Protein AF-A0AAD5Y609-F1 (afdb_monomer_lite)

Sequence (413 aa):
MNPKVRDIYKQLLYIGREYPRGYEYFRNGLKRAFLKKKDLPESEIDKAVEHGKFVYRELEALWFLKKYRTMKRNYDPEWQELKEKELDRFEQIRLSLLKKTSFLGSDDRVVIDFGSAFTKFGFSSEPTPRYIIPTKSTLAATFKEIFQLMIITDQGQRKVIVVEQVNMLISKKKEICDLLLENYNVYENIPLLNYHTAVNNAGSSIEQRLKSLLIEHGKVVTDIRQTGIPIDENLKLDWQDLTVRICRASETKVTPHQGSCKDLFLRINHNTLLKIPGWVRQEALEGLFHRRIENTDIPSKILECILKCPTDIRSEVCSNIVFVGGTSMYPLVGTRLHLELIDLTESTEKYSGLRRLISKFRYSACPFQPIIIPWIGGSLAGVAKMNNSNEMKRENYSGQVSDWAFDLHGLED

InterPro domains:
  IPR004000 Actin family [PF00022] (298-401)
  IPR004000 Actin family [SM00268] (107-406)
  IPR043129 ATPase, nucleotide binding domain [SSF53067] (107-187)
  IPR043129 ATPase, nucleotide binding domain [SSF53067] (186-397)
  IPR045296 ETFRF1, LYR domain [cd20265] (2-73)
  IPR052000 Electron transfer flavoprotein regulatory factor 1 [PTHR21024] (3-86)

Radius of gyration: 29.37 Å; chains: 1; bounding box: 84×62×69 Å

pLDDT: mean 77.09, std 15.62, range [32.84, 94.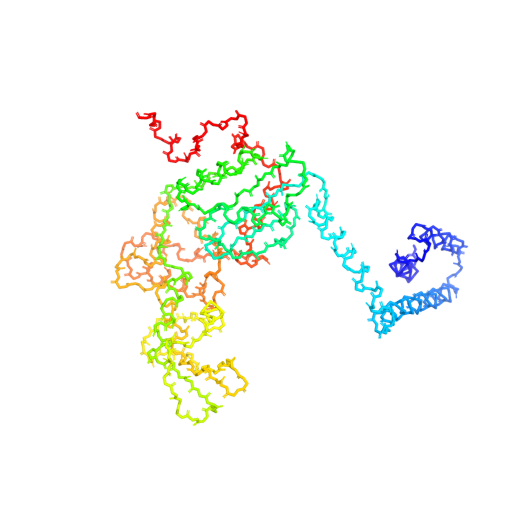56]

Secondary structure (DSSP, 8-state):
--HHHHHHHHHHHHHGGG-TT-HHHHHHHHHHHHHTTTT--HHHHHHHHHHHHHHHHHHHHHHHHHHHHHHHHHH-HHHHHHHHHHHHHHHHHHHHHHTT--SS-SSPPEEEEE-SSEEEEEETT-SS-SEEEEPPSSHHHHHHHHHHHH--S-TTT-EEEEE--TT--HHHHHHHHHHHHTT-EEE-----GGG----S-SHHHHHHHHHHHHHHH-EEESSTTS-PEEPPTTS---HHHHHHHH----SS--BTTB-SSPPEEEEEETTEEEEE-TTHHHHHHHTTT--SSTT-SHHHHHHHHHHHS-HHHHHHHHH-B---SGGGGSTTHHHHHHHHHHHHHHH-GGGGGGGGGGGG--B---SS-TTTHHHHHHHHHHHHT---TTEE-GGG--S----HHHHTTT---

Foldseek 3Di:
DDPLLVVLLVLQLVLLCVPPVHSVVSNVVSVVVCVVCVPPDPVCVVVVSVVSVVVSVVSVVVVVVVVVVVVCCVVPPVSVVVCVVVVVVVVVVVLVVQLQDDPPDDQWAWEWEDDPQWIFIHTFPDPGGPDIGGDDPDVVVVVVVVCVRRNPDDLARHAYEYLDDPPDDQVVVLVCCVSNLVRHWYFDDDDPPLLDDDFPDFLVQLLVLLVVLQQVPKFKDLDPPDDGDHDDPPPDDPSSVCLQVQAAADLDQADPPRAPFQWDWDDPDPRITMTGHGSSNHVSCNCQLDDPDPQRHPLSSVLSSLVSDDPVCSLVCQQEAEAAADRCPHHCPVSNSLSSNQCCCVPPPVNVVCNVSNVRRHYDDDPDDRHCVSVNVSSPCRVVVPPDPRIGHSVNCPSRDDDPVCVVPVDDD

Structure (mmCIF, N/CA/C/O backbone):
data_AF-A0AAD5Y609-F1
#
_entry.id   AF-A0AAD5Y609-F1
#
loop_
_atom_site.group_PDB
_atom_site.id
_atom_site.type_symbol
_atom_site.label_atom_id
_atom_site.label_alt_id
_atom_site.label_comp_id
_atom_site.label_asym_id
_atom_site.label_entity_id
_atom_site.label_seq_id
_atom_site.pdbx_PDB_ins_code
_atom_site.Cartn_x
_atom_site.Cartn_y
_atom_site.Cartn_z
_atom_site.occupancy
_atom_site.B_iso_or_equiv
_atom_site.auth_seq_id
_atom_site.auth_comp_id
_atom_site.auth_asym_id
_atom_site.auth_atom_id
_atom_site.pdbx_PDB_model_num
ATOM 1 N N . MET A 1 1 ? -52.572 -2.906 -6.018 1.00 64.75 1 MET A N 1
ATOM 2 C CA . MET A 1 1 ? -52.181 -1.998 -7.123 1.00 64.75 1 MET A CA 1
ATOM 3 C C . MET A 1 1 ? -51.505 -2.825 -8.205 1.00 64.75 1 MET A C 1
ATOM 5 O O . MET A 1 1 ? -50.553 -3.525 -7.879 1.00 64.75 1 MET A O 1
ATOM 9 N N . ASN A 1 2 ? -52.025 -2.794 -9.437 1.00 82.25 2 ASN A N 1
ATOM 10 C CA . ASN A 1 2 ? -51.514 -3.579 -10.569 1.00 82.25 2 ASN A CA 1
ATOM 11 C C . ASN A 1 2 ? -49.993 -3.333 -10.773 1.00 82.25 2 ASN A C 1
ATOM 13 O O . ASN A 1 2 ? -49.572 -2.171 -10.716 1.00 82.25 2 ASN A O 1
ATOM 17 N N . PRO A 1 3 ? -49.163 -4.377 -10.993 1.00 83.81 3 PRO A N 1
ATOM 18 C CA . PRO A 1 3 ? -47.710 -4.236 -11.136 1.00 83.81 3 PRO A CA 1
ATOM 19 C C . PRO A 1 3 ? -47.284 -3.226 -12.209 1.00 83.81 3 PRO A C 1
ATOM 21 O O . PRO A 1 3 ? -46.450 -2.369 -11.928 1.00 83.81 3 PRO A O 1
ATOM 24 N N . LYS A 1 4 ? -47.933 -3.231 -13.383 1.00 82.69 4 LYS A N 1
ATOM 25 C CA . LYS A 1 4 ? -47.630 -2.299 -14.486 1.00 82.69 4 LYS A CA 1
ATOM 26 C C . LYS A 1 4 ? -47.856 -0.839 -14.077 1.00 82.69 4 LYS A C 1
ATOM 28 O O . LYS A 1 4 ? -47.056 0.038 -14.393 1.00 82.69 4 LYS A O 1
ATOM 33 N N . VAL A 1 5 ? -48.927 -0.585 -13.321 1.00 88.12 5 VAL A N 1
ATOM 34 C CA . VAL A 1 5 ? -49.276 0.749 -12.797 1.00 88.12 5 VAL A CA 1
ATOM 35 C C . VAL A 1 5 ? -48.270 1.200 -11.735 1.00 88.12 5 VAL A C 1
ATOM 37 O O . VAL A 1 5 ? -47.902 2.373 -11.670 1.00 88.12 5 VAL A O 1
ATOM 40 N N . ARG A 1 6 ? -47.787 0.269 -10.907 1.00 86.19 6 ARG A N 1
ATOM 41 C CA . ARG A 1 6 ? -46.746 0.545 -9.910 1.00 86.19 6 ARG A CA 1
ATOM 42 C C . ARG A 1 6 ? -45.421 0.914 -10.547 1.00 86.19 6 ARG A C 1
ATOM 44 O O . ARG A 1 6 ? -44.765 1.839 -10.066 1.00 86.19 6 ARG A O 1
ATOM 51 N N . ASP A 1 7 ? -45.046 0.223 -11.607 1.00 86.00 7 ASP A N 1
ATOM 52 C CA . ASP A 1 7 ? -43.754 0.432 -12.240 1.00 86.00 7 ASP A CA 1
ATOM 53 C C . ASP A 1 7 ? -43.731 1.765 -12.998 1.00 86.00 7 ASP A C 1
ATOM 55 O O . ASP A 1 7 ? -42.811 2.558 -12.785 1.00 86.00 7 ASP A O 1
ATOM 59 N N . ILE A 1 8 ? -44.797 2.107 -13.737 1.00 91.19 8 ILE A N 1
ATOM 60 C CA . ILE A 1 8 ? -44.887 3.420 -14.397 1.00 91.19 8 ILE A CA 1
ATOM 61 C C . ILE A 1 8 ? -44.954 4.578 -13.387 1.00 91.19 8 ILE A C 1
ATOM 63 O O . ILE A 1 8 ? -44.339 5.621 -13.598 1.00 91.19 8 ILE A O 1
ATOM 67 N N . TYR A 1 9 ? -45.622 4.395 -12.241 1.00 90.94 9 TYR A N 1
ATOM 68 C CA . TYR A 1 9 ? -45.644 5.399 -11.172 1.00 90.94 9 TYR A CA 1
ATOM 69 C C . TYR A 1 9 ? -44.244 5.651 -10.591 1.00 90.94 9 TYR A C 1
ATOM 71 O O . TYR A 1 9 ? -43.853 6.801 -10.387 1.00 90.94 9 TYR A O 1
ATOM 79 N N . LYS A 1 10 ? -43.461 4.588 -10.359 1.00 88.44 10 LYS A N 1
ATOM 80 C CA . LYS A 1 10 ? -42.069 4.697 -9.894 1.00 88.44 10 LYS A CA 1
ATOM 81 C C . LYS A 1 10 ? -41.170 5.373 -10.930 1.00 88.44 10 LYS A C 1
ATOM 83 O O . LYS A 1 10 ? -40.363 6.219 -10.553 1.00 88.44 10 LYS A O 1
ATOM 88 N N . GLN A 1 11 ? -41.328 5.033 -12.209 1.00 87.75 11 GLN A N 1
ATOM 89 C CA . GLN A 1 11 ? -40.570 5.641 -13.306 1.00 87.75 11 GLN A CA 1
ATOM 90 C C . GLN A 1 11 ? -40.860 7.141 -13.430 1.00 87.75 11 GLN A C 1
ATOM 92 O O . GLN A 1 11 ? -39.931 7.946 -13.483 1.00 87.75 11 GLN A O 1
ATOM 97 N N . LEU A 1 12 ? -42.136 7.534 -13.378 1.00 90.31 12 LEU A N 1
ATOM 98 C CA . LEU A 1 12 ? -42.537 8.942 -13.406 1.00 90.31 12 LEU A CA 1
ATOM 99 C C . LEU A 1 12 ? -42.039 9.706 -12.171 1.00 90.31 12 LEU A C 1
ATOM 101 O O . LEU A 1 12 ? -41.550 10.825 -12.302 1.00 90.31 12 LEU A O 1
ATOM 105 N N . LEU A 1 13 ? -42.089 9.105 -10.977 1.00 88.75 13 LEU A N 1
ATOM 106 C CA . LEU A 1 13 ? -41.497 9.706 -9.775 1.00 88.75 13 LEU A CA 1
ATOM 107 C C . LEU A 1 13 ? -39.985 9.899 -9.900 1.00 88.75 13 LEU A C 1
ATOM 109 O O . LEU A 1 13 ? -39.465 10.910 -9.440 1.00 88.75 13 LEU A O 1
ATOM 113 N N . TYR A 1 14 ? -39.277 8.937 -10.490 1.00 86.25 14 TYR A N 1
ATOM 114 C CA . TYR A 1 14 ? -37.833 9.026 -10.668 1.00 86.25 14 TYR A CA 1
ATOM 115 C C . TYR A 1 14 ? -37.455 10.169 -11.615 1.00 86.25 14 TYR A C 1
ATOM 117 O O . TYR A 1 14 ? -36.658 11.028 -11.236 1.00 86.25 14 TYR A O 1
ATOM 125 N N . ILE A 1 15 ? -38.075 10.233 -12.798 1.00 83.44 15 ILE A N 1
ATOM 126 C CA . ILE A 1 15 ? -37.763 11.270 -13.791 1.00 83.44 15 ILE A CA 1
ATOM 127 C C . ILE A 1 15 ? -38.239 12.665 -13.352 1.00 83.44 15 ILE A C 1
ATOM 129 O O . ILE A 1 15 ? -37.614 13.676 -13.660 1.00 83.44 15 ILE A O 1
ATOM 133 N N . GLY A 1 16 ? -39.302 12.733 -12.546 1.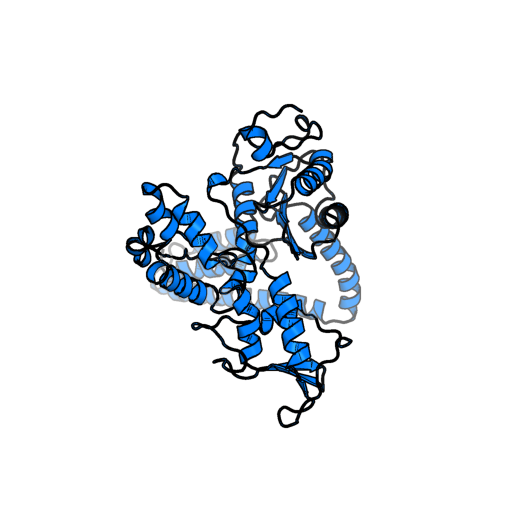00 83.69 16 GLY A N 1
ATOM 134 C CA . GLY A 1 16 ? -39.848 13.977 -12.007 1.00 83.69 16 GLY A CA 1
ATOM 135 C C . GLY A 1 16 ? -39.044 14.631 -10.877 1.00 83.69 16 GLY A C 1
ATOM 136 O O . GLY A 1 16 ? -39.430 15.705 -10.415 1.00 83.69 16 GLY A O 1
ATOM 137 N N . ARG A 1 17 ? -37.938 14.027 -10.412 1.00 83.00 17 ARG A N 1
ATOM 138 C CA . ARG A 1 17 ? -37.072 14.600 -9.357 1.00 83.00 17 ARG A CA 1
ATOM 139 C C . ARG A 1 17 ? -36.515 15.971 -9.720 1.00 83.00 17 ARG A C 1
ATOM 141 O O . ARG A 1 17 ? -36.389 16.828 -8.853 1.00 83.00 17 ARG A O 1
ATOM 148 N N . GLU A 1 18 ? -36.241 16.186 -11.001 1.00 72.69 18 GLU A N 1
ATOM 149 C CA . GLU A 1 18 ? -35.707 17.447 -11.516 1.00 72.69 18 GLU A CA 1
ATOM 150 C C . GLU A 1 18 ? -36.757 18.331 -12.200 1.00 72.69 18 GLU A C 1
ATOM 152 O O . GLU A 1 18 ? -36.413 19.212 -12.997 1.00 72.69 18 GLU A O 1
ATOM 157 N N . TYR A 1 19 ? -38.043 18.100 -11.923 1.00 83.06 19 TYR A N 1
ATOM 158 C CA . TYR A 1 19 ? -39.106 18.898 -12.518 1.00 83.06 19 TYR A CA 1
ATOM 159 C C . TYR A 1 19 ? -38.907 20.396 -12.199 1.00 83.06 19 TYR A C 1
ATOM 161 O O . TYR A 1 19 ? -38.585 20.721 -11.055 1.00 83.06 19 TYR A O 1
ATOM 169 N N . PRO A 1 20 ? -39.130 21.332 -13.146 1.00 78.19 20 PRO A N 1
ATOM 170 C CA . PRO A 1 20 ? -38.756 22.743 -12.971 1.00 78.19 20 PRO A CA 1
ATOM 171 C C . PRO A 1 20 ? -39.342 23.444 -11.737 1.00 78.19 20 PRO A C 1
ATOM 173 O O . PRO A 1 20 ? -38.747 24.383 -11.224 1.00 78.19 20 PRO A O 1
ATOM 176 N N . ARG A 1 21 ? -40.504 22.992 -11.249 1.00 80.38 21 ARG A N 1
ATOM 177 C CA . ARG A 1 21 ? -41.173 23.527 -10.046 1.00 80.38 21 ARG A CA 1
ATOM 178 C C . ARG A 1 21 ? -40.824 22.775 -8.752 1.00 80.38 21 ARG A C 1
ATOM 180 O O . ARG A 1 21 ? -41.465 22.992 -7.730 1.00 80.38 21 ARG A O 1
ATOM 187 N N . GLY A 1 22 ? -39.836 21.883 -8.800 1.00 83.44 22 GLY A N 1
ATOM 188 C CA . GLY A 1 22 ? -39.394 21.057 -7.681 1.00 83.44 22 GLY A CA 1
ATOM 189 C C . GLY A 1 22 ? -40.108 19.707 -7.583 1.00 83.44 22 GLY A C 1
ATOM 190 O O . GLY A 1 22 ? -41.233 19.518 -8.061 1.00 83.44 22 GLY A O 1
ATOM 191 N N . TYR A 1 23 ? -39.435 18.755 -6.932 1.00 85.31 23 TYR A N 1
ATOM 192 C CA . TYR A 1 23 ? -39.904 17.376 -6.807 1.00 85.31 23 TYR A CA 1
ATOM 193 C C . TYR A 1 23 ? -41.214 17.261 -6.027 1.00 85.31 23 TYR A C 1
ATOM 195 O O . TYR A 1 23 ? -42.107 16.536 -6.453 1.00 85.31 23 TYR A O 1
ATOM 203 N N . GLU A 1 24 ? -41.373 18.002 -4.928 1.00 86.81 24 GLU A N 1
ATOM 204 C CA . GLU A 1 24 ? -42.598 17.954 -4.119 1.00 86.81 24 GLU A CA 1
ATOM 205 C C . GLU A 1 24 ? -43.828 18.419 -4.906 1.00 86.81 24 GLU A C 1
ATOM 207 O O . GLU A 1 24 ? -44.882 17.782 -4.860 1.00 86.81 24 GLU A O 1
ATOM 212 N N . TYR A 1 25 ? -43.692 19.469 -5.721 1.00 90.75 25 TYR A N 1
ATOM 213 C CA . TYR A 1 25 ? -44.766 19.915 -6.609 1.00 90.75 25 TYR A CA 1
ATOM 214 C C . TYR A 1 25 ? -45.179 18.807 -7.588 1.00 90.75 25 TYR A C 1
ATOM 216 O O . TYR A 1 25 ? -46.366 18.491 -7.725 1.00 90.75 25 TYR A O 1
ATOM 224 N N . PHE A 1 26 ? -44.194 18.180 -8.238 1.00 90.69 26 PHE A N 1
ATOM 225 C CA . PHE A 1 26 ? -44.430 17.115 -9.207 1.00 90.69 26 PHE A CA 1
ATOM 226 C C . PHE A 1 26 ? -45.009 15.856 -8.553 1.00 90.69 26 PHE A C 1
ATOM 228 O O . PHE A 1 26 ? -46.021 15.333 -9.015 1.00 90.69 26 PHE A O 1
ATOM 235 N N . ARG A 1 27 ? -44.429 15.404 -7.436 1.00 91.06 27 ARG A N 1
ATOM 236 C CA . ARG A 1 27 ? -44.877 14.241 -6.660 1.00 91.06 27 ARG A CA 1
ATOM 237 C C . ARG A 1 27 ? -46.326 14.399 -6.213 1.00 91.06 27 ARG A C 1
ATOM 239 O O . ARG A 1 27 ? -47.118 13.471 -6.375 1.00 91.06 27 ARG A O 1
ATOM 246 N N . ASN A 1 28 ? -46.694 15.572 -5.700 1.00 90.75 28 ASN A N 1
ATOM 247 C CA . ASN A 1 28 ? -48.059 15.848 -5.254 1.00 90.75 28 ASN A CA 1
ATOM 248 C C . ASN A 1 28 ? -49.045 15.955 -6.430 1.00 90.75 28 ASN A C 1
ATOM 250 O O . ASN A 1 28 ? -50.199 15.535 -6.318 1.00 90.75 28 ASN A O 1
ATOM 254 N N . GLY A 1 29 ? -48.610 16.458 -7.589 1.00 91.50 29 GLY A N 1
ATOM 255 C CA . GLY A 1 29 ? -49.385 16.414 -8.834 1.00 91.50 29 GLY A CA 1
ATOM 256 C C . GLY A 1 29 ? -49.610 14.987 -9.344 1.00 91.50 29 GLY A C 1
ATOM 257 O O . GLY A 1 29 ? -50.750 14.588 -9.585 1.00 91.50 29 GLY A O 1
ATOM 258 N N . LEU A 1 30 ? -48.539 14.197 -9.429 1.00 92.12 30 LEU A N 1
ATOM 259 C CA . LEU A 1 30 ? -48.555 12.815 -9.903 1.00 92.12 30 LEU A CA 1
ATOM 260 C C . LEU A 1 30 ? -49.413 11.925 -8.999 1.00 92.12 30 LEU A C 1
ATOM 262 O O . LEU A 1 30 ? -50.268 11.188 -9.486 1.00 92.12 30 LEU A O 1
ATOM 266 N N . LYS A 1 31 ? -49.254 12.044 -7.675 1.00 91.19 31 LYS A N 1
ATOM 267 C CA . LYS A 1 31 ? -50.070 11.311 -6.700 1.00 91.19 31 LYS A CA 1
ATOM 268 C C . LYS A 1 31 ? -51.557 11.621 -6.883 1.00 91.19 31 LYS A C 1
ATOM 270 O O . LYS A 1 31 ? -52.366 10.700 -6.910 1.00 91.19 31 LYS A O 1
ATOM 275 N N . ARG A 1 32 ? -51.926 12.894 -7.080 1.00 93.62 32 ARG A N 1
ATOM 276 C CA . ARG A 1 32 ? -53.318 13.284 -7.372 1.00 93.62 32 ARG A CA 1
ATOM 277 C C . ARG A 1 32 ? -53.820 12.696 -8.691 1.00 93.62 32 ARG A C 1
ATOM 279 O O . ARG A 1 32 ? -54.951 12.224 -8.737 1.00 93.62 32 ARG A O 1
ATOM 286 N N . ALA A 1 33 ? -53.001 12.691 -9.741 1.00 91.00 33 ALA A N 1
ATOM 287 C CA . ALA A 1 33 ? -53.374 12.134 -11.041 1.00 91.00 33 ALA A CA 1
ATOM 288 C C . ALA A 1 33 ? -53.638 10.618 -10.980 1.00 91.00 33 ALA A C 1
ATOM 290 O O . ALA A 1 33 ? -54.618 10.148 -11.554 1.00 91.00 33 ALA A O 1
ATOM 291 N N . PHE A 1 34 ? -52.816 9.867 -10.239 1.00 91.94 34 PHE A N 1
ATOM 292 C CA . PHE A 1 34 ? -53.006 8.426 -10.046 1.00 91.94 34 PHE A CA 1
ATOM 293 C C . PHE A 1 34 ? -54.185 8.116 -9.118 1.00 91.94 34 PHE A C 1
ATOM 295 O O . PHE A 1 34 ? -54.955 7.203 -9.398 1.00 91.94 34 PHE A O 1
ATOM 302 N N . LEU A 1 35 ? -54.393 8.910 -8.062 1.00 90.12 35 LEU A N 1
ATOM 303 C CA . LEU A 1 35 ? -55.546 8.750 -7.169 1.00 90.12 35 LEU A CA 1
ATOM 304 C C . LEU A 1 35 ? -56.882 9.010 -7.875 1.00 90.12 35 LEU A C 1
ATOM 306 O O . LEU A 1 35 ? -57.845 8.300 -7.608 1.00 90.12 35 LEU A O 1
ATOM 310 N N . LYS A 1 36 ? -56.939 9.966 -8.812 1.00 91.12 36 LYS A N 1
ATOM 311 C CA . LYS A 1 36 ? -58.130 10.208 -9.650 1.00 91.12 36 LYS A CA 1
ATOM 312 C C . LYS A 1 36 ? -58.507 9.014 -10.533 1.00 91.12 36 LYS A C 1
ATOM 314 O O . LYS A 1 36 ? -59.643 8.928 -10.972 1.00 91.12 36 LYS A O 1
ATOM 319 N N . LYS A 1 37 ? -57.555 8.119 -10.804 1.00 88.75 37 LYS A N 1
ATOM 320 C CA . LYS A 1 37 ? -57.701 6.950 -11.679 1.00 88.75 37 LYS A CA 1
ATOM 321 C C . LYS A 1 37 ? -57.661 5.623 -10.910 1.00 88.75 37 LYS A C 1
ATOM 323 O O . LYS A 1 37 ? -57.457 4.578 -11.516 1.00 88.75 37 LYS A O 1
ATOM 328 N N . LYS A 1 38 ? -57.816 5.655 -9.580 1.00 86.69 38 LYS A N 1
ATOM 329 C CA . LYS A 1 38 ? -57.643 4.475 -8.716 1.00 86.69 38 LYS A CA 1
ATOM 330 C C . LYS A 1 38 ? -58.690 3.375 -8.964 1.00 86.69 38 LYS A C 1
ATOM 332 O O . LYS A 1 38 ? -58.355 2.208 -8.805 1.00 86.69 38 LYS A O 1
ATOM 337 N N . ASP A 1 39 ? -59.898 3.758 -9.383 1.00 88.88 39 ASP A N 1
ATOM 338 C CA . ASP A 1 39 ? -61.054 2.866 -9.572 1.00 88.88 39 ASP A CA 1
ATOM 339 C C . ASP A 1 39 ? -61.316 2.558 -11.064 1.00 88.88 39 ASP A C 1
ATOM 341 O O . ASP A 1 39 ? -62.447 2.287 -11.462 1.00 88.88 39 ASP A O 1
ATOM 345 N N . LEU A 1 40 ? -60.291 2.653 -11.923 1.00 87.19 40 LEU A N 1
ATOM 346 C CA . LEU A 1 40 ? -60.436 2.372 -13.358 1.00 87.19 40 LEU A CA 1
ATOM 347 C C . LEU A 1 40 ? -60.741 0.878 -13.613 1.00 87.19 40 LEU A C 1
ATOM 349 O O . LEU A 1 40 ? -60.088 0.027 -13.000 1.00 87.19 40 LEU A O 1
ATOM 353 N N . PRO A 1 41 ? -61.642 0.540 -14.559 1.00 88.69 41 PRO A N 1
ATOM 354 C CA . PRO A 1 41 ? -61.880 -0.844 -14.956 1.00 88.69 41 PRO A CA 1
ATOM 355 C C . PRO A 1 41 ? -60.650 -1.450 -15.643 1.00 88.69 41 PRO A C 1
ATOM 357 O O . PRO A 1 41 ? -59.884 -0.767 -16.328 1.00 88.69 41 PRO A O 1
ATOM 360 N N . GLU A 1 42 ? -60.473 -2.762 -15.485 1.00 82.44 42 GLU A N 1
ATOM 361 C CA . GLU A 1 42 ? -59.253 -3.474 -15.885 1.00 82.44 42 GLU A CA 1
ATOM 362 C C . GLU A 1 42 ? -58.962 -3.398 -17.395 1.00 82.44 42 GLU A C 1
ATOM 364 O O . GLU A 1 42 ? -57.804 -3.293 -17.797 1.00 82.44 42 GLU A O 1
ATOM 369 N N . SER A 1 43 ? -60.007 -3.303 -18.225 1.00 85.50 43 SER A N 1
ATOM 370 C CA . SER A 1 43 ? -59.917 -3.114 -19.681 1.00 85.50 43 SER A CA 1
ATOM 371 C C . SER A 1 43 ? -59.279 -1.786 -20.112 1.00 85.50 43 SER A C 1
ATOM 373 O O . SER A 1 43 ? -58.836 -1.654 -21.253 1.00 85.50 43 SER A O 1
ATOM 375 N N . GLU A 1 44 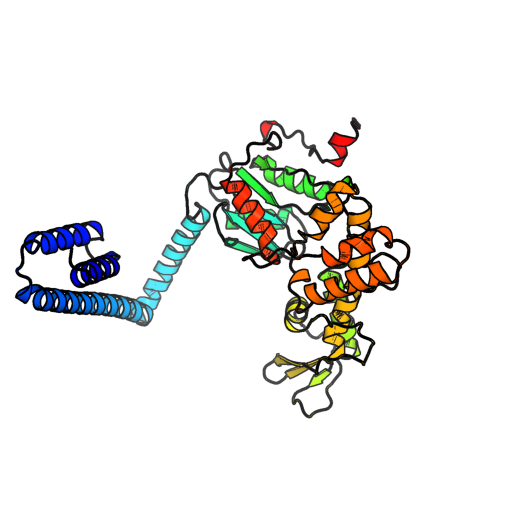? -59.230 -0.785 -19.230 1.00 86.94 44 GLU A N 1
ATOM 376 C CA . GLU A 1 44 ? -58.679 0.543 -19.526 1.00 86.94 44 GLU A CA 1
ATOM 377 C C . GLU A 1 44 ? -57.296 0.787 -18.909 1.00 86.94 44 GLU A C 1
ATOM 379 O O . GLU A 1 44 ? -56.630 1.775 -19.242 1.00 86.94 44 GLU A O 1
ATOM 384 N N . ILE A 1 45 ? -56.822 -0.122 -18.051 1.00 86.75 45 ILE A N 1
ATOM 385 C CA . ILE A 1 45 ? -55.536 0.016 -17.357 1.00 86.75 45 ILE A CA 1
ATOM 386 C C . ILE A 1 45 ? -54.379 0.084 -18.354 1.00 86.75 45 ILE A C 1
ATOM 388 O O . ILE A 1 45 ? -53.513 0.948 -18.217 1.00 86.75 45 ILE A O 1
ATOM 392 N N . ASP A 1 46 ? -54.371 -0.764 -19.384 1.00 87.94 46 ASP A N 1
ATOM 393 C CA . ASP A 1 46 ? -53.285 -0.772 -20.369 1.00 87.94 46 ASP A CA 1
ATOM 394 C C . ASP A 1 46 ? -53.235 0.540 -21.178 1.00 87.94 46 ASP A C 1
ATOM 396 O O . ASP A 1 46 ? -52.151 1.085 -21.394 1.00 87.94 46 ASP A O 1
ATOM 400 N N . LYS A 1 47 ? -54.391 1.132 -21.520 1.00 89.12 47 LYS A N 1
ATOM 401 C CA . LYS A 1 47 ? -54.454 2.459 -22.166 1.00 89.12 47 LYS A CA 1
ATOM 402 C C . LYS A 1 47 ? -53.913 3.560 -21.247 1.00 89.12 47 LYS A C 1
ATOM 404 O O . LYS A 1 47 ? -53.182 4.445 -21.693 1.00 89.12 47 LYS A O 1
ATOM 409 N N . ALA A 1 48 ? -54.239 3.506 -19.955 1.00 87.50 48 ALA A N 1
ATOM 410 C CA . ALA A 1 48 ? -53.745 4.467 -18.971 1.00 87.50 48 ALA A CA 1
ATOM 411 C C . ALA A 1 48 ? -52.232 4.329 -18.718 1.00 87.50 48 ALA A C 1
ATOM 413 O O . ALA A 1 48 ? -51.545 5.340 -18.560 1.00 87.50 48 ALA A O 1
ATOM 414 N N . VAL A 1 49 ? -51.706 3.100 -18.716 1.00 89.12 49 VAL A N 1
ATOM 415 C CA . VAL A 1 49 ? -50.264 2.827 -18.624 1.00 89.12 49 VAL A CA 1
ATOM 416 C C . VAL A 1 49 ? -49.538 3.363 -19.856 1.00 89.12 49 VAL A C 1
ATOM 418 O O . VAL A 1 49 ? -48.495 3.999 -19.708 1.00 89.12 49 VAL A O 1
ATOM 421 N N . GLU A 1 50 ? -50.098 3.189 -21.053 1.00 89.06 50 GLU A N 1
ATOM 422 C CA . GLU A 1 50 ? -49.493 3.700 -22.286 1.00 89.06 50 GLU A CA 1
ATOM 423 C C . GLU A 1 50 ? -49.460 5.234 -22.320 1.00 89.06 50 GLU A C 1
ATOM 425 O O . GLU A 1 50 ? -48.442 5.835 -22.673 1.00 89.06 50 GLU A O 1
ATOM 430 N N . HIS A 1 51 ? -50.514 5.887 -21.823 1.00 87.50 51 HIS A N 1
ATOM 431 C CA . HIS A 1 51 ? -50.497 7.332 -21.597 1.00 87.50 51 HIS A CA 1
ATOM 432 C C . HIS A 1 51 ? -49.421 7.748 -20.576 1.00 87.50 51 HIS A C 1
ATOM 434 O O . HIS A 1 51 ? -48.728 8.743 -20.773 1.00 87.50 51 HIS A O 1
ATOM 440 N N . GLY A 1 52 ? -49.213 6.965 -19.512 1.00 89.50 52 GLY A N 1
ATOM 441 C CA . GLY A 1 52 ? -48.120 7.182 -18.559 1.00 89.50 52 GLY A CA 1
ATOM 442 C C . GLY A 1 52 ? -46.731 7.100 -19.206 1.00 89.50 52 GLY A C 1
ATOM 443 O O . GLY A 1 52 ? -45.871 7.928 -18.909 1.00 89.50 52 GLY A O 1
ATOM 444 N N . LYS A 1 53 ? -46.519 6.160 -20.137 1.00 89.19 53 LYS A N 1
ATOM 445 C CA . LYS A 1 53 ? -45.269 6.057 -20.914 1.00 89.19 53 LYS A CA 1
ATOM 446 C C . LYS A 1 53 ? -45.085 7.216 -21.890 1.00 89.19 53 LYS A C 1
ATOM 448 O O . LYS A 1 53 ? -43.959 7.646 -22.121 1.00 89.19 53 LYS A O 1
ATOM 453 N N . PHE A 1 54 ? -46.168 7.731 -22.472 1.00 89.75 54 PHE A N 1
ATOM 454 C CA . PHE A 1 54 ? -46.116 8.956 -23.271 1.00 89.75 54 PHE A CA 1
ATOM 455 C C . PHE A 1 54 ? -45.636 10.144 -22.425 1.00 89.75 54 PHE A C 1
ATOM 457 O O . PHE A 1 54 ? -44.667 10.798 -22.793 1.00 89.75 54 PHE A O 1
ATOM 464 N N . VAL A 1 55 ? -46.220 10.350 -21.238 1.00 86.00 55 VAL A N 1
ATOM 465 C CA . VAL A 1 55 ? -45.783 11.408 -20.306 1.00 86.00 55 VAL A CA 1
ATOM 466 C C . VAL A 1 55 ? -44.326 11.219 -19.877 1.00 86.00 55 VAL A C 1
ATOM 468 O O . VAL A 1 55 ? -43.590 12.195 -19.761 1.00 86.00 55 VAL A O 1
ATOM 471 N N . TYR A 1 56 ? -43.885 9.976 -19.673 1.00 86.81 56 TYR A N 1
ATOM 472 C CA . TYR A 1 56 ? -42.482 9.684 -19.388 1.00 86.81 56 TYR A CA 1
ATOM 473 C C . TYR A 1 56 ? -41.561 10.165 -20.521 1.00 86.81 56 TYR A C 1
ATOM 475 O O . TYR A 1 56 ? -40.586 10.857 -20.244 1.00 86.81 56 TYR A O 1
ATOM 483 N N . ARG A 1 57 ? -41.897 9.870 -21.786 1.00 82.62 57 ARG A N 1
ATOM 484 C CA . ARG A 1 57 ? -41.121 10.315 -22.960 1.00 82.62 57 ARG A CA 1
ATOM 485 C C . ARG A 1 57 ? -41.079 11.838 -23.100 1.00 82.62 57 ARG A C 1
ATOM 487 O O . ARG A 1 57 ? -40.032 12.382 -23.423 1.00 82.62 57 ARG A O 1
ATOM 494 N N . GLU A 1 58 ? -42.172 12.532 -22.793 1.00 86.50 58 GLU A N 1
ATOM 495 C CA . GLU A 1 58 ? -42.207 14.002 -22.785 1.00 86.50 58 GLU A CA 1
ATOM 496 C C . GLU A 1 58 ? -41.303 14.596 -21.693 1.00 86.50 58 GLU A C 1
ATOM 498 O O . GLU A 1 58 ? -40.558 15.548 -21.930 1.00 86.50 58 GLU A O 1
ATOM 503 N N . LEU A 1 59 ? -41.321 14.013 -20.490 1.00 81.50 59 LEU A N 1
ATOM 504 C CA . LEU A 1 59 ? -40.440 14.428 -19.394 1.00 81.50 59 LEU A CA 1
ATOM 505 C C . LEU A 1 59 ? -38.970 14.126 -19.702 1.00 81.50 59 LEU A C 1
ATOM 507 O O . LEU A 1 59 ? -38.093 14.921 -19.365 1.00 81.50 59 LEU A O 1
ATOM 511 N N . GLU A 1 60 ? -38.703 13.013 -20.375 1.00 78.19 60 GLU A N 1
ATOM 512 C CA . GLU A 1 60 ? -37.378 12.645 -20.861 1.00 78.19 60 GLU A CA 1
ATOM 513 C C . GLU A 1 60 ? -36.893 13.614 -21.945 1.00 78.19 60 GLU A C 1
ATOM 515 O O . GLU A 1 60 ? -35.776 14.120 -21.854 1.00 78.19 60 GLU A O 1
ATOM 520 N N . ALA A 1 61 ? -37.745 13.979 -22.906 1.00 73.12 61 ALA A N 1
ATOM 521 C CA . ALA A 1 61 ? -37.442 14.990 -23.915 1.00 73.12 61 ALA A CA 1
ATOM 522 C C . ALA A 1 61 ? -37.185 16.370 -23.288 1.00 73.12 61 ALA A C 1
ATOM 524 O O . ALA A 1 61 ? -36.240 17.057 -23.676 1.00 73.12 61 ALA A O 1
ATOM 525 N N . LEU A 1 62 ? -37.960 16.764 -22.270 1.00 75.50 62 LEU A N 1
ATOM 526 C CA . LEU A 1 62 ? -37.725 17.988 -21.499 1.00 75.50 62 LEU A CA 1
ATOM 527 C C . LEU A 1 62 ? -36.362 17.948 -20.791 1.00 75.50 62 LEU A C 1
ATOM 529 O O . LEU A 1 62 ? -35.630 18.942 -20.789 1.00 75.50 62 LEU A O 1
ATOM 533 N N . TRP A 1 63 ? -36.005 16.800 -20.212 1.00 68.94 63 TRP A N 1
ATOM 534 C CA . TRP A 1 63 ? -34.708 16.586 -19.579 1.00 68.94 63 TRP A CA 1
ATOM 535 C C . TRP A 1 63 ? -33.565 16.659 -20.599 1.00 68.94 63 TRP A C 1
ATOM 537 O O . TRP A 1 63 ? -32.586 17.370 -20.366 1.00 68.94 63 TRP A O 1
ATOM 547 N N . PHE A 1 64 ? -33.713 16.030 -21.768 1.00 63.12 64 PHE A N 1
ATOM 548 C CA . PHE A 1 64 ? -32.757 16.133 -22.871 1.00 63.12 64 PHE A CA 1
ATOM 549 C C . PHE A 1 64 ? -32.641 17.557 -23.406 1.00 63.12 64 PHE A C 1
ATOM 551 O O . PHE A 1 64 ? -31.529 18.008 -23.655 1.00 63.12 64 PHE A O 1
ATOM 558 N N . LEU A 1 65 ? -33.741 18.301 -23.528 1.00 69.81 65 LEU A N 1
ATOM 559 C CA . LEU A 1 65 ? -33.727 19.694 -23.966 1.00 69.81 65 LEU A CA 1
ATOM 560 C C . LEU A 1 65 ? -33.051 20.597 -22.931 1.00 69.81 65 LEU A C 1
ATOM 562 O O . LEU A 1 65 ? -32.280 21.476 -23.304 1.00 69.81 65 LEU A O 1
ATOM 566 N N . LYS A 1 66 ? -33.285 20.369 -21.632 1.00 67.12 66 LYS A N 1
ATOM 567 C CA . LYS A 1 66 ? -32.564 21.042 -20.541 1.00 67.12 66 LYS A CA 1
ATOM 568 C C . LYS A 1 66 ? -31.074 20.709 -20.607 1.00 67.12 66 LYS A C 1
ATOM 570 O O . LYS A 1 66 ? -30.261 21.622 -20.568 1.00 67.12 66 LYS A O 1
ATOM 575 N N . LYS A 1 67 ? -30.708 19.438 -20.790 1.00 56.75 67 LYS A N 1
ATOM 576 C CA . LYS A 1 67 ? -29.315 18.988 -20.935 1.00 56.75 67 LYS A CA 1
ATOM 577 C C . LYS A 1 67 ? -28.651 19.557 -22.190 1.00 56.75 67 LYS A C 1
ATOM 579 O O . LYS A 1 67 ? -27.517 20.009 -22.104 1.00 56.75 67 LYS A O 1
ATOM 584 N N . TYR A 1 68 ? -29.358 19.609 -23.315 1.00 52.12 68 TYR A N 1
ATOM 585 C CA . TYR A 1 68 ? -28.910 20.218 -24.566 1.00 52.12 68 TYR A CA 1
ATOM 586 C C . TYR A 1 68 ? -28.774 21.733 -24.432 1.00 52.12 68 TYR A C 1
ATOM 588 O O . TYR A 1 68 ? -27.788 22.276 -24.897 1.00 52.12 68 TYR A O 1
ATOM 596 N N . ARG A 1 69 ? -29.693 22.427 -23.748 1.00 60.22 69 ARG A N 1
ATOM 597 C CA . ARG A 1 69 ? -29.572 23.864 -23.441 1.00 60.22 69 ARG A CA 1
ATOM 598 C C . ARG A 1 69 ? -28.404 24.138 -22.501 1.00 60.22 69 ARG A C 1
ATOM 600 O O . ARG A 1 69 ? -27.671 25.085 -22.739 1.00 60.22 69 ARG A O 1
ATOM 607 N N . THR A 1 70 ? -28.185 23.292 -21.495 1.00 54.59 70 THR A N 1
ATOM 608 C CA . THR A 1 70 ? -27.000 23.345 -20.627 1.00 54.59 70 THR A CA 1
ATOM 609 C C . THR A 1 70 ? -25.724 23.091 -21.429 1.00 54.59 70 THR A C 1
ATOM 611 O O . THR A 1 70 ? -24.778 23.851 -21.297 1.00 54.59 70 THR A O 1
ATOM 614 N N . MET A 1 71 ? -25.692 22.081 -22.304 1.00 48.19 71 MET A N 1
ATOM 615 C CA . MET A 1 71 ? -24.568 21.831 -23.213 1.00 48.19 71 MET A CA 1
ATOM 616 C C . MET A 1 71 ? -24.347 23.003 -24.166 1.00 48.19 71 MET A C 1
ATOM 618 O O . MET A 1 71 ? -23.233 23.483 -24.271 1.00 48.19 71 MET A O 1
ATOM 622 N N . LYS A 1 72 ? -25.390 23.517 -24.815 1.00 48.91 72 LYS A N 1
ATOM 623 C CA . LYS A 1 72 ? -25.311 24.665 -25.718 1.00 48.91 72 LYS A CA 1
ATOM 624 C C . LYS A 1 72 ? -24.786 25.895 -24.972 1.00 48.91 72 LYS A C 1
ATOM 626 O O . LYS A 1 72 ? -23.837 26.495 -25.439 1.00 48.91 72 LYS A O 1
ATOM 631 N N . ARG A 1 73 ? -25.252 26.157 -23.743 1.00 51.81 73 ARG A N 1
ATOM 632 C CA . ARG A 1 73 ? -24.690 27.176 -22.829 1.00 51.81 73 ARG A CA 1
ATOM 633 C C . ARG A 1 73 ? -23.223 26.920 -22.448 1.00 51.81 73 ARG A C 1
ATOM 635 O O . ARG A 1 73 ? -22.539 27.834 -22.014 1.00 51.81 73 ARG A O 1
ATOM 642 N N . ASN A 1 74 ? -22.735 25.686 -22.574 1.00 48.41 74 ASN A N 1
ATOM 643 C CA . ASN A 1 74 ? -21.344 25.315 -22.313 1.00 48.41 74 ASN A CA 1
ATOM 644 C C . ASN A 1 74 ? -20.445 25.396 -23.560 1.00 48.41 74 ASN A C 1
ATOM 646 O O . ASN A 1 74 ? -19.230 25.406 -23.389 1.00 48.41 74 ASN A O 1
ATOM 650 N N . TYR A 1 75 ? -21.014 25.426 -24.768 1.00 46.97 75 TYR A N 1
ATOM 651 C CA . TYR A 1 75 ? -20.286 25.415 -26.047 1.00 46.97 75 TYR A CA 1
ATOM 652 C C . TYR A 1 75 ? -20.511 26.685 -26.894 1.00 46.97 75 TYR A C 1
ATOM 654 O O . TYR A 1 75 ? -19.901 26.813 -27.950 1.00 46.97 75 TYR A O 1
ATOM 662 N N . ASP A 1 76 ? -21.371 27.607 -26.455 1.00 54.88 76 ASP A N 1
ATOM 663 C CA . ASP A 1 76 ? -21.605 28.910 -27.088 1.00 54.88 76 ASP A CA 1
ATOM 664 C C . ASP A 1 76 ? -20.536 29.928 -26.614 1.00 54.88 76 ASP A C 1
ATOM 666 O O . ASP A 1 76 ? -20.422 30.131 -25.398 1.00 54.88 76 ASP A O 1
ATOM 670 N N . PRO A 1 77 ? -19.726 30.531 -27.510 1.00 56.06 77 PRO A N 1
ATOM 671 C CA . PRO A 1 77 ? -18.563 31.349 -27.144 1.00 56.06 77 PRO A CA 1
ATOM 672 C C . PRO A 1 77 ? -18.885 32.561 -26.258 1.00 56.06 77 PRO A C 1
ATOM 674 O O . PRO A 1 77 ? -18.148 32.823 -25.312 1.00 56.06 77 PRO A O 1
ATOM 677 N N . GLU A 1 78 ? -20.013 33.246 -26.492 1.00 54.41 78 GLU A N 1
ATOM 678 C CA . GLU A 1 78 ? -20.464 34.379 -25.655 1.00 54.41 78 GLU A CA 1
ATOM 679 C C . GLU A 1 78 ? -20.791 33.943 -24.218 1.00 54.41 78 GLU A C 1
ATOM 681 O O . GLU A 1 78 ? -20.594 34.688 -23.256 1.00 54.41 78 GLU A O 1
ATOM 686 N N . TRP A 1 79 ? -21.261 32.705 -24.045 1.00 50.38 79 TRP A N 1
ATOM 687 C CA . TRP A 1 79 ? -21.527 32.149 -22.725 1.00 50.38 79 TRP A CA 1
ATOM 688 C C . TRP A 1 79 ? -20.281 31.575 -22.068 1.00 50.38 79 TRP A C 1
ATOM 690 O O . TRP A 1 79 ? -20.275 31.507 -20.846 1.00 50.38 79 TRP A O 1
ATOM 700 N N . GLN A 1 80 ? -19.230 31.191 -22.802 1.00 49.06 80 GLN A N 1
ATOM 701 C CA . GLN A 1 80 ? -17.981 30.724 -22.188 1.00 49.06 80 GLN A CA 1
ATOM 702 C C . GLN A 1 80 ? -17.296 31.820 -21.368 1.00 49.06 80 GLN A C 1
ATOM 704 O O . GLN A 1 80 ? -16.820 31.527 -20.280 1.00 49.06 80 GLN A O 1
ATOM 709 N N . GLU A 1 81 ? -17.367 33.079 -21.797 1.00 52.53 81 GLU A N 1
ATOM 710 C CA . GLU A 1 81 ? -16.769 34.217 -21.083 1.00 52.53 81 GLU A CA 1
ATOM 711 C C . GLU A 1 81 ? -17.530 34.569 -19.783 1.00 52.53 81 GLU A C 1
ATOM 713 O O . GLU A 1 81 ? -16.944 34.829 -18.728 1.00 52.53 81 GLU A O 1
ATOM 718 N N . LEU A 1 82 ? -18.869 34.507 -19.821 1.00 51.12 82 LEU A N 1
ATOM 719 C CA . LEU A 1 82 ? -19.730 34.631 -18.635 1.00 51.12 82 LEU A CA 1
ATOM 720 C C . LEU A 1 82 ? -19.613 33.414 -17.713 1.00 51.12 82 LEU A C 1
ATOM 722 O O . LEU A 1 82 ? -19.675 33.551 -16.493 1.00 51.12 82 LEU A O 1
ATOM 726 N N . LYS A 1 83 ? -19.448 32.221 -18.287 1.00 44.72 83 LYS A N 1
ATOM 727 C CA . LYS A 1 83 ? -19.340 30.957 -17.569 1.00 44.72 83 LYS A CA 1
ATOM 728 C C . LYS A 1 83 ? -17.948 30.758 -16.987 1.00 44.72 83 LYS A C 1
ATOM 730 O O . LYS A 1 83 ? -17.892 30.114 -15.965 1.00 44.72 83 LYS A O 1
ATOM 735 N N . GLU A 1 84 ? -16.869 31.316 -17.525 1.00 50.69 84 GLU A N 1
ATOM 736 C CA . GLU A 1 84 ? -15.567 31.369 -16.843 1.00 50.69 84 GLU A CA 1
ATOM 737 C C . GLU A 1 84 ? -15.641 32.277 -15.616 1.00 50.69 84 GLU A C 1
ATOM 739 O O . GLU A 1 84 ? -15.247 31.862 -14.534 1.00 50.69 84 GLU A O 1
ATOM 744 N N . LYS A 1 85 ? -16.277 33.452 -15.725 1.00 50.47 85 LYS A N 1
ATOM 745 C CA . LYS A 1 85 ? -16.491 34.345 -14.571 1.00 50.47 85 LYS A CA 1
ATOM 746 C C . LYS A 1 85 ? -17.435 33.755 -13.517 1.00 50.47 85 LYS A C 1
ATOM 748 O O . LYS A 1 85 ? -17.178 33.875 -12.320 1.00 50.47 85 LYS A O 1
ATOM 753 N N . GLU A 1 86 ? -18.531 33.118 -13.931 1.00 47.94 86 GLU A N 1
ATOM 754 C CA . GLU A 1 86 ? -19.482 32.468 -13.021 1.00 47.94 86 GLU A CA 1
ATOM 755 C C . GLU A 1 86 ? -19.010 31.088 -12.550 1.00 47.94 86 GLU A C 1
ATOM 757 O O . GLU A 1 86 ? -19.325 30.747 -11.424 1.00 47.94 86 GLU A O 1
ATOM 762 N N . LEU A 1 87 ? -18.257 30.295 -13.326 1.00 45.56 87 LEU A N 1
ATOM 763 C CA . LEU A 1 87 ? -17.624 29.045 -12.867 1.00 45.56 87 LEU A CA 1
ATOM 764 C C . LEU A 1 87 ? -16.474 29.349 -11.935 1.00 45.56 87 LEU A C 1
ATOM 766 O O . LEU A 1 87 ? -16.372 28.655 -10.946 1.00 45.56 87 LEU A O 1
ATOM 770 N N . ASP A 1 88 ? -15.663 30.378 -12.158 1.00 50.81 88 ASP A N 1
ATOM 771 C CA . ASP A 1 88 ? -14.688 30.772 -11.144 1.00 50.81 88 ASP A CA 1
ATOM 772 C C . ASP A 1 88 ? -15.408 31.153 -9.859 1.00 50.81 88 ASP A C 1
ATOM 774 O O . ASP A 1 88 ? -14.995 30.742 -8.784 1.00 50.81 88 ASP A O 1
ATOM 778 N N . ARG A 1 89 ? -16.552 31.840 -9.941 1.00 47.66 89 ARG A N 1
ATOM 779 C CA . ARG A 1 89 ? -17.343 32.189 -8.759 1.00 47.66 89 ARG A CA 1
ATOM 780 C C . ARG A 1 89 ? -18.061 30.990 -8.132 1.00 47.66 89 ARG A C 1
ATOM 782 O O . ARG A 1 89 ? -18.050 30.865 -6.916 1.00 47.66 89 ARG A O 1
ATOM 789 N N . PHE A 1 90 ? -18.673 30.102 -8.913 1.00 42.66 90 PHE A N 1
ATOM 790 C CA . PHE A 1 90 ? -19.391 28.908 -8.452 1.00 42.66 90 PHE A CA 1
ATOM 791 C C . PHE A 1 90 ? -18.443 27.806 -8.016 1.00 42.66 90 PHE A C 1
ATOM 793 O O . PHE A 1 90 ? -18.762 27.119 -7.061 1.00 42.66 90 PHE A O 1
ATOM 800 N N . GLU A 1 91 ? -17.301 27.638 -8.667 1.00 48.25 91 GLU A N 1
ATOM 801 C CA . GLU A 1 91 ? -16.225 26.747 -8.256 1.00 48.25 91 GLU A CA 1
ATOM 802 C C . GLU A 1 91 ? -15.519 27.357 -7.048 1.00 48.25 91 GLU A C 1
ATOM 804 O O . GLU A 1 91 ? -15.283 26.628 -6.106 1.00 48.25 91 GLU A O 1
ATOM 809 N N . GLN A 1 92 ? -15.326 28.678 -6.937 1.00 48.81 92 GLN A N 1
ATOM 810 C CA . GLN A 1 92 ? -14.910 29.297 -5.668 1.00 48.81 92 GLN A CA 1
ATOM 811 C C . GLN A 1 92 ? -15.953 29.108 -4.563 1.00 48.81 92 GLN A C 1
ATOM 813 O O . GLN A 1 92 ? -15.572 28.802 -3.440 1.00 48.81 92 GLN A O 1
ATOM 818 N N . ILE A 1 93 ? -17.255 29.234 -4.844 1.00 46.31 93 ILE A N 1
ATOM 819 C CA . ILE A 1 93 ? -18.337 29.020 -3.869 1.00 46.31 93 ILE A CA 1
ATOM 820 C C . ILE A 1 93 ? -18.434 27.537 -3.504 1.00 46.31 93 ILE A C 1
ATOM 822 O O . ILE A 1 93 ? -18.525 27.213 -2.327 1.00 46.31 93 ILE A O 1
ATOM 826 N N . ARG A 1 94 ? -18.360 26.624 -4.469 1.00 43.34 94 ARG A N 1
ATOM 827 C CA . ARG A 1 94 ? -18.373 25.169 -4.292 1.00 43.34 94 ARG A CA 1
ATOM 828 C C . ARG A 1 94 ? -17.118 24.704 -3.577 1.00 43.34 94 ARG A C 1
ATOM 830 O O . ARG A 1 94 ? -17.249 23.931 -2.645 1.00 43.34 94 ARG A O 1
ATOM 837 N N . LEU A 1 95 ? -15.936 25.188 -3.945 1.00 48.94 95 LEU A N 1
ATOM 838 C CA . LEU A 1 95 ? -14.694 24.999 -3.200 1.00 48.94 95 LEU A CA 1
ATOM 839 C C . LEU A 1 95 ? -14.838 25.613 -1.811 1.00 48.94 95 LEU A C 1
ATOM 841 O O . LEU A 1 95 ? -14.388 24.998 -0.864 1.00 48.94 95 LEU A O 1
ATOM 845 N N . SER A 1 96 ? -15.523 26.748 -1.631 1.00 48.75 96 SER A N 1
ATOM 846 C CA . SER A 1 96 ? -15.790 27.308 -0.299 1.00 48.75 96 SER A CA 1
ATOM 847 C C . SER A 1 96 ? -16.764 26.449 0.516 1.00 48.75 96 SER A C 1
ATOM 849 O O . SER A 1 96 ? -16.593 26.349 1.720 1.00 48.75 96 SER A O 1
ATOM 851 N N . LEU A 1 97 ? -17.752 25.797 -0.106 1.00 45.62 97 LEU A N 1
ATOM 852 C CA . LEU A 1 97 ? -18.732 24.916 0.541 1.00 45.62 97 LEU A CA 1
ATOM 853 C C . LEU A 1 97 ? -18.129 23.531 0.839 1.00 45.62 97 LEU A C 1
ATOM 855 O O . LEU A 1 97 ? -18.250 23.032 1.953 1.00 45.62 97 LEU A O 1
ATOM 859 N N . LEU A 1 98 ? -17.383 22.954 -0.108 1.00 48.88 98 LEU A N 1
ATOM 860 C CA . LEU A 1 98 ? -16.553 21.752 0.053 1.00 48.88 98 LEU A CA 1
ATOM 861 C C . LEU A 1 98 ? -15.364 21.985 0.996 1.00 48.88 98 LEU A C 1
ATOM 863 O O . LEU A 1 98 ? -14.822 21.039 1.554 1.00 48.88 98 LEU A O 1
ATOM 867 N N . LYS A 1 99 ? -14.941 23.226 1.222 1.00 50.94 99 LYS A N 1
ATOM 868 C CA . LYS A 1 99 ? -13.996 23.555 2.297 1.00 50.94 99 LYS A CA 1
ATOM 869 C C . LYS A 1 99 ? -14.666 23.577 3.669 1.00 50.94 99 LYS A C 1
ATOM 871 O O . LYS A 1 99 ? -13.970 23.490 4.668 1.00 50.94 99 LYS A O 1
ATOM 876 N N . LYS A 1 100 ? -15.997 23.704 3.733 1.00 51.06 100 LYS A N 1
ATOM 877 C CA . LYS A 1 100 ? -16.720 24.034 4.968 1.00 51.06 100 LYS A CA 1
ATOM 878 C C . LYS A 1 100 ? -17.504 22.884 5.588 1.00 51.06 100 LYS A C 1
ATOM 880 O O . LYS A 1 100 ? -17.657 22.892 6.802 1.00 51.06 100 LYS A O 1
ATOM 885 N N . THR A 1 101 ? -18.006 21.900 4.845 1.00 53.47 101 THR A N 1
ATOM 886 C CA . THR A 1 101 ? -18.822 20.821 5.444 1.00 53.47 101 THR A CA 1
ATOM 887 C C . THR A 1 101 ? -18.611 19.482 4.752 1.00 53.47 101 THR A C 1
ATOM 889 O O . THR A 1 101 ? -18.314 19.426 3.552 1.00 53.47 101 THR A O 1
ATOM 892 N N . SER A 1 102 ? -18.779 18.384 5.490 1.00 55.97 102 SER A N 1
ATOM 893 C CA . SER A 1 102 ? -18.834 17.057 4.886 1.00 55.97 102 SER A CA 1
ATOM 894 C C . SER A 1 102 ? -20.094 16.892 4.024 1.00 55.97 102 SER A C 1
ATOM 896 O O . SER A 1 102 ? -20.960 17.769 3.992 1.00 55.97 102 SER A O 1
ATOM 898 N N . PHE A 1 103 ? -20.212 15.765 3.317 1.00 53.44 103 PHE A N 1
ATOM 899 C CA . PHE A 1 103 ? -21.428 15.430 2.569 1.00 53.44 103 PHE A CA 1
ATOM 900 C C . PHE A 1 103 ? -22.638 15.140 3.486 1.00 53.44 103 PHE A C 1
ATOM 902 O O . PHE A 1 103 ? -23.777 15.241 3.034 1.00 53.44 103 PHE A O 1
ATOM 909 N N . LEU A 1 104 ? -22.403 14.782 4.758 1.00 53.84 104 LEU A N 1
ATOM 910 C CA . LEU A 1 104 ? -23.415 14.236 5.672 1.00 53.84 104 LEU A CA 1
ATOM 911 C C . LEU A 1 104 ? -23.751 15.122 6.886 1.00 53.84 104 LEU A C 1
ATOM 913 O O . LEU A 1 104 ? -24.761 14.852 7.534 1.00 53.84 104 LEU A O 1
ATOM 917 N N . GLY A 1 105 ? -22.998 16.187 7.189 1.00 50.88 105 GLY A N 1
ATOM 918 C CA . GLY A 1 105 ? -23.358 17.073 8.301 1.00 50.88 105 GLY A CA 1
ATOM 919 C C . GLY A 1 105 ? -22.250 17.971 8.858 1.00 50.88 105 GLY A C 1
ATOM 920 O O . GLY A 1 105 ? -21.145 18.070 8.327 1.00 50.88 105 GLY A O 1
ATOM 921 N N . SER A 1 106 ? -22.599 18.684 9.934 1.00 51.03 106 SER A N 1
ATOM 922 C CA . SER A 1 106 ? -21.777 19.698 10.616 1.00 51.03 106 SER A CA 1
ATOM 923 C C . SER A 1 106 ? -20.875 19.152 11.732 1.00 51.03 106 SER A C 1
ATOM 925 O O . SER A 1 106 ? -20.014 19.886 12.203 1.00 51.03 106 SER A O 1
ATOM 927 N N . ASP A 1 107 ? -21.044 17.887 12.127 1.00 56.34 107 ASP A N 1
ATOM 928 C CA . ASP A 1 107 ? -20.328 17.225 13.237 1.00 56.34 107 ASP A CA 1
ATOM 929 C C . ASP A 1 107 ? -19.052 16.485 12.786 1.00 56.34 107 ASP A C 1
ATOM 931 O O . ASP A 1 107 ? -18.441 15.725 13.547 1.00 56.34 107 ASP A O 1
ATOM 935 N N . ASP A 1 108 ? -18.660 16.667 11.527 1.00 66.69 108 ASP A N 1
ATOM 936 C CA . ASP A 1 108 ? -17.679 15.801 10.896 1.00 66.69 108 ASP A CA 1
ATOM 937 C C . ASP A 1 108 ? -16.248 16.197 11.257 1.00 66.69 108 ASP A C 1
ATOM 939 O O . ASP A 1 108 ? -15.814 17.348 11.105 1.00 66.69 108 ASP A O 1
ATOM 943 N N . ARG A 1 109 ? -15.509 15.190 11.727 1.00 77.69 109 ARG A N 1
ATOM 944 C CA . ARG A 1 109 ? -14.110 15.300 12.126 1.00 77.69 109 ARG A CA 1
ATOM 945 C C . ARG A 1 109 ? -13.232 15.400 10.888 1.00 77.69 109 ARG A C 1
ATOM 947 O O . ARG A 1 109 ? -13.506 14.761 9.874 1.00 77.69 109 ARG A O 1
ATOM 954 N N . VAL A 1 110 ? -12.153 16.164 10.973 1.00 79.56 110 VAL A N 1
ATOM 955 C CA . VAL A 1 110 ? -11.133 16.179 9.920 1.00 79.56 110 VAL A CA 1
ATOM 956 C C . VAL A 1 110 ? -10.274 14.934 10.081 1.00 79.56 110 VAL A C 1
ATOM 958 O O . VAL A 1 110 ? -9.707 14.726 11.143 1.00 79.56 110 VAL A O 1
ATOM 961 N N . VAL A 1 111 ? -10.180 14.101 9.051 1.00 82.38 111 VAL A N 1
ATOM 962 C CA . VAL A 1 111 ? -9.337 12.900 9.057 1.00 82.38 111 VAL A CA 1
ATOM 963 C C . VAL A 1 111 ? -8.073 13.202 8.270 1.00 82.38 111 VAL A C 1
ATOM 965 O O . VAL A 1 111 ? -8.164 13.659 7.129 1.00 82.38 111 VAL A O 1
ATOM 968 N N . ILE A 1 112 ? -6.914 12.930 8.863 1.00 85.25 112 ILE A N 1
ATOM 969 C CA . ILE A 1 112 ? -5.596 13.104 8.252 1.00 85.25 112 ILE A CA 1
ATOM 970 C C . ILE A 1 112 ? -4.853 11.769 8.322 1.00 85.25 112 ILE A C 1
ATOM 972 O O . ILE A 1 112 ? -4.580 11.263 9.403 1.00 85.25 112 ILE A O 1
ATOM 976 N N . ASP A 1 113 ? -4.529 11.203 7.165 1.00 87.06 113 ASP A N 1
ATOM 977 C CA . ASP A 1 113 ? -3.739 9.982 6.995 1.00 87.06 113 ASP A CA 1
ATOM 978 C C . ASP A 1 113 ? -2.336 10.344 6.499 1.00 87.06 113 ASP A C 1
ATOM 980 O O . ASP A 1 113 ? -2.148 10.744 5.341 1.00 87.06 113 ASP A O 1
ATOM 984 N N . PHE A 1 114 ? -1.356 10.226 7.399 1.00 81.94 114 PHE A N 1
ATOM 985 C CA . PHE A 1 114 ? 0.045 10.533 7.126 1.00 81.94 114 PHE A CA 1
ATOM 986 C C . PHE A 1 114 ? 0.749 9.359 6.438 1.00 81.94 114 PHE A C 1
ATOM 988 O O . PHE A 1 114 ? 1.217 8.403 7.066 1.00 81.94 114 PHE A O 1
ATOM 995 N N . GLY A 1 115 ? 0.895 9.461 5.117 1.00 78.69 115 GLY A N 1
ATOM 996 C CA . GLY A 1 115 ? 1.762 8.583 4.339 1.00 78.69 115 GLY A CA 1
ATOM 997 C C . GLY A 1 115 ? 3.182 9.133 4.202 1.00 78.69 115 GLY A C 1
ATOM 998 O O . GLY A 1 115 ? 3.438 10.326 4.354 1.00 78.69 115 GLY A O 1
ATOM 999 N N . SER A 1 116 ? 4.125 8.252 3.866 1.00 74.50 116 SER A N 1
ATOM 1000 C CA . SER A 1 116 ? 5.529 8.627 3.644 1.00 74.50 116 SER A CA 1
ATOM 1001 C C . SER A 1 116 ? 5.749 9.452 2.371 1.00 74.50 116 SER A C 1
ATOM 1003 O O . SER A 1 116 ? 6.647 10.283 2.344 1.00 74.50 116 SER A O 1
ATOM 1005 N N . ALA A 1 117 ? 4.949 9.213 1.327 1.00 76.81 117 ALA A N 1
ATOM 1006 C CA . ALA A 1 117 ? 5.019 9.938 0.053 1.00 76.81 117 ALA A CA 1
ATOM 1007 C C . ALA A 1 117 ? 3.838 10.895 -0.153 1.00 76.81 117 ALA A C 1
ATOM 1009 O O . ALA A 1 117 ? 4.002 11.956 -0.748 1.00 76.81 117 ALA A O 1
ATOM 1010 N N . PHE A 1 118 ? 2.653 10.523 0.339 1.00 83.69 118 PHE A N 1
ATOM 1011 C CA . PHE A 1 118 ? 1.442 11.325 0.211 1.00 83.69 118 PHE A CA 1
ATOM 1012 C C . PHE A 1 118 ? 0.673 11.379 1.524 1.00 83.69 118 PHE A C 1
ATOM 1014 O O . PHE A 1 118 ? 0.437 10.340 2.146 1.00 83.69 118 PHE A O 1
ATOM 1021 N N . THR A 1 119 ? 0.204 12.571 1.875 1.00 86.06 119 THR A N 1
ATOM 1022 C CA . THR A 1 119 ? -0.732 12.801 2.973 1.00 86.06 119 THR A CA 1
ATOM 1023 C C . THR A 1 119 ? -2.133 12.926 2.397 1.00 86.06 119 THR A C 1
ATOM 1025 O O . THR A 1 119 ? -2.366 13.682 1.450 1.00 86.06 119 THR A O 1
ATOM 1028 N N . LYS A 1 120 ? -3.074 12.169 2.959 1.00 88.56 120 LYS A N 1
ATOM 1029 C CA . LYS A 1 120 ? -4.476 12.171 2.533 1.00 88.56 120 LYS A CA 1
ATOM 1030 C C . LYS A 1 120 ? -5.315 12.823 3.612 1.00 88.56 120 LYS A C 1
ATOM 1032 O O . LYS A 1 120 ? -5.130 12.527 4.787 1.00 88.56 120 LYS A O 1
ATOM 1037 N N . PHE A 1 121 ? -6.251 13.679 3.234 1.00 86.38 121 PHE A N 1
ATOM 1038 C CA . PHE A 1 121 ? -7.119 14.324 4.208 1.00 86.38 121 PHE A CA 1
ATOM 1039 C C . PHE A 1 121 ? -8.504 14.618 3.640 1.00 86.38 121 PHE A C 1
ATOM 1041 O O . PHE A 1 121 ? -8.709 14.738 2.429 1.00 86.38 121 PHE A O 1
ATOM 1048 N N . GLY A 1 122 ? -9.481 14.660 4.536 1.00 82.69 122 GLY A N 1
ATOM 1049 C CA . GLY A 1 122 ? -10.893 14.822 4.213 1.00 82.69 122 GLY A CA 1
ATOM 1050 C C . GLY A 1 122 ? -11.733 14.878 5.479 1.00 82.69 122 GLY A C 1
ATOM 1051 O O . GLY A 1 122 ? -11.205 15.075 6.575 1.00 82.69 122 GLY A O 1
ATOM 1052 N N . PHE A 1 123 ? -13.036 14.679 5.336 1.00 81.12 123 PHE A N 1
ATOM 1053 C CA . PHE A 1 123 ? -13.932 14.591 6.480 1.00 81.12 123 PHE A CA 1
ATOM 1054 C C . PHE A 1 123 ? -14.229 13.131 6.821 1.00 81.12 123 PHE A C 1
ATOM 1056 O O . PHE A 1 123 ? -14.218 12.251 5.958 1.00 81.12 123 PHE A O 1
ATOM 1063 N N . SER A 1 124 ? -14.512 12.870 8.097 1.00 78.75 124 SER A N 1
ATOM 1064 C CA . SER A 1 124 ? -15.148 11.624 8.521 1.00 78.75 124 SER A CA 1
ATOM 1065 C C . SER A 1 124 ? -16.434 11.406 7.731 1.00 78.75 124 SER A C 1
ATOM 1067 O O . SER A 1 124 ? -17.028 12.381 7.292 1.00 78.75 124 SER A O 1
ATOM 1069 N N . SER A 1 125 ? -16.887 10.159 7.604 1.00 76.88 125 SER A N 1
ATOM 1070 C CA . SER A 1 125 ? -18.079 9.739 6.838 1.00 76.88 125 SER A CA 1
ATOM 1071 C C . SER A 1 125 ? -17.916 9.683 5.323 1.00 76.88 125 SER A C 1
ATOM 1073 O O . SER A 1 125 ? -18.759 9.111 4.629 1.00 76.88 125 SER A O 1
ATOM 1075 N N . GLU A 1 126 ? -16.812 10.196 4.794 1.00 79.00 126 GLU A N 1
ATOM 1076 C CA . GLU A 1 126 ? -16.536 10.082 3.373 1.00 79.00 126 GLU A CA 1
ATOM 1077 C C . GLU A 1 126 ? -16.040 8.662 3.031 1.00 79.00 126 GLU A C 1
ATOM 1079 O O . GLU A 1 126 ? -15.458 7.988 3.892 1.00 79.00 126 GLU A O 1
ATOM 1084 N N . PRO A 1 127 ? -16.189 8.217 1.767 1.00 77.69 127 PRO A N 1
ATOM 1085 C CA . PRO A 1 127 ? -15.613 6.970 1.255 1.00 77.69 127 PRO A CA 1
ATOM 1086 C C . PRO A 1 127 ? -14.257 7.146 0.543 1.00 77.69 127 PRO A C 1
ATOM 1088 O O . PRO A 1 127 ? -13.584 6.155 0.269 1.00 77.69 127 PRO A O 1
ATOM 1091 N N . THR A 1 128 ? -13.835 8.383 0.253 1.00 81.25 128 THR A N 1
ATOM 1092 C CA . THR A 1 128 ? -12.492 8.713 -0.253 1.00 81.25 128 THR A CA 1
ATOM 1093 C C . THR A 1 128 ? -11.966 10.030 0.328 1.00 81.25 128 THR A C 1
ATOM 1095 O O . THR A 1 128 ? -12.784 10.913 0.594 1.00 81.25 128 THR A O 1
ATOM 1098 N N . PRO A 1 129 ? -10.637 10.221 0.479 1.00 85.88 129 PRO A N 1
ATOM 1099 C CA . PRO A 1 129 ? -10.084 11.508 0.893 1.00 85.88 129 PRO A CA 1
ATOM 1100 C C . PRO A 1 129 ? -10.448 12.593 -0.124 1.00 85.88 129 PRO A C 1
ATOM 1102 O O . PRO A 1 129 ? -10.472 12.334 -1.328 1.00 85.88 129 PRO A O 1
ATOM 1105 N N . ARG A 1 130 ? -10.698 13.817 0.351 1.00 81.62 130 ARG A N 1
ATOM 1106 C CA . ARG A 1 130 ? -10.945 14.976 -0.526 1.00 81.62 130 ARG A CA 1
ATOM 1107 C C . ARG A 1 130 ? -9.686 15.427 -1.236 1.00 81.62 130 ARG A C 1
ATOM 1109 O O . ARG A 1 130 ? -9.748 15.851 -2.386 1.00 81.62 130 ARG A O 1
ATOM 1116 N N . TYR A 1 131 ? -8.564 15.338 -0.533 1.00 83.00 131 TYR A N 1
ATOM 1117 C CA . TYR A 1 131 ? -7.278 15.797 -1.014 1.00 83.00 131 TYR A CA 1
ATOM 1118 C C . TYR A 1 131 ? -6.208 14.750 -0.736 1.00 83.00 131 TYR A C 1
ATOM 1120 O O . TYR A 1 131 ? -6.182 14.107 0.317 1.00 83.00 131 TYR A O 1
ATOM 1128 N N . ILE A 1 132 ? -5.314 14.602 -1.706 1.00 85.00 132 ILE A N 1
ATOM 1129 C CA . ILE A 1 132 ? -4.098 13.804 -1.615 1.00 85.00 132 ILE A CA 1
ATOM 1130 C C . ILE A 1 132 ? -2.981 14.733 -2.069 1.00 85.00 132 ILE A C 1
ATOM 1132 O O . ILE A 1 132 ? -2.964 15.149 -3.226 1.00 85.00 132 ILE A O 1
ATOM 1136 N N . ILE A 1 133 ? -2.087 15.087 -1.152 1.00 83.12 133 ILE A N 1
ATOM 1137 C CA . ILE A 1 133 ? -0.957 15.978 -1.432 1.00 83.12 133 ILE A CA 1
ATOM 1138 C C . ILE A 1 133 ? 0.356 15.229 -1.214 1.00 83.12 133 ILE A C 1
ATOM 1140 O O . ILE A 1 133 ? 0.402 14.330 -0.369 1.00 83.12 133 ILE A O 1
ATOM 1144 N N . PRO A 1 134 ? 1.437 15.577 -1.932 1.00 82.38 134 PRO A N 1
ATOM 1145 C CA . PRO A 1 134 ? 2.765 15.072 -1.609 1.00 82.38 134 PRO A CA 1
ATOM 1146 C C . PRO A 1 134 ? 3.135 15.429 -0.165 1.00 82.38 134 PRO A C 1
ATOM 1148 O O . PRO A 1 134 ? 3.032 16.594 0.227 1.00 82.38 134 PRO A O 1
ATOM 1151 N N . THR A 1 135 ? 3.580 14.445 0.615 1.00 80.62 135 THR A N 1
ATOM 1152 C CA . THR A 1 135 ? 4.079 14.675 1.976 1.00 80.62 135 THR A CA 1
ATOM 1153 C C . THR A 1 135 ? 5.329 15.548 1.886 1.00 80.62 135 THR A C 1
ATOM 1155 O O . THR A 1 135 ? 6.311 15.165 1.248 1.00 80.62 135 THR A O 1
ATOM 1158 N N . LYS A 1 136 ? 5.296 16.749 2.476 1.00 79.75 136 LYS A N 1
ATOM 1159 C CA . LYS A 1 136 ? 6.433 17.680 2.427 1.00 79.75 136 LYS A CA 1
ATOM 1160 C C . LYS A 1 136 ? 7.531 17.239 3.395 1.00 79.75 136 LYS A C 1
ATOM 1162 O O . LYS A 1 136 ? 7.303 16.439 4.299 1.00 79.75 136 LYS A O 1
ATOM 1167 N N . SER A 1 137 ? 8.724 17.808 3.223 1.00 68.81 137 SER A N 1
ATOM 1168 C CA . SER A 1 137 ? 9.882 17.543 4.087 1.00 68.81 137 SER A CA 1
ATOM 1169 C C . SER A 1 137 ? 9.642 17.911 5.553 1.00 68.81 137 SER A C 1
ATOM 1171 O O . SER A 1 137 ? 10.216 17.273 6.432 1.00 68.81 137 SER A O 1
ATOM 1173 N N . THR A 1 138 ? 8.786 18.902 5.821 1.00 76.12 138 THR A N 1
ATOM 1174 C CA . THR A 1 138 ? 8.382 19.298 7.175 1.00 76.12 138 THR A CA 1
ATOM 1175 C C . THR A 1 138 ? 6.882 19.101 7.379 1.00 76.12 138 THR A C 1
ATOM 1177 O O . THR A 1 138 ? 6.072 19.324 6.464 1.00 76.12 138 THR A O 1
ATOM 1180 N N . LEU A 1 139 ? 6.491 18.698 8.593 1.00 71.94 139 LEU A N 1
ATOM 1181 C CA . LEU A 1 139 ? 5.077 18.573 8.937 1.00 71.94 139 LEU A CA 1
ATOM 1182 C C . LEU A 1 139 ? 4.423 19.952 8.925 1.00 71.94 139 LEU A C 1
ATOM 1184 O O . LEU A 1 139 ? 3.348 20.080 8.354 1.00 71.94 139 LEU A O 1
ATOM 1188 N N . ALA A 1 140 ? 5.107 20.996 9.401 1.00 71.81 140 ALA A N 1
ATOM 1189 C CA . ALA A 1 140 ? 4.623 22.376 9.319 1.00 71.81 140 ALA A CA 1
ATOM 1190 C C . ALA A 1 140 ? 4.212 22.805 7.894 1.00 71.81 140 ALA A C 1
ATOM 1192 O O . ALA A 1 140 ? 3.149 23.397 7.707 1.00 71.81 140 ALA A O 1
ATOM 1193 N N . ALA A 1 141 ? 5.007 22.480 6.865 1.00 71.50 141 ALA A N 1
ATOM 1194 C CA . ALA A 1 141 ? 4.651 22.795 5.479 1.00 71.50 141 ALA A CA 1
ATOM 1195 C C . ALA A 1 141 ? 3.445 21.976 4.992 1.00 71.50 141 ALA A C 1
ATOM 1197 O O . ALA A 1 141 ? 2.566 22.515 4.319 1.00 71.50 141 ALA A O 1
ATOM 1198 N N . THR A 1 142 ? 3.385 20.696 5.371 1.00 73.62 142 THR A N 1
ATOM 1199 C CA . THR A 1 142 ? 2.255 19.806 5.060 1.00 73.62 142 THR A CA 1
ATOM 1200 C C . THR A 1 142 ? 0.966 20.323 5.704 1.00 73.62 142 THR A C 1
ATOM 1202 O O . THR A 1 142 ? -0.053 20.464 5.035 1.00 73.62 142 THR A O 1
ATOM 1205 N N . PHE A 1 143 ? 1.019 20.685 6.985 1.00 71.94 143 PHE A N 1
ATOM 1206 C CA . PHE A 1 143 ? -0.102 21.244 7.727 1.00 71.94 143 PHE A CA 1
ATOM 1207 C C . PHE A 1 143 ? -0.526 22.605 7.199 1.00 71.94 143 PHE A C 1
ATOM 1209 O O . PHE A 1 143 ? -1.718 22.831 7.052 1.00 71.94 143 PHE A O 1
ATOM 1216 N N . LYS A 1 144 ? 0.407 23.492 6.837 1.00 70.88 144 LYS A N 1
ATOM 1217 C CA . LYS A 1 144 ? 0.073 24.774 6.200 1.00 70.88 144 LYS A CA 1
ATOM 1218 C C . LYS A 1 144 ? -0.781 24.571 4.946 1.00 70.88 144 LYS A C 1
ATOM 1220 O O . LYS A 1 144 ? -1.774 25.271 4.769 1.00 70.88 144 LYS A O 1
ATOM 1225 N N . GLU A 1 145 ? -0.425 23.600 4.108 1.00 70.69 145 GLU A N 1
ATOM 1226 C CA . GLU A 1 145 ? -1.185 23.254 2.903 1.00 70.69 145 GLU A CA 1
ATOM 1227 C C . GLU A 1 145 ? -2.549 22.625 3.249 1.00 70.69 145 GLU A C 1
ATOM 1229 O O . GLU A 1 145 ? -3.571 23.052 2.712 1.00 70.69 145 GLU A O 1
ATOM 1234 N N . ILE A 1 146 ? -2.606 21.700 4.217 1.00 71.75 146 ILE A N 1
ATOM 1235 C CA . ILE A 1 146 ? -3.868 21.128 4.731 1.00 71.75 146 ILE A CA 1
ATOM 1236 C C . ILE A 1 146 ? -4.793 22.229 5.266 1.00 71.75 146 ILE A C 1
ATOM 1238 O O . ILE A 1 146 ? -5.978 22.264 4.926 1.00 71.75 146 ILE A O 1
ATOM 1242 N N . PHE A 1 147 ? -4.258 23.150 6.070 1.00 69.94 147 PHE A N 1
ATOM 1243 C CA . PHE A 1 147 ? -5.008 24.246 6.667 1.00 69.94 147 PHE A CA 1
ATOM 1244 C C . PHE A 1 147 ? -5.554 25.189 5.589 1.00 69.94 147 PHE A C 1
ATOM 1246 O O . PHE A 1 147 ? -6.733 25.529 5.609 1.00 69.94 147 PHE A O 1
ATOM 1253 N N . GLN A 1 148 ? -4.753 25.533 4.578 1.00 65.56 148 GLN A N 1
ATOM 1254 C CA . GLN A 1 148 ? -5.211 26.326 3.429 1.00 65.56 148 GLN A CA 1
ATOM 1255 C C . GLN A 1 148 ? -6.312 25.626 2.611 1.00 65.56 148 GLN A C 1
ATOM 1257 O O . GLN A 1 148 ? -7.214 26.282 2.069 1.00 65.56 148 GLN A O 1
ATOM 1262 N N . LEU A 1 149 ? -6.236 24.298 2.496 1.00 65.12 149 LEU A N 1
ATOM 1263 C CA . LEU A 1 149 ? -7.132 23.499 1.662 1.00 65.12 149 LEU A CA 1
ATOM 1264 C C . LEU A 1 149 ? -8.420 23.060 2.366 1.00 65.12 149 LEU A C 1
ATOM 1266 O O . LEU A 1 149 ? -9.409 22.849 1.668 1.00 65.12 149 LEU A O 1
ATOM 1270 N N . MET A 1 150 ? -8.453 22.956 3.699 1.00 63.72 150 MET A N 1
ATOM 1271 C CA . MET A 1 150 ? -9.646 22.510 4.442 1.00 63.72 150 MET A CA 1
ATOM 1272 C C . MET A 1 150 ? -10.078 23.382 5.620 1.00 63.72 150 MET A C 1
ATOM 1274 O O . MET A 1 150 ? -11.186 23.192 6.114 1.00 63.72 150 MET A O 1
ATOM 1278 N N . ILE A 1 151 ? -9.264 24.325 6.094 1.00 55.78 151 ILE A N 1
ATOM 1279 C CA . ILE A 1 151 ? -9.486 24.966 7.396 1.00 55.78 151 ILE A CA 1
ATOM 1280 C C . ILE A 1 151 ? -9.529 26.490 7.236 1.00 55.78 151 ILE A C 1
ATOM 1282 O O . ILE A 1 151 ? -8.563 27.212 7.455 1.00 55.78 151 ILE A O 1
ATOM 1286 N N . ILE A 1 152 ? -10.709 26.983 6.848 1.00 47.44 152 ILE A N 1
ATOM 1287 C CA . ILE A 1 152 ? -11.074 28.415 6.880 1.00 47.44 152 ILE A CA 1
ATOM 1288 C C . ILE A 1 152 ? -12.318 28.633 7.776 1.00 47.44 152 ILE A C 1
ATOM 1290 O O . ILE A 1 152 ? -12.973 29.667 7.715 1.00 47.44 152 ILE A O 1
ATOM 1294 N N . THR A 1 153 ? -12.692 27.678 8.635 1.00 44.72 153 THR A N 1
ATOM 1295 C CA . THR A 1 153 ? -13.850 27.854 9.536 1.00 44.72 153 THR A CA 1
ATOM 1296 C C . THR A 1 153 ? -13.581 27.419 10.961 1.00 44.72 153 THR A C 1
ATOM 1298 O O . THR A 1 153 ? -13.117 26.304 11.172 1.00 44.72 153 THR A O 1
ATOM 1301 N N . ASP A 1 154 ? -13.939 28.329 11.869 1.00 48.09 154 ASP A N 1
ATOM 1302 C CA . ASP A 1 154 ? -14.063 28.239 13.326 1.00 48.09 154 ASP A CA 1
ATOM 1303 C C . ASP A 1 154 ? -13.138 27.216 13.997 1.00 48.09 154 ASP A C 1
ATOM 1305 O O . ASP A 1 154 ? -13.511 26.079 14.298 1.00 48.09 154 ASP A O 1
ATOM 1309 N N . GLN A 1 155 ? -11.895 27.654 14.209 1.00 46.84 155 GLN A N 1
ATOM 1310 C CA . GLN A 1 155 ? -10.797 26.872 14.777 1.00 46.84 155 GLN A CA 1
ATOM 1311 C C . GLN A 1 155 ? -11.136 26.277 16.158 1.00 46.84 155 GLN A C 1
ATOM 1313 O O . GLN A 1 155 ? -10.492 25.336 16.581 1.00 46.84 155 GLN A O 1
ATOM 1318 N N . GLY A 1 156 ? -12.167 26.757 16.862 1.00 48.25 156 GLY A N 1
ATOM 1319 C CA . GLY A 1 156 ? -12.497 26.289 18.211 1.00 48.25 156 GLY A CA 1
ATOM 1320 C C . GLY A 1 156 ? -13.365 25.026 18.321 1.00 48.25 156 GLY A C 1
ATOM 1321 O O . GLY A 1 156 ? -13.458 24.486 19.419 1.00 48.25 156 GLY A O 1
ATOM 1322 N N . GLN A 1 157 ? -14.034 24.555 17.254 1.00 53.34 157 GLN A N 1
ATOM 1323 C CA . GLN A 1 157 ? -15.100 23.535 17.402 1.00 53.34 157 GLN A CA 1
ATOM 1324 C C . GLN A 1 157 ? -14.887 22.202 16.677 1.00 53.34 157 GLN A C 1
ATOM 1326 O O . GLN A 1 157 ? -15.651 21.260 16.903 1.00 53.34 157 GLN A O 1
ATOM 1331 N N . ARG A 1 158 ? -13.876 22.068 15.813 1.00 62.16 158 ARG A N 1
ATOM 1332 C CA . ARG A 1 158 ? -13.676 20.815 15.064 1.00 62.16 158 ARG A CA 1
ATOM 1333 C C . ARG A 1 158 ? -12.744 19.856 15.789 1.00 62.16 158 ARG A C 1
ATOM 1335 O O . ARG A 1 158 ? -11.792 20.255 16.446 1.00 62.16 158 ARG A O 1
ATOM 1342 N N . LYS A 1 159 ? -13.007 18.562 15.632 1.00 70.50 159 LYS A N 1
ATOM 1343 C CA . LYS A 1 159 ? -12.120 17.494 16.104 1.00 70.50 159 LYS A CA 1
ATOM 1344 C C . LYS A 1 159 ? -11.333 16.928 14.929 1.00 70.50 159 LYS A C 1
ATOM 1346 O O . LYS A 1 159 ? -11.872 16.826 13.823 1.00 70.50 159 LYS A O 1
ATOM 1351 N N . VAL A 1 160 ? -10.086 16.542 15.171 1.00 73.38 160 VAL A N 1
ATOM 1352 C CA . VAL A 1 160 ? -9.198 15.955 14.166 1.00 73.38 160 VAL A CA 1
ATOM 1353 C C . VAL A 1 160 ? -8.925 14.499 14.534 1.00 73.38 160 VAL A C 1
ATOM 1355 O O . VAL A 1 160 ? -8.739 14.149 15.695 1.00 73.38 160 VAL A O 1
ATOM 1358 N N . ILE A 1 161 ? -8.924 13.634 13.530 1.00 73.75 161 ILE A N 1
ATOM 1359 C CA . ILE A 1 161 ? -8.457 12.258 13.623 1.00 73.75 161 ILE A CA 1
ATOM 1360 C C . ILE A 1 161 ? -7.169 12.172 12.842 1.00 73.75 161 ILE A C 1
ATOM 1362 O O . ILE A 1 161 ? -7.148 12.419 11.635 1.00 73.75 161 ILE A O 1
ATOM 1366 N N . VAL A 1 162 ? -6.115 11.780 13.540 1.00 75.06 162 VAL A N 1
ATOM 1367 C CA . VAL A 1 162 ? -4.834 11.480 12.929 1.00 75.06 162 VAL A CA 1
ATOM 1368 C C . VAL A 1 162 ? -4.735 9.967 12.793 1.00 75.06 162 VAL A C 1
ATOM 1370 O O . VAL A 1 162 ? -4.849 9.228 13.766 1.00 75.06 162 VAL A O 1
ATOM 1373 N N . VAL A 1 163 ? -4.579 9.497 11.561 1.00 76.19 163 VAL A N 1
ATOM 1374 C CA . VAL A 1 163 ? -4.258 8.103 11.272 1.00 76.19 163 VAL A CA 1
ATOM 1375 C C . VAL A 1 163 ? -2.743 8.002 11.227 1.00 76.19 163 VAL A C 1
ATOM 1377 O O . VAL A 1 163 ? -2.092 8.492 10.300 1.00 76.19 163 VAL A O 1
ATOM 1380 N N . GLU A 1 164 ? -2.191 7.401 12.273 1.00 70.50 164 GLU A N 1
ATOM 1381 C CA . GLU A 1 164 ? -0.753 7.297 12.485 1.00 70.50 164 GLU A CA 1
ATOM 1382 C C . GLU A 1 164 ? -0.197 5.951 12.018 1.00 70.50 164 GLU A C 1
ATOM 1384 O O . GLU A 1 164 ? -0.879 4.924 11.976 1.00 70.50 164 GLU A O 1
ATOM 1389 N N . GLN A 1 165 ? 1.093 5.958 11.689 1.00 70.31 165 GLN A N 1
ATOM 1390 C CA . GLN A 1 165 ? 1.867 4.734 11.537 1.00 70.31 165 GLN A CA 1
ATOM 1391 C C . GLN A 1 165 ? 2.402 4.337 12.910 1.00 70.31 165 GLN A C 1
ATOM 1393 O O . GLN A 1 165 ? 2.944 5.181 13.614 1.00 70.31 165 GLN A O 1
ATOM 1398 N N . VAL A 1 166 ? 2.346 3.047 13.248 1.00 66.50 166 VAL A N 1
ATOM 1399 C CA . VAL A 1 166 ? 2.826 2.523 14.545 1.00 66.50 166 VAL A CA 1
ATOM 1400 C C . VAL A 1 166 ? 4.290 2.902 14.833 1.00 66.50 166 VAL A C 1
ATOM 1402 O O . VAL A 1 166 ? 4.673 3.051 15.983 1.00 66.50 166 VAL A O 1
ATOM 1405 N N . ASN A 1 167 ? 5.102 3.107 13.789 1.00 64.50 167 ASN A N 1
ATOM 1406 C CA . ASN A 1 167 ? 6.518 3.486 13.895 1.00 64.50 167 ASN A CA 1
ATOM 1407 C C . ASN A 1 167 ? 6.782 4.982 13.702 1.00 64.50 167 ASN A C 1
ATOM 1409 O O . ASN A 1 167 ? 7.892 5.371 13.325 1.00 64.50 167 ASN A O 1
ATOM 1413 N N . MET A 1 168 ? 5.770 5.832 13.860 1.00 71.75 168 MET A N 1
ATOM 1414 C CA . MET A 1 168 ? 5.986 7.269 13.787 1.00 71.75 168 MET A CA 1
ATOM 1415 C C . MET A 1 168 ? 6.919 7.707 14.925 1.00 71.75 168 MET A C 1
ATOM 1417 O O . MET A 1 168 ? 6.734 7.330 16.075 1.00 71.75 168 MET A O 1
ATOM 1421 N N . LEU A 1 169 ? 7.952 8.489 14.596 1.00 68.00 169 LEU A N 1
ATOM 1422 C CA . LEU A 1 169 ? 8.893 9.004 15.593 1.00 68.00 169 LEU A CA 1
ATOM 1423 C C . LEU A 1 169 ? 8.171 9.911 16.596 1.00 68.00 169 LEU A C 1
ATOM 1425 O O . LEU A 1 169 ? 7.398 10.775 16.183 1.00 68.00 169 LEU A O 1
ATOM 1429 N N . ILE A 1 170 ? 8.519 9.802 17.880 1.00 65.50 170 ILE A N 1
ATOM 1430 C CA . ILE A 1 170 ? 7.970 10.648 18.956 1.00 65.50 170 ILE A CA 1
ATOM 1431 C C . ILE A 1 170 ? 8.152 12.136 18.644 1.00 65.50 170 ILE A C 1
ATOM 1433 O O . ILE A 1 170 ? 7.238 12.923 18.852 1.00 65.50 170 ILE A O 1
ATOM 1437 N N . SER A 1 171 ? 9.294 12.535 18.073 1.00 67.81 171 SER A N 1
ATOM 1438 C CA . SER A 1 171 ? 9.530 13.928 17.667 1.00 67.81 171 SER A CA 1
ATOM 1439 C C . SER A 1 171 ? 8.525 14.423 16.625 1.00 67.81 171 SER A C 1
ATOM 1441 O O . SER A 1 171 ? 8.086 15.566 16.694 1.00 67.81 171 SER A O 1
ATOM 1443 N N . LYS A 1 172 ? 8.111 13.554 15.697 1.00 71.19 172 LYS A N 1
AT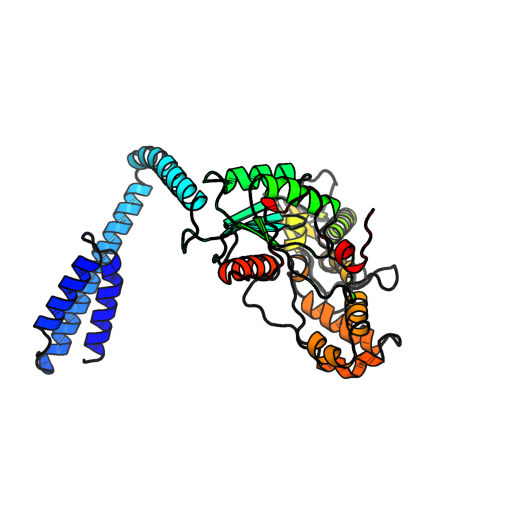OM 1444 C CA . LYS A 1 172 ? 7.067 13.857 14.711 1.00 71.19 172 LYS A CA 1
ATOM 1445 C C . LYS A 1 172 ? 5.681 13.867 15.342 1.00 71.19 172 LYS A C 1
ATOM 1447 O O . LYS A 1 172 ? 4.884 14.723 14.986 1.00 71.19 172 LYS A O 1
ATOM 1452 N N . LYS A 1 173 ? 5.405 12.951 16.276 1.00 69.06 173 LYS A N 1
ATOM 1453 C CA . LYS A 1 173 ? 4.151 12.934 17.044 1.00 69.06 173 LYS A CA 1
ATOM 1454 C C . LYS A 1 173 ? 3.999 14.233 17.842 1.00 69.06 173 LYS A C 1
ATOM 1456 O O . LYS A 1 173 ? 2.973 14.892 17.750 1.00 69.06 173 LYS A O 1
ATOM 1461 N N . LYS A 1 174 ? 5.071 14.665 18.513 1.00 69.31 174 LYS A N 1
ATOM 1462 C CA . LYS A 1 174 ? 5.156 15.958 19.195 1.00 69.31 174 LYS A CA 1
ATOM 1463 C C . LYS A 1 174 ? 4.939 17.127 18.241 1.00 69.31 174 LYS A C 1
ATOM 1465 O O . LYS A 1 174 ? 4.096 17.958 18.525 1.00 69.31 174 LYS A O 1
ATOM 1470 N N . GLU A 1 175 ? 5.604 17.152 17.085 1.00 73.31 175 GLU A N 1
ATOM 1471 C CA . GLU A 1 175 ? 5.388 18.204 16.079 1.00 73.31 175 GLU A CA 1
ATOM 1472 C C . GLU A 1 175 ? 3.929 18.232 15.575 1.00 73.31 175 GLU A C 1
ATOM 1474 O O . GLU A 1 175 ? 3.355 19.306 15.417 1.00 73.31 175 GLU A O 1
ATOM 1479 N N . ILE A 1 176 ? 3.295 17.071 15.363 1.00 73.56 176 ILE A N 1
ATOM 1480 C CA . ILE A 1 176 ? 1.867 16.970 15.013 1.00 73.56 176 ILE A CA 1
ATOM 1481 C C . ILE A 1 176 ? 0.998 17.547 16.131 1.00 73.56 176 ILE A C 1
ATOM 1483 O O . ILE A 1 176 ? 0.110 18.346 15.848 1.00 73.56 176 ILE A O 1
ATOM 1487 N N . CYS A 1 177 ? 1.243 17.150 17.377 1.00 70.12 177 CYS A N 1
ATOM 1488 C CA . CYS A 1 177 ? 0.508 17.619 18.543 1.00 70.12 177 CYS A CA 1
ATOM 1489 C C . CYS A 1 177 ? 0.701 19.117 18.777 1.00 70.12 177 CYS A C 1
ATOM 1491 O O . CYS A 1 177 ? -0.290 19.801 18.975 1.00 70.12 177 CYS A O 1
ATOM 1493 N N . ASP A 1 178 ? 1.916 19.648 18.666 1.00 70.81 178 ASP A N 1
ATOM 1494 C CA . ASP A 1 178 ? 2.191 21.083 18.769 1.00 70.81 178 ASP A CA 1
ATOM 1495 C C . ASP A 1 178 ? 1.406 21.858 17.693 1.00 70.81 178 ASP A C 1
ATOM 1497 O O . ASP A 1 178 ? 0.675 22.794 18.005 1.00 70.81 178 ASP A O 1
ATOM 1501 N N . LEU A 1 179 ? 1.452 21.408 16.433 1.00 70.25 179 LEU A N 1
ATOM 1502 C CA . LEU A 1 179 ? 0.755 22.066 15.319 1.00 70.25 179 LEU A CA 1
ATOM 1503 C C . LEU A 1 179 ? -0.777 21.935 15.386 1.00 70.25 179 LEU A C 1
ATOM 1505 O O . LEU A 1 179 ? -1.507 22.839 14.962 1.00 70.25 179 LEU A O 1
ATOM 1509 N N . LEU A 1 180 ? -1.281 20.794 15.865 1.00 68.81 180 LEU A N 1
ATOM 1510 C CA . LEU A 1 180 ? -2.712 20.513 15.930 1.00 68.81 180 LEU A CA 1
ATOM 1511 C C . LEU A 1 180 ? -3.350 21.015 17.214 1.00 68.81 180 LEU A C 1
ATOM 1513 O O . LEU A 1 180 ? -4.393 21.637 17.107 1.00 68.81 180 LEU A O 1
ATOM 1517 N N . LEU A 1 181 ? -2.774 20.779 18.393 1.00 58.75 181 LEU A N 1
ATOM 1518 C CA . LEU A 1 181 ? -3.362 21.126 19.696 1.00 58.75 181 LEU A CA 1
ATOM 1519 C C . LEU A 1 181 ? -3.317 22.631 19.976 1.00 58.75 181 LEU A C 1
ATOM 1521 O O . LEU A 1 181 ? -4.129 23.119 20.760 1.00 58.75 181 LEU A O 1
ATOM 1525 N N . GLU A 1 182 ? -2.502 23.404 19.250 1.00 57.62 182 GLU A N 1
ATOM 1526 C CA . GLU A 1 182 ? -2.705 24.856 19.132 1.00 57.62 182 GLU A CA 1
ATOM 1527 C C . GLU A 1 182 ? -4.124 25.207 18.636 1.00 57.62 182 GLU A C 1
ATOM 1529 O O . GLU A 1 182 ? -4.644 26.280 18.949 1.00 57.62 182 GLU A O 1
ATOM 1534 N N . ASN A 1 183 ? -4.775 24.301 17.893 1.00 51.31 183 ASN A N 1
ATOM 1535 C CA . ASN A 1 183 ? -5.987 24.578 17.129 1.00 51.31 183 ASN A CA 1
ATOM 1536 C C . ASN A 1 183 ? -7.113 23.512 17.233 1.00 51.31 183 ASN A C 1
ATOM 1538 O O . ASN A 1 183 ? -8.226 23.827 16.846 1.00 51.31 183 ASN A O 1
ATOM 1542 N N . TYR A 1 184 ? -6.896 22.279 17.715 1.00 52.19 184 TYR A N 1
ATOM 1543 C CA . TYR A 1 184 ? -7.821 21.131 17.573 1.00 52.19 184 TYR A CA 1
ATOM 1544 C C . TYR A 1 184 ? -7.608 20.039 18.634 1.00 52.19 184 TYR A C 1
ATOM 1546 O O . TYR A 1 184 ? -6.521 19.927 19.175 1.00 52.19 184 TYR A O 1
ATOM 1554 N N . ASN A 1 185 ? -8.601 19.166 18.861 1.00 45.72 185 ASN A N 1
ATOM 1555 C CA . ASN A 1 185 ? -8.443 17.928 19.656 1.00 45.72 185 ASN A CA 1
ATOM 1556 C C . ASN A 1 185 ? -8.055 16.724 18.770 1.00 45.72 185 ASN A C 1
ATOM 1558 O O . ASN A 1 185 ? -8.552 16.628 17.642 1.00 45.72 185 ASN A O 1
ATOM 1562 N N . VAL A 1 186 ? -7.244 15.792 19.296 1.00 50.50 186 VAL A N 1
ATOM 1563 C CA . VAL A 1 186 ? -6.669 14.626 18.579 1.00 50.50 186 VAL A CA 1
ATOM 1564 C C . VAL A 1 186 ? -7.082 13.296 19.238 1.00 50.50 186 VAL A C 1
ATOM 1566 O O . VAL A 1 186 ? -7.207 13.225 20.455 1.00 50.50 186 VAL A O 1
ATOM 1569 N N . TYR A 1 187 ?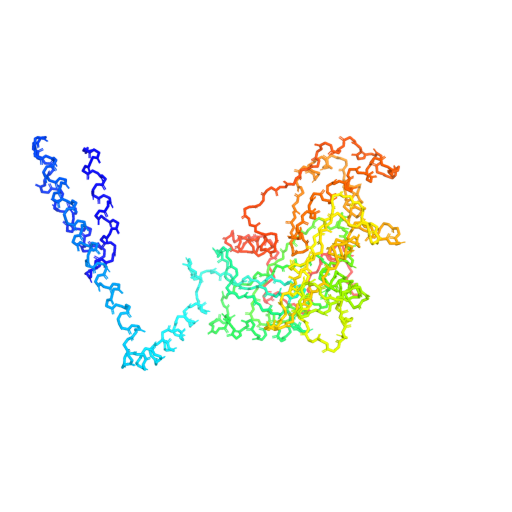 -7.303 12.235 18.451 1.00 49.56 187 TYR A N 1
ATOM 1570 C CA . TYR A 1 187 ? -7.651 10.888 18.943 1.00 49.56 187 TYR A CA 1
ATOM 1571 C C . TYR A 1 187 ? -6.496 9.892 18.791 1.00 49.56 187 TYR A C 1
ATOM 1573 O O . TYR A 1 187 ? -5.961 9.764 17.691 1.00 49.56 187 TYR A O 1
ATOM 1581 N N . GLU A 1 188 ? -6.208 9.122 19.848 1.00 52.62 188 GLU A N 1
ATOM 1582 C CA . GLU A 1 188 ? -5.204 8.047 19.840 1.00 52.62 188 GLU A CA 1
ATOM 1583 C C . GLU A 1 188 ? -5.827 6.642 19.964 1.00 52.62 188 GLU A C 1
ATOM 1585 O O . GLU A 1 188 ? -6.838 6.438 20.641 1.00 52.62 188 GLU A O 1
ATOM 1590 N N . ASN A 1 189 ? -5.199 5.645 19.330 1.00 52.31 189 ASN A N 1
ATOM 1591 C CA . ASN A 1 189 ? -5.538 4.223 19.465 1.00 52.31 189 ASN A CA 1
ATOM 1592 C C . ASN A 1 189 ? -4.330 3.433 19.981 1.00 52.31 189 ASN A C 1
ATOM 1594 O O . ASN A 1 189 ? -3.196 3.761 19.652 1.00 52.31 189 ASN A O 1
ATOM 1598 N N . ILE A 1 190 ? -4.584 2.353 20.730 1.00 53.34 190 ILE A N 1
ATOM 1599 C CA . ILE A 1 190 ? -3.545 1.489 21.312 1.00 53.34 190 ILE A CA 1
ATOM 1600 C C . ILE A 1 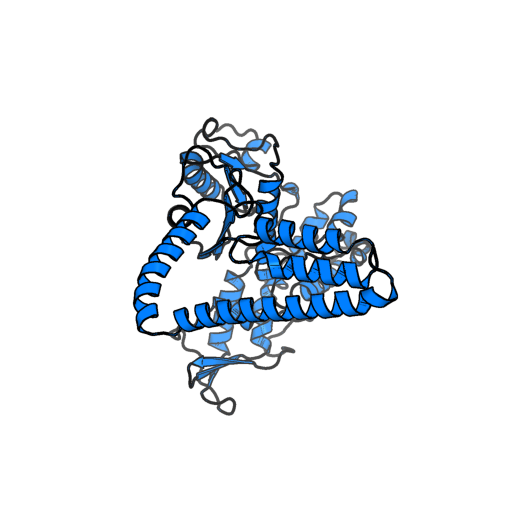190 ? -3.375 0.232 20.436 1.00 53.34 190 ILE A C 1
ATOM 1602 O O . ILE A 1 190 ? -4.270 -0.618 20.420 1.00 53.34 190 ILE A O 1
ATOM 1606 N N . PRO A 1 191 ? -2.263 0.074 19.693 1.00 57.94 191 PRO A N 1
ATOM 1607 C CA . PRO A 1 191 ? -1.955 -1.173 18.998 1.00 57.94 191 PRO A CA 1
ATOM 1608 C C . PRO A 1 191 ? -1.417 -2.253 19.959 1.00 57.94 191 PRO A C 1
ATOM 1610 O O . PRO A 1 191 ? -0.892 -1.956 21.030 1.00 57.94 191 PRO A O 1
ATOM 1613 N N . LEU A 1 192 ? -1.492 -3.533 19.564 1.00 53.69 192 LEU A N 1
ATOM 1614 C CA . LEU A 1 192 ? -0.842 -4.652 20.274 1.00 53.69 192 LEU A CA 1
ATOM 1615 C C . LEU A 1 192 ? 0.685 -4.624 20.052 1.00 53.69 192 LEU A C 1
ATOM 1617 O O . LEU A 1 192 ? 1.242 -5.399 19.272 1.00 53.69 192 LEU A O 1
ATOM 1621 N N . LEU A 1 193 ? 1.363 -3.696 20.723 1.00 59.12 193 LEU A N 1
ATOM 1622 C CA . LEU A 1 193 ? 2.760 -3.315 20.469 1.00 59.12 193 LEU A CA 1
ATOM 1623 C C . LEU A 1 193 ? 3.782 -4.419 20.743 1.00 59.12 193 LEU A C 1
ATOM 1625 O O . LEU A 1 193 ? 4.781 -4.517 20.033 1.00 59.12 193 LEU A O 1
ATOM 1629 N N . ASN A 1 194 ? 3.513 -5.301 21.707 1.00 60.78 194 ASN A N 1
ATOM 1630 C CA . ASN A 1 194 ? 4.456 -6.351 22.119 1.00 60.78 194 ASN A CA 1
ATOM 1631 C C . ASN A 1 194 ? 4.835 -7.315 20.980 1.00 60.78 194 ASN A C 1
ATOM 1633 O O . ASN A 1 194 ? 5.893 -7.947 21.012 1.00 60.78 194 ASN A O 1
ATOM 1637 N N . TYR A 1 195 ? 3.988 -7.422 19.954 1.00 68.06 195 TYR A N 1
ATOM 1638 C CA . TYR A 1 195 ? 4.184 -8.331 18.823 1.00 68.06 195 TYR A CA 1
ATOM 1639 C C . TYR A 1 195 ? 4.596 -7.610 17.541 1.00 68.06 195 TYR A C 1
ATOM 1641 O O . TYR A 1 195 ? 4.827 -8.264 16.527 1.00 68.06 195 TYR A O 1
ATOM 1649 N N . HIS A 1 196 ? 4.714 -6.283 17.571 1.00 73.00 196 HIS A N 1
ATOM 1650 C CA . HIS A 1 196 ? 5.023 -5.479 16.400 1.00 73.00 196 HIS A CA 1
ATOM 1651 C C . HIS A 1 196 ? 6.445 -5.758 15.868 1.00 73.00 196 HIS A C 1
ATOM 1653 O O . HIS A 1 196 ? 7.397 -6.018 16.616 1.00 73.00 196 HIS A O 1
ATOM 1659 N N . THR A 1 197 ? 6.593 -5.708 14.543 1.00 75.56 197 THR A N 1
ATOM 1660 C CA . THR A 1 197 ? 7.886 -5.709 13.856 1.00 75.56 197 THR A CA 1
ATOM 1661 C C . THR A 1 197 ? 7.858 -4.713 12.703 1.00 75.56 197 THR A C 1
ATOM 1663 O O . THR A 1 197 ? 6.810 -4.444 12.119 1.00 75.56 197 THR A O 1
ATOM 1666 N N . ALA A 1 198 ? 9.024 -4.164 12.369 1.00 78.75 198 ALA A N 1
ATOM 1667 C CA . ALA A 1 198 ? 9.183 -3.237 11.261 1.00 78.75 198 ALA A CA 1
ATOM 1668 C C . ALA A 1 198 ? 10.362 -3.632 10.381 1.00 78.75 198 ALA A C 1
ATOM 1670 O O . ALA A 1 198 ? 11.374 -4.153 10.855 1.00 78.75 198 ALA A O 1
ATOM 1671 N N . VAL A 1 199 ? 10.235 -3.313 9.096 1.00 80.38 199 VAL A N 1
ATOM 1672 C CA . VAL A 1 199 ? 11.318 -3.410 8.123 1.00 80.38 199 VAL A CA 1
ATOM 1673 C C . VAL A 1 199 ? 11.446 -2.076 7.411 1.00 80.38 199 VAL A C 1
ATOM 1675 O O . VAL A 1 199 ? 10.475 -1.559 6.862 1.00 80.38 199 VAL A O 1
ATOM 1678 N N . ASN A 1 200 ? 12.666 -1.548 7.352 1.00 78.56 200 ASN A N 1
ATOM 1679 C CA . ASN A 1 200 ? 12.979 -0.392 6.520 1.00 78.56 200 ASN A CA 1
ATOM 1680 C C . ASN A 1 200 ? 13.215 -0.839 5.063 1.00 78.56 200 ASN A C 1
ATOM 1682 O O . ASN A 1 200 ? 14.354 -0.926 4.600 1.00 78.56 200 ASN A O 1
ATOM 1686 N N . ASN A 1 201 ? 12.142 -1.280 4.399 1.00 81.31 201 ASN A N 1
ATOM 1687 C CA . ASN A 1 201 ? 12.159 -1.760 3.016 1.00 81.31 201 ASN A CA 1
ATOM 1688 C C . ASN A 1 201 ? 10.759 -1.703 2.405 1.00 81.31 201 ASN A C 1
ATOM 1690 O O . ASN A 1 201 ? 9.955 -2.623 2.544 1.00 81.31 201 ASN A O 1
ATOM 1694 N N . ALA A 1 202 ? 10.463 -0.583 1.761 1.00 84.38 202 ALA A N 1
ATOM 1695 C CA . ALA A 1 202 ? 9.154 -0.308 1.183 1.00 84.38 202 ALA A CA 1
ATOM 1696 C C . ALA A 1 202 ? 9.322 0.464 -0.135 1.00 84.38 202 ALA A C 1
ATOM 1698 O O . ALA A 1 202 ? 10.297 0.256 -0.853 1.00 84.38 202 ALA A O 1
ATOM 1699 N N . GLY A 1 203 ? 8.388 1.368 -0.454 1.00 85.62 203 GLY A N 1
ATOM 1700 C CA . GLY A 1 203 ? 8.360 2.103 -1.724 1.00 85.62 203 GLY A CA 1
ATOM 1701 C C . GLY A 1 203 ? 9.686 2.775 -2.092 1.00 85.62 203 GLY A C 1
ATOM 1702 O O . GLY A 1 203 ? 10.175 2.562 -3.192 1.00 85.62 203 GLY A O 1
ATOM 1703 N N . SER A 1 204 ? 10.310 3.502 -1.159 1.00 85.19 204 SER A N 1
ATOM 1704 C CA . SER A 1 204 ? 11.577 4.205 -1.416 1.00 85.19 204 SER A CA 1
ATOM 1705 C C . SER A 1 204 ? 12.724 3.252 -1.788 1.00 85.19 204 SER A C 1
ATOM 1707 O O . SER A 1 204 ? 13.466 3.511 -2.730 1.00 85.19 204 SER A O 1
ATOM 1709 N N . SER A 1 205 ? 12.832 2.107 -1.110 1.00 88.69 205 SER A N 1
ATOM 1710 C CA . SER A 1 205 ? 13.847 1.088 -1.411 1.00 88.69 205 SER A CA 1
ATOM 1711 C C . SER A 1 205 ? 13.608 0.413 -2.766 1.00 88.69 205 SER A C 1
ATOM 1713 O O . SER A 1 205 ? 14.563 0.134 -3.489 1.00 88.69 205 SER A O 1
ATOM 1715 N N . ILE A 1 206 ? 12.341 0.181 -3.130 1.00 91.12 206 ILE A N 1
ATOM 1716 C CA . ILE A 1 206 ? 11.955 -0.358 -4.445 1.00 91.12 206 ILE A CA 1
ATOM 1717 C C . ILE A 1 206 ? 12.292 0.643 -5.548 1.00 91.12 206 ILE A C 1
ATOM 1719 O O . ILE A 1 206 ? 12.843 0.256 -6.574 1.00 91.12 206 ILE A O 1
ATOM 1723 N N . GLU A 1 207 ? 11.986 1.923 -5.338 1.00 91.81 207 GLU A N 1
ATOM 1724 C CA . GLU A 1 207 ? 12.277 2.995 -6.288 1.00 91.81 207 GLU A CA 1
ATOM 1725 C C . GLU A 1 207 ? 13.779 3.124 -6.538 1.00 91.81 207 GLU A C 1
ATOM 1727 O O . GLU A 1 207 ? 14.214 3.104 -7.689 1.00 91.81 207 GLU A O 1
ATOM 1732 N N . GLN A 1 208 ? 14.582 3.162 -5.470 1.00 90.75 208 GLN A N 1
ATOM 1733 C CA . GLN A 1 208 ? 16.041 3.197 -5.571 1.00 90.75 208 GLN A CA 1
ATOM 1734 C C . GLN A 1 208 ? 16.583 1.980 -6.327 1.00 90.75 208 GLN A C 1
ATOM 1736 O O . GLN A 1 208 ? 17.395 2.134 -7.238 1.00 90.75 208 GLN A O 1
ATOM 1741 N N . ARG A 1 209 ? 16.093 0.774 -6.009 1.00 91.31 209 ARG A N 1
ATOM 1742 C CA . ARG A 1 209 ? 16.512 -0.456 -6.692 1.00 91.31 209 ARG A CA 1
ATOM 1743 C C . ARG A 1 209 ? 16.116 -0.457 -8.166 1.00 91.31 209 ARG A C 1
ATOM 1745 O O . ARG A 1 209 ? 16.934 -0.815 -9.009 1.00 91.31 209 ARG A O 1
ATOM 1752 N N . LEU A 1 210 ? 14.888 -0.049 -8.488 1.00 93.12 210 LEU A N 1
ATOM 1753 C CA . LEU A 1 210 ? 14.421 0.053 -9.869 1.00 93.12 210 LEU A CA 1
ATOM 1754 C C . LEU A 1 210 ? 15.266 1.057 -10.653 1.00 93.12 210 LEU A C 1
ATOM 1756 O O . LEU A 1 210 ? 15.672 0.751 -11.771 1.00 93.12 210 LEU A O 1
ATOM 1760 N N . LYS A 1 211 ? 15.556 2.224 -10.066 1.00 92.94 211 LYS A N 1
ATOM 1761 C CA . LYS A 1 211 ? 16.417 3.241 -10.672 1.00 92.94 211 LYS A CA 1
ATOM 1762 C C . LYS A 1 211 ? 17.784 2.654 -11.023 1.00 92.94 211 LYS A C 1
ATOM 1764 O O . LYS A 1 211 ? 18.188 2.747 -12.178 1.00 92.94 211 LYS A O 1
ATOM 1769 N N . SER A 1 212 ? 18.452 1.993 -10.075 1.00 92.62 212 SER A N 1
ATOM 1770 C CA . SER A 1 212 ? 19.750 1.351 -10.319 1.00 92.62 212 SER A CA 1
ATOM 1771 C C . SER A 1 212 ? 19.682 0.301 -11.435 1.00 92.62 212 SER A C 1
ATOM 1773 O O . SER A 1 212 ? 20.479 0.349 -12.366 1.00 92.62 212 SER A O 1
ATOM 1775 N N . LEU A 1 213 ? 18.688 -0.595 -11.402 1.00 93.25 213 LEU A N 1
ATOM 1776 C CA . LEU A 1 213 ? 18.534 -1.647 -12.416 1.00 93.25 213 LEU A CA 1
ATOM 1777 C C . LEU A 1 213 ? 18.221 -1.091 -13.812 1.00 93.25 213 LEU A C 1
ATOM 1779 O O . LEU A 1 213 ? 18.659 -1.648 -14.818 1.00 93.25 213 LEU A O 1
ATOM 1783 N N . LEU A 1 214 ? 17.433 -0.017 -13.895 1.00 93.19 214 LEU A N 1
ATOM 1784 C CA . LEU A 1 214 ? 17.103 0.620 -15.166 1.00 93.19 214 LEU A CA 1
ATOM 1785 C C . LEU A 1 214 ? 18.300 1.370 -15.747 1.00 93.19 214 LEU A C 1
ATOM 1787 O O . LEU A 1 214 ? 18.512 1.275 -16.951 1.00 93.19 214 LEU A O 1
ATOM 1791 N N . ILE A 1 215 ? 19.091 2.063 -14.927 1.00 92.12 215 ILE A N 1
ATOM 1792 C CA . ILE A 1 215 ? 20.330 2.707 -15.388 1.00 92.12 215 ILE A CA 1
ATOM 1793 C C . ILE A 1 215 ? 21.295 1.658 -15.957 1.00 92.12 215 ILE A C 1
ATOM 1795 O O . ILE A 1 215 ? 21.861 1.857 -17.028 1.00 92.12 215 ILE A O 1
ATOM 1799 N N . GLU A 1 216 ? 21.429 0.511 -15.286 1.00 92.56 216 GLU A N 1
ATOM 1800 C CA . GLU A 1 216 ? 22.366 -0.539 -15.693 1.00 92.56 216 GLU A CA 1
ATOM 1801 C C . GLU A 1 216 ? 21.893 -1.349 -16.915 1.00 92.56 216 GLU A C 1
ATOM 1803 O O . GLU A 1 216 ? 22.689 -1.701 -17.788 1.00 92.56 216 GLU A O 1
ATOM 1808 N N . HIS A 1 217 ? 20.597 -1.667 -17.003 1.00 92.94 217 HIS A N 1
ATOM 1809 C CA . HIS A 1 217 ? 20.088 -2.643 -17.979 1.00 92.94 217 HIS A CA 1
ATOM 1810 C C . HIS A 1 217 ? 18.985 -2.122 -18.902 1.00 92.94 217 HIS A C 1
ATOM 1812 O O . HIS A 1 217 ? 18.666 -2.759 -19.914 1.00 92.94 217 HIS A O 1
ATOM 1818 N N . GLY A 1 218 ? 18.363 -1.001 -18.553 1.00 91.94 218 GLY A N 1
ATOM 1819 C CA . GLY A 1 218 ? 17.350 -0.355 -19.371 1.00 91.94 218 GLY A CA 1
ATOM 1820 C C . GLY A 1 218 ? 17.961 0.301 -20.605 1.00 91.94 218 GLY A C 1
ATOM 1821 O O . GLY A 1 218 ? 19.141 0.651 -20.644 1.00 91.94 218 GLY A O 1
ATOM 1822 N N . LYS A 1 219 ? 17.147 0.452 -21.652 1.00 92.69 219 LYS A N 1
ATOM 1823 C CA . LYS A 1 219 ? 17.576 1.099 -22.896 1.00 92.69 219 LYS A CA 1
ATOM 1824 C C . LYS A 1 219 ? 16.527 2.067 -23.408 1.00 92.69 219 LYS A C 1
ATOM 1826 O O . LYS A 1 219 ? 15.334 1.790 -23.353 1.00 92.69 219 LYS A O 1
ATOM 1831 N N . VAL A 1 220 ? 16.974 3.167 -23.983 1.00 91.12 220 VAL A N 1
ATOM 1832 C CA . VAL A 1 220 ? 16.163 4.131 -24.713 1.00 91.12 220 VAL A CA 1
ATOM 1833 C C . VAL A 1 220 ? 16.197 3.772 -26.198 1.00 91.12 220 VAL A C 1
ATOM 1835 O O . VAL A 1 220 ? 17.266 3.659 -26.794 1.00 91.12 220 VAL A O 1
ATOM 1838 N N . VAL A 1 221 ? 15.029 3.568 -26.802 1.00 90.75 221 VAL A N 1
ATOM 1839 C CA . VAL A 1 221 ? 14.871 3.224 -28.223 1.00 90.75 221 VAL A CA 1
ATOM 1840 C C . VAL A 1 221 ? 13.895 4.183 -28.899 1.00 90.75 221 VAL A C 1
ATOM 1842 O O . VAL A 1 221 ? 12.945 4.651 -28.277 1.00 90.75 221 VAL A O 1
ATOM 1845 N N . THR A 1 222 ? 14.096 4.470 -30.181 1.00 85.81 222 THR A N 1
ATOM 1846 C CA . THR A 1 222 ? 13.114 5.199 -31.006 1.00 85.81 222 THR A CA 1
ATOM 1847 C C . THR A 1 222 ? 12.121 4.238 -31.667 1.00 85.81 222 THR A C 1
ATOM 1849 O O . THR A 1 222 ? 10.945 4.564 -31.811 1.00 85.81 222 THR A O 1
ATOM 1852 N N . ASP A 1 223 ? 12.573 3.018 -31.977 1.00 83.44 223 ASP A N 1
ATOM 1853 C CA . ASP A 1 223 ? 11.782 1.904 -32.504 1.00 83.44 223 ASP A CA 1
ATOM 1854 C C . ASP A 1 223 ? 12.097 0.616 -31.720 1.00 83.44 223 ASP A C 1
ATOM 1856 O O . ASP A 1 223 ? 13.239 0.354 -31.343 1.00 83.44 223 ASP A O 1
ATOM 1860 N N . ILE A 1 224 ? 11.078 -0.216 -31.506 1.00 81.44 224 ILE A N 1
ATOM 1861 C CA . ILE A 1 224 ? 11.133 -1.523 -30.834 1.00 81.44 224 ILE A CA 1
ATOM 1862 C C . ILE A 1 224 ? 12.188 -2.450 -31.471 1.00 81.44 224 ILE A C 1
ATOM 1864 O O . ILE A 1 224 ? 12.743 -3.312 -30.788 1.00 81.44 224 ILE A O 1
ATOM 1868 N N . ARG A 1 225 ? 12.476 -2.277 -32.768 1.00 81.81 225 ARG A N 1
ATOM 1869 C CA . ARG A 1 225 ? 13.428 -3.107 -33.529 1.00 81.81 225 ARG A CA 1
ATOM 1870 C C . ARG A 1 225 ? 14.899 -2.700 -33.375 1.00 81.81 225 ARG A C 1
ATOM 1872 O O . ARG A 1 225 ? 15.767 -3.460 -33.792 1.00 81.81 225 ARG A O 1
ATOM 1879 N N . GLN A 1 226 ? 15.198 -1.529 -32.813 1.00 77.81 226 GLN A N 1
ATOM 1880 C CA . GLN A 1 226 ? 16.566 -1.005 -32.744 1.00 77.81 226 GLN A CA 1
ATOM 1881 C C . GLN A 1 226 ? 17.299 -1.407 -31.457 1.00 77.81 226 GLN A C 1
ATOM 1883 O O . GLN A 1 226 ? 16.705 -1.590 -30.390 1.00 77.81 226 GLN A O 1
ATOM 1888 N N . THR A 1 227 ? 18.629 -1.501 -31.539 1.00 73.50 227 THR A N 1
ATOM 1889 C CA . THR A 1 227 ? 19.498 -1.593 -30.361 1.00 73.50 227 THR A CA 1
ATOM 1890 C C . THR A 1 227 ? 19.547 -0.232 -29.672 1.00 73.50 227 THR A C 1
ATOM 1892 O O . THR A 1 227 ? 20.140 0.707 -30.192 1.00 73.50 227 THR A O 1
ATOM 1895 N N . GLY A 1 228 ? 18.875 -0.120 -28.526 1.00 83.06 228 GLY A N 1
ATOM 1896 C CA . GLY A 1 228 ? 18.759 1.140 -27.790 1.00 83.06 228 GLY A CA 1
ATOM 1897 C C . GLY A 1 228 ? 20.035 1.625 -27.114 1.00 83.06 228 GLY A C 1
ATOM 1898 O O . GLY A 1 228 ? 20.978 0.861 -26.911 1.00 83.06 228 GLY A O 1
ATOM 1899 N N . ILE A 1 229 ? 20.001 2.896 -26.725 1.00 88.38 229 ILE A N 1
ATOM 1900 C CA . ILE A 1 229 ? 21.044 3.621 -25.995 1.00 88.38 229 ILE A CA 1
ATOM 1901 C C . ILE A 1 229 ? 20.846 3.382 -24.487 1.00 88.38 229 ILE A C 1
ATOM 1903 O O . ILE A 1 229 ? 19.695 3.290 -24.059 1.00 88.38 229 ILE A O 1
ATOM 1907 N N . PRO A 1 230 ? 21.901 3.260 -23.663 1.00 89.56 230 PRO A N 1
ATOM 1908 C CA . PRO A 1 230 ? 21.757 3.204 -22.206 1.00 89.56 230 PRO A CA 1
ATOM 1909 C C . PRO A 1 230 ? 20.988 4.408 -21.640 1.00 89.56 230 PRO A C 1
ATOM 1911 O O . PRO A 1 230 ? 20.951 5.477 -22.252 1.00 89.56 230 PRO A O 1
ATOM 1914 N N . ILE A 1 231 ? 20.362 4.238 -20.476 1.00 87.31 231 ILE A N 1
ATOM 1915 C CA . ILE A 1 231 ? 19.690 5.347 -19.790 1.00 87.31 231 ILE A CA 1
ATOM 1916 C C . ILE A 1 231 ? 20.743 6.267 -19.164 1.00 87.31 231 ILE A C 1
ATOM 1918 O O . ILE A 1 231 ? 21.583 5.814 -18.394 1.00 87.31 231 ILE A O 1
ATOM 1922 N N . ASP A 1 232 ? 20.657 7.562 -19.464 1.00 82.62 232 ASP A N 1
ATOM 1923 C CA . ASP A 1 232 ? 21.415 8.614 -18.780 1.00 82.62 232 ASP A CA 1
ATOM 1924 C C . ASP A 1 232 ? 20.706 9.007 -17.469 1.00 82.62 232 ASP A C 1
ATOM 1926 O O . ASP A 1 232 ? 19.484 9.177 -17.446 1.00 82.62 232 ASP A O 1
ATOM 1930 N N . GLU A 1 233 ? 21.460 9.194 -16.384 1.00 74.94 233 GLU A N 1
ATOM 1931 C CA . GLU A 1 233 ? 20.952 9.678 -15.093 1.00 74.94 233 GLU A CA 1
ATOM 1932 C C . GLU A 1 233 ? 20.289 11.060 -15.186 1.00 74.94 233 GLU A C 1
ATOM 1934 O O . GLU A 1 233 ? 19.405 11.377 -14.387 1.00 74.94 233 GLU A O 1
ATOM 1939 N N . ASN A 1 234 ? 20.675 11.867 -16.179 1.00 78.44 234 ASN A N 1
ATOM 1940 C CA . ASN A 1 234 ? 20.087 13.181 -16.440 1.00 78.44 234 ASN A CA 1
ATOM 1941 C C . ASN A 1 234 ? 18.693 13.108 -17.079 1.00 78.44 234 ASN A C 1
ATOM 1943 O O . ASN A 1 234 ? 18.003 14.129 -17.191 1.00 78.44 234 ASN A O 1
ATOM 1947 N N . LEU A 1 235 ? 18.257 11.921 -17.513 1.00 78.88 235 LEU A N 1
ATOM 1948 C CA . LEU A 1 235 ? 16.926 11.733 -18.062 1.00 78.88 235 LEU A CA 1
ATOM 1949 C C . LEU A 1 235 ? 15.889 11.944 -16.952 1.00 78.88 235 LEU A C 1
ATOM 1951 O O . LEU A 1 235 ? 15.762 11.145 -16.024 1.00 78.88 235 LEU A O 1
ATOM 1955 N N . LYS A 1 236 ? 15.126 13.036 -17.058 1.00 81.81 236 LYS A N 1
ATOM 1956 C CA . LYS A 1 236 ? 14.054 13.371 -16.114 1.00 81.81 236 LYS A CA 1
ATOM 1957 C C . LYS A 1 236 ? 12.899 12.383 -16.256 1.00 81.81 236 LYS A C 1
ATOM 1959 O O . LYS A 1 236 ? 11.985 12.592 -17.049 1.00 81.81 236 LYS A O 1
ATOM 1964 N N . LEU A 1 237 ? 12.964 11.306 -15.484 1.00 84.56 237 LEU A N 1
ATOM 1965 C CA . LEU A 1 237 ? 11.905 10.319 -15.345 1.00 84.56 237 LEU A CA 1
ATOM 1966 C C . LEU A 1 237 ? 11.217 10.481 -13.992 1.00 84.56 237 LEU A C 1
ATOM 1968 O O . LEU A 1 237 ? 11.870 10.721 -12.977 1.00 84.56 237 LEU A O 1
ATOM 1972 N N . ASP A 1 238 ? 9.898 10.310 -13.984 1.00 87.56 238 ASP A N 1
ATOM 1973 C CA . ASP A 1 238 ? 9.147 10.128 -12.747 1.00 87.56 238 ASP A CA 1
ATOM 1974 C C . ASP A 1 238 ? 9.332 8.680 -12.274 1.00 87.56 238 ASP A C 1
ATOM 1976 O O . ASP A 1 238 ? 8.649 7.756 -12.720 1.00 87.56 238 ASP A O 1
ATOM 1980 N N . TRP A 1 239 ? 10.322 8.468 -11.405 1.00 87.44 239 TRP A N 1
ATOM 1981 C CA . TRP A 1 239 ? 10.647 7.142 -10.881 1.00 87.44 239 TRP A CA 1
ATOM 1982 C C . TRP A 1 239 ? 9.476 6.517 -10.128 1.00 87.44 239 TRP A C 1
ATOM 1984 O O . TRP A 1 239 ? 9.286 5.302 -10.198 1.00 87.44 239 TRP A O 1
ATOM 1994 N N . GLN A 1 240 ? 8.653 7.333 -9.473 1.00 84.31 240 GLN A N 1
ATOM 1995 C CA . GLN A 1 240 ? 7.504 6.852 -8.730 1.00 84.31 240 GLN A CA 1
ATOM 1996 C C . GLN A 1 240 ? 6.417 6.331 -9.681 1.00 84.31 240 GLN A C 1
ATOM 1998 O O . GLN A 1 240 ? 5.954 5.203 -9.498 1.00 84.31 240 GLN A O 1
ATOM 2003 N N . ASP A 1 241 ? 6.079 7.067 -10.746 1.00 87.88 241 ASP A N 1
ATOM 2004 C CA . ASP A 1 241 ? 5.162 6.579 -11.795 1.00 87.88 241 ASP A CA 1
ATOM 2005 C C . ASP A 1 241 ? 5.676 5.277 -12.429 1.00 87.88 241 ASP A C 1
ATOM 2007 O O . ASP A 1 241 ? 4.938 4.298 -12.599 1.00 87.88 241 ASP A O 1
ATOM 2011 N N . LEU A 1 242 ? 6.979 5.228 -12.715 1.00 90.56 242 LEU A N 1
ATOM 2012 C CA . LEU A 1 242 ? 7.612 4.046 -13.287 1.00 90.56 242 LEU A CA 1
ATOM 2013 C C . LEU A 1 242 ? 7.517 2.837 -12.353 1.00 90.56 242 LEU A C 1
ATOM 2015 O O . LEU A 1 242 ? 7.161 1.759 -12.827 1.00 90.56 242 LEU A O 1
ATOM 2019 N N . THR A 1 243 ? 7.755 2.983 -11.044 1.00 90.88 243 THR A N 1
ATOM 2020 C CA . THR A 1 243 ? 7.604 1.852 -10.110 1.00 90.88 243 THR A CA 1
ATOM 2021 C C . THR A 1 243 ? 6.204 1.252 -10.174 1.00 90.88 243 THR A C 1
ATOM 2023 O O . THR A 1 243 ? 6.073 0.042 -10.352 1.00 90.88 243 THR A O 1
ATOM 2026 N N . VAL A 1 244 ? 5.161 2.085 -10.138 1.00 89.19 244 VAL A N 1
ATOM 2027 C CA . VAL A 1 244 ? 3.760 1.639 -10.151 1.00 89.19 244 VAL A CA 1
ATOM 2028 C C . VAL A 1 244 ? 3.399 0.927 -11.457 1.00 89.19 244 VAL A C 1
ATOM 2030 O O . VAL A 1 244 ? 2.683 -0.073 -11.442 1.00 89.19 244 VAL A O 1
ATOM 2033 N N . ARG A 1 245 ? 3.901 1.414 -12.595 1.00 89.81 245 ARG A N 1
ATOM 2034 C CA . ARG A 1 245 ? 3.559 0.875 -13.923 1.00 89.81 245 ARG A CA 1
ATOM 2035 C C . ARG A 1 245 ? 4.372 -0.354 -14.315 1.00 89.81 245 ARG A C 1
ATOM 2037 O O . ARG A 1 245 ? 3.908 -1.169 -15.115 1.00 89.81 245 ARG A O 1
ATOM 2044 N N . ILE A 1 246 ? 5.600 -0.465 -13.815 1.00 91.88 246 ILE A N 1
ATOM 2045 C CA . ILE A 1 246 ? 6.572 -1.465 -14.263 1.00 91.88 246 ILE A CA 1
ATOM 2046 C C . ILE A 1 246 ? 6.595 -2.672 -13.334 1.00 91.88 246 ILE A C 1
ATOM 2048 O O . ILE A 1 246 ? 6.575 -3.807 -13.832 1.00 91.88 246 ILE A O 1
ATOM 2052 N N . CYS A 1 247 ? 6.693 -2.418 -12.025 1.00 93.94 247 CYS A N 1
ATOM 2053 C CA . CYS A 1 247 ? 7.052 -3.421 -11.032 1.00 93.94 247 CYS A CA 1
ATOM 2054 C C . CYS A 1 247 ? 5.936 -4.439 -10.811 1.00 93.94 247 CYS A C 1
ATOM 2056 O O . CYS A 1 247 ? 4.748 -4.118 -10.769 1.00 93.94 247 CYS A O 1
ATOM 2058 N N . ARG A 1 248 ? 6.339 -5.696 -10.644 1.00 94.12 248 ARG A N 1
ATOM 2059 C CA . ARG A 1 248 ? 5.437 -6.833 -10.457 1.00 94.12 248 ARG A CA 1
ATOM 2060 C C . ARG A 1 248 ? 6.170 -7.949 -9.733 1.00 94.12 248 ARG A C 1
ATOM 2062 O O . ARG A 1 248 ? 7.292 -8.256 -10.103 1.00 94.12 248 ARG A O 1
ATOM 2069 N N . ALA A 1 249 ? 5.535 -8.609 -8.771 1.00 93.44 249 ALA A N 1
ATOM 2070 C CA . ALA A 1 249 ? 6.147 -9.764 -8.128 1.00 93.44 249 ALA A CA 1
ATOM 2071 C C . ALA A 1 249 ? 6.099 -10.998 -9.045 1.00 93.44 249 ALA A C 1
ATOM 2073 O O . ALA A 1 249 ? 5.248 -11.122 -9.931 1.00 93.44 249 ALA A O 1
ATOM 2074 N N . SER A 1 250 ? 7.034 -11.914 -8.827 1.00 91.38 250 SER A N 1
ATOM 2075 C CA . SER A 1 250 ? 7.045 -13.249 -9.427 1.00 91.38 250 SER A CA 1
ATOM 2076 C C . SER A 1 250 ? 6.532 -14.268 -8.416 1.00 91.38 250 SER A C 1
ATOM 2078 O O . SER A 1 250 ? 6.731 -14.061 -7.223 1.00 91.38 250 SER A O 1
ATOM 2080 N N . GLU A 1 251 ? 5.916 -15.357 -8.876 1.00 89.19 251 GLU A N 1
ATOM 2081 C CA . GLU A 1 251 ? 5.515 -16.492 -8.023 1.00 89.19 251 GLU A CA 1
ATOM 2082 C C . GLU A 1 251 ? 6.726 -17.280 -7.512 1.00 89.19 251 GLU A C 1
ATOM 2084 O O . GLU A 1 251 ? 6.695 -17.817 -6.412 1.00 89.19 251 GLU A O 1
ATOM 2089 N N . THR A 1 252 ? 7.811 -17.293 -8.283 1.00 87.19 252 THR A N 1
ATOM 2090 C CA . THR A 1 252 ? 9.081 -17.920 -7.913 1.00 87.19 252 THR A CA 1
ATOM 2091 C C . THR A 1 252 ? 10.156 -16.869 -7.705 1.00 87.19 252 THR A C 1
ATOM 2093 O O . THR A 1 252 ? 10.095 -15.783 -8.292 1.00 87.19 252 THR A O 1
ATOM 2096 N N . LYS A 1 253 ? 11.181 -17.220 -6.926 1.00 85.38 253 LYS A N 1
ATOM 2097 C CA . LYS A 1 253 ? 12.396 -16.417 -6.793 1.00 85.38 253 LYS A CA 1
ATOM 2098 C C . LYS A 1 253 ? 12.973 -16.080 -8.166 1.00 85.38 253 LYS A C 1
ATOM 2100 O O . LYS A 1 253 ? 13.156 -16.966 -9.001 1.00 85.38 253 LYS A O 1
ATOM 2105 N N . VAL A 1 254 ? 13.246 -14.799 -8.382 1.00 82.88 254 VAL A N 1
ATOM 2106 C CA . VAL A 1 254 ? 13.867 -14.308 -9.612 1.00 82.88 254 VAL A CA 1
ATOM 2107 C C . VAL A 1 254 ? 15.373 -14.252 -9.427 1.00 82.88 254 VAL A C 1
ATOM 2109 O O . VAL A 1 254 ? 15.882 -13.781 -8.412 1.00 82.88 254 VAL A O 1
ATOM 2112 N N . THR A 1 255 ? 16.083 -14.768 -10.420 1.00 80.81 255 THR A N 1
ATOM 2113 C CA . THR A 1 255 ? 17.523 -14.593 -10.580 1.00 80.81 255 THR A CA 1
ATOM 2114 C C . THR A 1 255 ? 17.777 -13.571 -11.693 1.00 80.81 255 THR A C 1
ATOM 2116 O O . THR A 1 255 ? 16.993 -13.487 -12.649 1.00 80.81 255 THR A O 1
ATOM 2119 N N . PRO A 1 256 ? 18.858 -12.772 -11.606 1.00 79.81 256 PRO A N 1
ATOM 2120 C CA . PRO A 1 256 ? 19.201 -11.816 -12.652 1.00 79.81 256 PRO A CA 1
ATOM 2121 C C . PRO A 1 256 ? 19.223 -12.473 -14.035 1.00 79.81 256 PRO A C 1
ATOM 2123 O O . PRO A 1 256 ? 19.722 -13.585 -14.199 1.00 79.81 256 PRO A O 1
ATOM 2126 N N . HIS A 1 257 ? 18.658 -11.786 -15.029 1.00 81.38 257 HIS A N 1
ATOM 2127 C CA . HIS A 1 257 ? 18.500 -12.266 -16.411 1.00 81.38 257 HIS A CA 1
ATOM 2128 C C . HIS A 1 257 ? 17.594 -13.497 -16.616 1.00 81.38 257 HIS A C 1
ATOM 2130 O O . HIS A 1 257 ? 17.408 -13.922 -17.754 1.00 81.38 257 HIS A O 1
ATOM 2136 N N . GLN A 1 258 ? 16.975 -14.034 -15.563 1.00 78.88 258 GLN A N 1
ATOM 2137 C CA . GLN A 1 258 ? 16.114 -15.223 -15.602 1.00 78.88 258 GLN A CA 1
ATOM 2138 C C . GLN A 1 258 ? 14.724 -14.906 -15.025 1.00 78.88 258 GLN A C 1
ATOM 2140 O O . GLN A 1 258 ? 14.236 -15.537 -14.091 1.00 78.88 258 GLN A O 1
ATOM 2145 N N . GLY A 1 259 ? 14.080 -13.883 -15.589 1.00 74.25 259 GLY A N 1
ATOM 2146 C CA . GLY A 1 259 ? 12.704 -13.513 -15.257 1.00 74.25 259 GLY A CA 1
ATOM 2147 C C . GLY A 1 259 ? 11.686 -14.205 -16.158 1.00 74.25 259 GLY A C 1
ATOM 2148 O O . GLY A 1 259 ? 11.930 -14.418 -17.344 1.00 74.25 259 GLY A O 1
ATOM 2149 N N . SER A 1 260 ? 10.509 -14.501 -15.610 1.00 80.38 260 SER A N 1
ATOM 2150 C CA . SER A 1 260 ? 9.375 -15.037 -16.372 1.00 80.38 260 SER A CA 1
ATOM 2151 C C . SER A 1 260 ? 8.630 -13.960 -17.168 1.00 80.38 260 SER A C 1
ATOM 2153 O O . SER A 1 260 ? 7.873 -14.263 -18.093 1.00 80.38 260 SER A O 1
ATOM 2155 N N . CYS A 1 261 ? 8.828 -12.684 -16.824 1.00 85.88 261 CYS A N 1
ATOM 2156 C CA . CYS A 1 261 ? 8.199 -11.568 -17.521 1.00 85.88 261 CYS A CA 1
ATOM 2157 C C . CYS A 1 261 ? 8.879 -11.244 -18.857 1.00 85.88 261 CYS A C 1
ATOM 2159 O O . CYS A 1 261 ? 10.098 -11.295 -18.989 1.00 85.88 261 CYS A O 1
ATOM 2161 N N . LYS A 1 262 ? 8.071 -10.817 -19.836 1.00 90.06 262 LYS A N 1
ATOM 2162 C CA . LYS A 1 262 ? 8.550 -10.248 -21.103 1.00 90.06 262 LYS A CA 1
ATOM 2163 C C . LYS A 1 262 ? 9.013 -8.802 -20.924 1.00 90.06 262 LYS A C 1
ATOM 2165 O O . LYS A 1 262 ? 8.499 -8.076 -20.060 1.00 90.06 262 LYS A O 1
ATOM 2170 N N . ASP A 1 263 ? 9.929 -8.393 -21.797 1.00 92.12 263 ASP A N 1
ATOM 2171 C CA . ASP A 1 263 ? 10.359 -7.004 -21.943 1.00 92.12 263 ASP A CA 1
ATOM 2172 C C . ASP A 1 263 ? 9.158 -6.075 -22.165 1.00 92.12 263 ASP A C 1
ATOM 2174 O O . ASP A 1 263 ? 8.197 -6.417 -22.861 1.00 92.12 263 ASP A O 1
ATOM 2178 N N . LEU A 1 264 ? 9.219 -4.891 -21.561 1.00 93.19 264 LEU A N 1
ATOM 2179 C CA . LEU A 1 264 ? 8.195 -3.856 -21.657 1.00 93.19 264 LEU A CA 1
ATOM 2180 C C . LEU A 1 264 ? 8.763 -2.634 -22.379 1.00 93.19 264 LEU A C 1
ATOM 2182 O O . LEU A 1 264 ? 9.880 -2.214 -22.100 1.00 93.19 264 LEU A O 1
ATOM 2186 N N . PHE A 1 265 ? 7.969 -2.041 -23.267 1.00 92.31 265 PHE A N 1
ATOM 2187 C CA . PHE A 1 265 ? 8.307 -0.796 -23.951 1.00 92.31 265 PHE A CA 1
ATOM 2188 C C . PHE A 1 265 ? 7.350 0.298 -23.481 1.00 92.31 265 PHE A C 1
ATOM 2190 O O . PHE A 1 265 ? 6.158 0.252 -23.787 1.00 92.31 265 PHE A O 1
ATOM 2197 N N . LEU A 1 266 ? 7.853 1.270 -22.721 1.00 91.00 266 LEU A N 1
ATOM 2198 C CA . LEU A 1 266 ? 7.062 2.405 -22.246 1.00 91.00 266 LEU A CA 1
ATOM 2199 C C . LEU A 1 266 ? 7.375 3.652 -23.058 1.00 91.00 266 LEU A C 1
ATOM 2201 O O . LEU A 1 266 ? 8.525 4.050 -23.174 1.00 91.00 266 LEU A O 1
ATOM 2205 N N . ARG A 1 267 ? 6.351 4.308 -23.599 1.00 88.62 267 ARG A N 1
ATOM 2206 C CA . ARG A 1 267 ? 6.535 5.598 -24.266 1.00 88.62 267 ARG A CA 1
ATOM 2207 C C . ARG A 1 267 ? 6.802 6.680 -23.220 1.00 88.62 267 ARG A C 1
ATOM 2209 O O . ARG A 1 267 ? 5.948 6.897 -22.364 1.00 88.62 267 ARG A O 1
ATOM 2216 N N . ILE A 1 268 ? 7.967 7.325 -23.305 1.00 85.75 268 ILE A N 1
ATOM 2217 C CA . ILE A 1 268 ? 8.319 8.483 -22.466 1.00 85.75 268 ILE A CA 1
ATOM 2218 C C . ILE A 1 268 ? 7.962 9.773 -23.211 1.00 85.75 268 ILE A C 1
ATOM 2220 O O . ILE A 1 268 ? 7.294 10.633 -22.656 1.00 85.75 268 ILE A O 1
ATOM 2224 N N . ASN A 1 269 ? 8.346 9.869 -24.490 1.00 81.00 269 ASN A N 1
ATOM 2225 C CA . ASN A 1 269 ? 8.107 11.033 -25.350 1.00 81.00 269 ASN A CA 1
ATOM 2226 C C . ASN A 1 269 ? 7.520 10.601 -26.702 1.00 81.00 269 ASN A C 1
ATOM 2228 O O . ASN A 1 269 ? 7.479 9.411 -27.019 1.00 81.00 269 ASN A O 1
ATOM 2232 N N . HIS A 1 270 ? 7.115 11.564 -27.540 1.00 77.94 270 HIS A N 1
ATOM 2233 C CA . HIS A 1 270 ? 6.524 11.295 -28.860 1.00 77.94 270 HIS A CA 1
ATOM 2234 C C . HIS A 1 270 ? 7.343 10.311 -29.711 1.00 77.94 270 HIS A C 1
ATOM 2236 O O . HIS A 1 270 ? 6.749 9.409 -30.300 1.00 77.94 270 HIS A O 1
ATOM 2242 N N . ASN A 1 271 ? 8.677 10.409 -29.681 1.00 83.00 271 ASN A N 1
ATOM 2243 C CA . ASN A 1 271 ? 9.583 9.588 -30.494 1.00 83.00 271 ASN A CA 1
ATOM 2244 C C . ASN A 1 271 ? 10.518 8.692 -29.662 1.00 83.00 271 ASN A C 1
ATOM 2246 O O . ASN A 1 271 ? 11.517 8.200 -30.182 1.00 83.00 271 ASN A O 1
ATOM 2250 N N . THR A 1 272 ? 10.240 8.505 -28.368 1.00 86.94 272 THR A N 1
ATOM 2251 C CA . THR A 1 272 ? 11.173 7.831 -27.454 1.00 86.94 272 THR A CA 1
ATOM 2252 C C . THR A 1 272 ? 10.456 6.818 -26.574 1.00 86.94 272 THR A C 1
ATOM 2254 O O . THR A 1 272 ? 9.516 7.148 -25.844 1.00 86.94 272 THR A O 1
ATOM 2257 N N . LEU A 1 273 ? 10.937 5.581 -26.625 1.00 91.31 273 LEU A N 1
ATOM 2258 C CA . LEU A 1 273 ? 10.482 4.457 -25.827 1.00 91.31 273 LEU A CA 1
ATOM 2259 C C . LEU A 1 273 ? 11.583 4.023 -24.855 1.00 91.31 273 LEU A C 1
ATOM 2261 O O . LEU A 1 273 ? 12.766 4.000 -25.182 1.00 91.31 273 LEU A O 1
ATOM 2265 N N . LEU A 1 274 ? 11.166 3.610 -23.671 1.00 92.38 274 LEU A N 1
ATOM 2266 C CA . LEU A 1 274 ? 11.972 2.953 -22.665 1.00 92.38 274 LEU A CA 1
ATOM 2267 C C . LEU A 1 274 ? 11.784 1.446 -22.789 1.00 92.38 274 LEU A C 1
ATOM 2269 O O . LEU A 1 274 ? 10.714 0.929 -22.464 1.00 92.38 274 LEU A O 1
ATOM 2273 N N . LYS A 1 275 ? 12.813 0.745 -23.253 1.00 93.44 275 LYS A N 1
ATOM 2274 C CA . LYS A 1 275 ? 12.892 -0.711 -23.221 1.00 93.44 275 LYS A CA 1
ATOM 2275 C C . LYS A 1 275 ? 13.358 -1.158 -21.837 1.00 93.44 275 LYS A C 1
ATOM 2277 O O . LYS A 1 275 ? 14.486 -0.889 -21.428 1.00 93.44 275 LYS A O 1
ATOM 2282 N N . ILE A 1 276 ? 12.490 -1.892 -21.156 1.00 94.00 276 ILE A N 1
ATOM 2283 C CA . ILE A 1 276 ? 12.698 -2.413 -19.810 1.00 94.00 276 ILE A CA 1
ATOM 2284 C C . ILE A 1 276 ? 12.790 -3.934 -19.904 1.00 94.00 276 ILE A C 1
ATOM 2286 O O . ILE A 1 276 ? 11.801 -4.563 -20.298 1.00 94.00 276 ILE A O 1
ATOM 2290 N N . PRO A 1 277 ? 13.932 -4.538 -19.537 1.00 93.12 277 PRO A N 1
ATOM 2291 C CA . PRO A 1 277 ? 14.055 -5.985 -19.490 1.00 93.12 277 PRO A CA 1
ATOM 2292 C C . PRO A 1 277 ? 13.012 -6.600 -18.559 1.00 93.12 277 PRO A C 1
ATOM 2294 O O . PRO A 1 277 ? 12.789 -6.107 -17.453 1.00 93.12 277 PRO A O 1
ATOM 2297 N N . GLY A 1 278 ? 12.379 -7.690 -18.985 1.00 92.31 278 GLY A N 1
ATOM 2298 C CA . GLY A 1 278 ? 11.285 -8.298 -18.231 1.00 92.31 278 GLY A CA 1
ATOM 2299 C C . GLY A 1 278 ? 11.662 -8.710 -16.804 1.00 92.31 278 GLY A C 1
ATOM 2300 O O . GLY A 1 278 ? 10.896 -8.472 -15.872 1.00 92.31 278 GLY A O 1
ATOM 2301 N N . TRP A 1 279 ? 12.873 -9.238 -16.622 1.00 93.06 279 TRP A N 1
ATOM 2302 C CA . TRP A 1 279 ? 13.400 -9.653 -15.320 1.00 93.06 279 TRP A CA 1
ATOM 2303 C C . TRP A 1 279 ? 13.629 -8.478 -14.354 1.00 93.06 279 TRP A C 1
ATOM 2305 O O . TRP A 1 279 ? 13.340 -8.619 -13.171 1.00 93.06 279 TRP A O 1
ATOM 2315 N N . VAL A 1 280 ? 14.033 -7.293 -14.842 1.00 94.31 280 VAL A N 1
ATOM 2316 C CA . VAL A 1 280 ? 14.223 -6.078 -14.014 1.00 94.31 280 VAL A CA 1
ATOM 2317 C C . VAL A 1 280 ? 12.927 -5.687 -13.304 1.00 94.31 280 VAL A C 1
ATOM 2319 O O . VAL A 1 280 ? 12.933 -5.275 -12.145 1.00 94.31 280 VAL A O 1
ATOM 2322 N N . ARG A 1 281 ? 11.793 -5.874 -13.988 1.00 93.06 281 ARG A N 1
ATOM 2323 C CA . ARG A 1 281 ? 10.450 -5.567 -13.475 1.00 93.06 281 ARG A CA 1
ATOM 2324 C C . ARG A 1 281 ? 10.081 -6.393 -12.244 1.00 93.06 281 ARG A C 1
ATOM 2326 O O . ARG A 1 281 ? 9.254 -5.954 -11.449 1.00 93.06 281 ARG A O 1
ATOM 2333 N N . GLN A 1 282 ? 10.654 -7.589 -12.131 1.00 93.00 282 GLN A N 1
ATOM 2334 C CA . GLN A 1 282 ? 10.415 -8.512 -11.025 1.00 93.00 282 GLN A CA 1
ATOM 2335 C C . GLN A 1 282 ? 11.502 -8.386 -9.958 1.00 93.00 282 GLN A C 1
ATOM 2337 O O . GLN A 1 282 ? 11.197 -8.278 -8.771 1.00 93.00 282 GLN A O 1
ATOM 2342 N N . GLU A 1 283 ? 12.756 -8.275 -10.392 1.00 91.88 283 GLU A N 1
ATOM 2343 C CA . GLU A 1 283 ? 13.931 -8.118 -9.535 1.00 91.88 283 GLU A CA 1
ATOM 2344 C C . GLU A 1 283 ? 13.838 -6.895 -8.612 1.00 91.88 283 GLU A C 1
ATOM 2346 O O . GLU A 1 283 ? 14.285 -6.943 -7.466 1.00 91.88 283 GLU A O 1
ATOM 2351 N N . ALA A 1 284 ? 13.216 -5.801 -9.069 1.00 92.00 284 ALA A N 1
ATOM 2352 C CA . ALA A 1 284 ? 13.014 -4.603 -8.254 1.00 92.00 284 ALA A CA 1
ATOM 2353 C C . ALA A 1 284 ? 12.231 -4.874 -6.951 1.00 92.00 284 ALA A C 1
ATOM 2355 O O . ALA A 1 284 ? 12.452 -4.187 -5.954 1.00 92.00 284 ALA A O 1
ATOM 2356 N N . LEU A 1 285 ? 11.350 -5.884 -6.935 1.00 92.44 285 LEU A N 1
ATOM 2357 C CA . LEU A 1 285 ? 10.564 -6.266 -5.757 1.00 92.44 285 LEU A CA 1
ATOM 2358 C C . LEU A 1 285 ? 11.171 -7.421 -4.956 1.00 92.44 285 LEU A C 1
ATOM 2360 O O . LEU A 1 285 ? 10.740 -7.641 -3.827 1.00 92.44 285 LEU A O 1
ATOM 2364 N N . GLU A 1 286 ? 12.180 -8.132 -5.472 1.00 89.94 286 GLU A N 1
ATOM 2365 C CA . GLU A 1 286 ? 12.777 -9.284 -4.771 1.00 89.94 286 GLU A CA 1
ATOM 2366 C C . GLU A 1 286 ? 13.338 -8.913 -3.400 1.00 89.94 286 GLU A C 1
ATOM 2368 O O . GLU A 1 286 ? 13.304 -9.721 -2.476 1.00 89.94 286 GLU A O 1
ATOM 2373 N N . GLY A 1 287 ? 13.769 -7.660 -3.227 1.00 86.69 287 GLY A N 1
ATOM 2374 C CA . GLY A 1 287 ? 14.222 -7.156 -1.934 1.00 86.69 287 GLY A CA 1
ATOM 2375 C C . GLY A 1 287 ? 13.184 -7.279 -0.818 1.00 86.69 287 GLY A C 1
ATOM 2376 O O . GLY A 1 287 ? 13.582 -7.315 0.341 1.00 86.69 287 GLY A O 1
ATOM 2377 N N . LEU A 1 288 ? 11.883 -7.330 -1.131 1.00 89.25 288 LEU A N 1
ATOM 2378 C CA . LEU A 1 288 ? 10.807 -7.489 -0.144 1.00 89.25 288 LEU A CA 1
ATOM 2379 C C . LEU A 1 288 ? 10.780 -8.890 0.483 1.00 89.25 288 LEU A C 1
ATOM 2381 O O . LEU A 1 288 ? 10.456 -9.018 1.664 1.00 89.25 288 LEU A O 1
ATOM 2385 N N . PHE A 1 289 ? 11.121 -9.909 -0.307 1.00 90.00 289 PHE A N 1
ATOM 2386 C CA . PHE A 1 289 ? 11.006 -11.324 0.055 1.00 90.00 289 PHE A CA 1
ATOM 2387 C C . PHE A 1 289 ? 12.351 -11.931 0.446 1.00 90.00 289 PHE A C 1
ATOM 2389 O O . PHE A 1 289 ? 12.421 -12.746 1.353 1.00 90.00 289 PHE A O 1
ATOM 2396 N N . HIS A 1 290 ? 13.426 -11.481 -0.199 1.00 82.00 290 HIS A N 1
ATOM 2397 C CA . HIS A 1 290 ? 14.772 -11.983 0.014 1.00 82.00 290 HIS A CA 1
ATOM 2398 C C . HIS A 1 290 ? 15.733 -10.825 0.256 1.00 82.00 290 HIS A C 1
ATOM 2400 O O . HIS A 1 290 ? 15.952 -9.974 -0.614 1.00 82.00 290 HIS A O 1
ATOM 2406 N N . ARG A 1 291 ? 16.382 -10.812 1.422 1.00 66.69 291 ARG A N 1
ATOM 2407 C CA . ARG A 1 291 ? 17.474 -9.876 1.708 1.00 66.69 291 ARG A CA 1
ATOM 2408 C C . ARG A 1 291 ? 18.776 -10.631 1.918 1.00 66.69 291 ARG A C 1
ATOM 2410 O O . ARG A 1 291 ? 18.793 -11.741 2.430 1.00 66.69 291 ARG A O 1
ATOM 2417 N N . ARG A 1 292 ? 19.884 -9.999 1.516 1.00 57.41 292 ARG A N 1
ATOM 2418 C CA . ARG A 1 292 ? 21.245 -10.526 1.732 1.00 57.41 292 ARG A CA 1
ATOM 2419 C C . ARG A 1 292 ? 21.630 -10.584 3.216 1.00 57.41 292 ARG A C 1
ATOM 2421 O O . ARG A 1 292 ? 22.596 -11.249 3.552 1.00 57.41 292 ARG A O 1
ATOM 2428 N N . ILE A 1 293 ? 20.896 -9.868 4.071 1.00 59.81 293 ILE A N 1
ATOM 2429 C CA . ILE A 1 293 ? 21.065 -9.863 5.524 1.00 59.81 293 ILE A CA 1
ATOM 2430 C C . ILE A 1 293 ? 19.927 -10.695 6.118 1.00 59.81 293 ILE A C 1
ATOM 2432 O O . ILE A 1 293 ? 18.755 -10.370 5.900 1.00 59.81 293 ILE A O 1
ATOM 2436 N N . GLU A 1 294 ? 20.278 -11.753 6.846 1.00 58.69 294 GLU A N 1
ATOM 2437 C CA . GLU A 1 294 ? 19.336 -12.718 7.422 1.00 58.69 294 GLU A CA 1
ATOM 2438 C C . GLU A 1 294 ? 18.233 -12.044 8.260 1.00 58.69 294 GLU A C 1
ATOM 2440 O O . GLU A 1 294 ? 18.491 -11.115 9.028 1.00 58.69 294 GLU A O 1
ATOM 2445 N N . ASN A 1 295 ? 16.995 -12.540 8.138 1.00 57.47 295 ASN A N 1
ATOM 2446 C CA . ASN A 1 295 ? 15.826 -12.145 8.940 1.00 57.47 295 ASN A CA 1
ATOM 2447 C C . ASN A 1 295 ? 15.442 -10.653 8.862 1.00 57.47 295 ASN A C 1
ATOM 2449 O O . ASN A 1 295 ? 14.903 -10.094 9.824 1.00 57.47 295 ASN A O 1
ATOM 2453 N N . THR A 1 296 ? 15.712 -9.987 7.737 1.00 72.06 296 THR A N 1
ATOM 2454 C CA . THR A 1 296 ? 15.297 -8.590 7.496 1.00 72.06 296 THR A CA 1
ATOM 2455 C C . THR A 1 296 ? 14.242 -8.447 6.399 1.00 72.06 296 THR A C 1
ATOM 2457 O O . THR A 1 296 ? 13.827 -7.329 6.088 1.00 72.06 296 THR A O 1
ATOM 2460 N N . ASP A 1 297 ? 13.817 -9.554 5.797 1.00 86.19 297 ASP A N 1
ATOM 2461 C CA . ASP A 1 297 ? 12.719 -9.617 4.837 1.00 86.19 297 ASP A CA 1
ATOM 2462 C C . ASP A 1 297 ? 11.342 -9.631 5.522 1.00 86.19 297 ASP A C 1
ATOM 2464 O O . ASP A 1 297 ? 11.197 -9.888 6.721 1.00 86.19 297 ASP A O 1
ATOM 2468 N N . ILE A 1 298 ? 10.316 -9.290 4.740 1.00 89.94 298 ILE A N 1
ATOM 2469 C CA . ILE A 1 298 ? 8.936 -9.181 5.219 1.00 89.94 298 ILE A CA 1
ATOM 2470 C C . ILE A 1 298 ? 8.372 -10.541 5.673 1.00 89.94 298 ILE A C 1
ATOM 2472 O O . ILE A 1 298 ? 7.801 -10.580 6.767 1.00 89.94 298 ILE A O 1
ATOM 2476 N N . PRO A 1 299 ? 8.522 -11.647 4.911 1.00 92.12 299 PRO A N 1
ATOM 2477 C CA . PRO A 1 299 ? 8.031 -12.959 5.331 1.00 92.12 299 PRO A CA 1
ATOM 2478 C C . PRO A 1 299 ? 8.558 -13.391 6.710 1.00 92.12 299 PRO A C 1
ATOM 2480 O O . PRO A 1 299 ? 7.766 -13.717 7.597 1.00 92.12 299 PRO A O 1
ATOM 2483 N N . SER A 1 300 ? 9.873 -13.304 6.936 1.00 90.25 300 SER A N 1
ATOM 2484 C CA . SER A 1 300 ? 10.497 -13.681 8.211 1.00 90.25 300 SER A CA 1
ATOM 2485 C C . SER A 1 300 ? 9.955 -12.857 9.376 1.00 90.25 300 SER A C 1
ATOM 2487 O O . SER A 1 300 ? 9.672 -13.395 10.445 1.00 90.25 300 SER A O 1
ATOM 2489 N N . LYS A 1 301 ? 9.753 -11.551 9.174 1.00 88.94 301 LYS A N 1
ATOM 2490 C CA . LYS A 1 301 ? 9.238 -10.646 10.213 1.00 88.94 301 LYS A CA 1
ATOM 2491 C C . LYS A 1 301 ? 7.785 -10.923 10.574 1.00 88.94 301 LYS A C 1
ATOM 2493 O O . LYS A 1 301 ? 7.431 -10.846 11.748 1.00 88.94 301 LYS A O 1
ATOM 2498 N N . ILE A 1 302 ? 6.965 -11.316 9.601 1.00 90.50 302 ILE A N 1
ATOM 2499 C CA . ILE A 1 302 ? 5.587 -11.754 9.853 1.00 90.50 302 ILE A CA 1
ATOM 2500 C C . ILE A 1 302 ? 5.577 -13.049 10.675 1.00 90.50 302 ILE A C 1
ATOM 2502 O O . ILE A 1 302 ? 4.844 -13.140 11.659 1.00 90.50 302 ILE A O 1
ATOM 2506 N N . LEU A 1 303 ? 6.411 -14.034 10.328 1.00 91.75 303 LEU A N 1
ATOM 2507 C CA . LEU A 1 303 ? 6.506 -15.279 11.099 1.00 91.75 303 LEU A CA 1
ATOM 2508 C C . LEU A 1 303 ? 7.030 -15.031 12.522 1.00 91.75 303 LEU A C 1
ATOM 2510 O O . LEU A 1 303 ? 6.516 -15.610 13.478 1.00 91.75 303 LEU A O 1
ATOM 2514 N N . GLU A 1 304 ? 7.990 -14.117 12.691 1.00 88.62 304 GLU A N 1
ATOM 2515 C CA . GLU A 1 304 ? 8.443 -13.656 14.007 1.00 88.62 304 GLU A CA 1
ATOM 2516 C C . GLU A 1 304 ? 7.317 -12.994 14.813 1.00 88.62 304 GLU A C 1
ATOM 2518 O O . GLU A 1 304 ? 7.172 -13.308 15.993 1.00 88.62 304 GLU A O 1
ATOM 2523 N N . CYS A 1 305 ? 6.495 -12.129 14.203 1.00 87.25 305 CYS A N 1
ATOM 2524 C CA . CYS A 1 305 ? 5.309 -11.559 14.859 1.00 87.25 305 CYS A CA 1
ATOM 2525 C C . CYS A 1 305 ? 4.391 -12.659 15.399 1.00 87.25 305 CYS A C 1
ATOM 2527 O O . CYS A 1 305 ? 4.017 -12.628 16.570 1.00 87.25 305 CYS A O 1
ATOM 2529 N N . ILE A 1 306 ? 4.069 -13.652 14.566 1.00 87.94 306 ILE A N 1
ATOM 2530 C CA . ILE A 1 306 ? 3.168 -14.751 14.934 1.00 87.94 306 ILE A CA 1
ATOM 2531 C C . ILE A 1 306 ? 3.784 -15.613 16.044 1.00 87.94 306 ILE A C 1
ATOM 2533 O O . ILE A 1 306 ? 3.080 -16.025 16.964 1.00 87.94 306 ILE A O 1
ATOM 2537 N N . LEU A 1 307 ? 5.094 -15.869 16.005 1.00 89.00 307 LEU A N 1
ATOM 2538 C CA . LEU A 1 307 ? 5.783 -16.592 17.077 1.00 89.00 307 LEU A CA 1
ATOM 2539 C C . LEU A 1 307 ? 5.764 -15.833 18.406 1.00 89.00 307 LEU A C 1
ATOM 2541 O O . LEU A 1 307 ? 5.639 -16.467 19.453 1.00 89.00 307 LEU A O 1
ATOM 2545 N N . LYS A 1 308 ? 5.859 -14.499 18.390 1.00 83.94 308 LYS A N 1
ATOM 2546 C CA . LYS A 1 308 ? 5.754 -13.709 19.623 1.00 83.94 308 LYS A CA 1
ATOM 2547 C C . LYS A 1 308 ? 4.344 -13.767 20.224 1.00 83.94 308 LYS A C 1
ATOM 2549 O O . LYS A 1 308 ? 4.209 -13.639 21.437 1.00 83.94 308 LYS A O 1
ATOM 2554 N N . CYS A 1 309 ? 3.305 -13.980 19.412 1.00 81.62 309 CYS A N 1
ATOM 2555 C CA . CYS A 1 309 ? 1.938 -14.125 19.905 1.00 81.62 309 CYS A CA 1
ATOM 2556 C C . CYS A 1 309 ? 1.770 -15.381 20.794 1.00 81.62 309 CYS A C 1
ATOM 2558 O O . CYS A 1 309 ? 2.336 -16.435 20.470 1.00 81.62 309 CYS A O 1
ATOM 2560 N N . PRO A 1 310 ? 0.944 -15.314 21.861 1.00 81.56 310 PRO A N 1
ATOM 2561 C CA . PRO A 1 310 ? 0.528 -16.479 22.638 1.00 81.56 310 PRO A CA 1
ATOM 2562 C C . PRO A 1 310 ? -0.065 -17.568 21.746 1.00 81.56 310 PRO A C 1
ATOM 2564 O O . PRO A 1 310 ? -0.778 -17.266 20.788 1.00 81.56 310 PRO A O 1
ATOM 2567 N N . THR A 1 311 ? 0.207 -18.833 22.068 1.00 88.44 311 THR A N 1
ATOM 2568 C CA . THR A 1 311 ? -0.186 -19.989 21.243 1.00 88.44 311 THR A CA 1
ATOM 2569 C C . THR A 1 311 ? -1.675 -19.986 20.893 1.00 88.44 311 THR A C 1
ATOM 2571 O O . THR A 1 311 ? -2.024 -20.265 19.746 1.00 88.44 311 THR A O 1
ATOM 2574 N N . ASP A 1 312 ? -2.530 -19.594 21.838 1.00 85.50 312 ASP A N 1
ATOM 2575 C CA . ASP A 1 312 ? -3.989 -19.637 21.702 1.00 85.50 312 ASP A CA 1
ATOM 2576 C C . ASP A 1 312 ? -4.528 -18.686 20.624 1.00 85.50 312 ASP A C 1
ATOM 2578 O O . ASP A 1 312 ? -5.532 -18.986 19.981 1.00 85.50 312 ASP A O 1
ATOM 2582 N N . ILE A 1 313 ? -3.843 -17.564 20.364 1.00 83.75 313 ILE A N 1
ATOM 2583 C CA . ILE A 1 313 ? -4.304 -16.563 19.388 1.00 83.75 313 ILE A CA 1
ATOM 2584 C C . ILE A 1 313 ? -3.696 -16.751 17.995 1.00 83.75 313 ILE A C 1
ATOM 2586 O O . ILE A 1 313 ? -4.190 -16.172 17.029 1.00 83.75 313 ILE A O 1
ATOM 2590 N N . ARG A 1 314 ? -2.636 -17.559 17.847 1.00 88.12 314 ARG A N 1
ATOM 2591 C CA . ARG A 1 314 ? -1.901 -17.681 16.571 1.00 88.12 314 ARG A CA 1
ATOM 2592 C C . ARG A 1 314 ? -2.791 -18.143 15.422 1.00 88.12 314 ARG A C 1
ATOM 2594 O O . ARG A 1 314 ? -2.673 -17.621 14.319 1.00 88.12 314 ARG A O 1
ATOM 2601 N N . SER A 1 315 ? -3.698 -19.090 15.673 1.00 88.94 315 SER A N 1
ATOM 2602 C CA . SER A 1 315 ? -4.632 -19.564 14.642 1.00 88.94 315 SER A CA 1
ATOM 2603 C C . SER A 1 315 ? -5.553 -18.446 14.144 1.00 88.94 315 SER A C 1
ATOM 2605 O O . SER A 1 315 ? -5.849 -18.396 12.949 1.00 88.94 315 SER A O 1
ATOM 2607 N N . GLU A 1 316 ? -5.993 -17.558 15.036 1.00 84.69 316 GLU A N 1
ATOM 2608 C CA . GLU A 1 316 ? -6.854 -16.423 14.691 1.00 84.69 316 GLU A CA 1
ATOM 2609 C C . GLU A 1 316 ? -6.074 -15.369 13.900 1.00 84.69 316 GLU A C 1
ATOM 2611 O O . GLU A 1 316 ? -6.532 -14.914 12.855 1.00 84.69 316 GLU A O 1
ATOM 2616 N N . VAL A 1 317 ? -4.850 -15.051 14.335 1.00 85.31 317 VAL A N 1
ATOM 2617 C CA . VAL A 1 317 ? -3.961 -14.110 13.634 1.00 85.31 317 VAL A CA 1
ATOM 2618 C C . VAL A 1 317 ? -3.644 -14.601 12.217 1.00 85.31 317 VAL A C 1
ATOM 2620 O O . VAL A 1 317 ? -3.777 -13.837 11.262 1.00 85.31 317 VAL A O 1
ATOM 2623 N N . CYS A 1 318 ? -3.296 -15.882 12.047 1.00 90.12 318 CYS A N 1
ATOM 2624 C CA . CYS A 1 318 ? -3.032 -16.456 10.723 1.00 90.12 318 CYS A CA 1
ATOM 2625 C C . CYS A 1 318 ? -4.266 -16.427 9.806 1.00 90.12 318 CYS A C 1
ATOM 2627 O O . CYS A 1 318 ? -4.115 -16.310 8.591 1.00 90.12 318 CYS A O 1
ATOM 2629 N N . SER A 1 319 ? -5.473 -16.520 10.373 1.00 88.94 319 SER A N 1
ATOM 2630 C CA . SER A 1 319 ? -6.728 -16.572 9.610 1.00 88.94 319 SER A CA 1
ATOM 2631 C C . SER A 1 319 ? -7.249 -15.200 9.170 1.00 88.94 319 SER A C 1
ATOM 2633 O O . SER A 1 319 ? -8.194 -15.143 8.384 1.00 88.94 319 SER A O 1
ATOM 2635 N N . ASN A 1 320 ? -6.651 -14.108 9.652 1.00 83.88 320 ASN A N 1
ATOM 2636 C CA . ASN A 1 320 ? -7.150 -12.748 9.447 1.00 83.88 320 ASN A CA 1
ATOM 2637 C C . ASN A 1 320 ? -6.030 -11.778 9.040 1.00 83.88 320 ASN A C 1
ATOM 2639 O O . ASN A 1 320 ? -5.883 -10.696 9.613 1.00 83.88 320 ASN A O 1
ATOM 2643 N N . ILE A 1 321 ? -5.221 -12.147 8.044 1.00 88.69 321 ILE A N 1
ATOM 2644 C CA . ILE A 1 321 ? -4.151 -11.275 7.545 1.00 88.69 321 ILE A CA 1
ATOM 2645 C C . ILE A 1 321 ? -4.748 -10.209 6.622 1.00 88.69 321 ILE A C 1
ATOM 2647 O O . ILE A 1 321 ? -5.408 -10.521 5.632 1.00 88.69 321 ILE A O 1
ATOM 2651 N N . VAL A 1 322 ? -4.478 -8.935 6.910 1.00 88.50 322 VAL A N 1
ATOM 2652 C CA . VAL A 1 322 ? -4.948 -7.798 6.105 1.00 88.50 322 VAL A CA 1
ATOM 2653 C C . VAL A 1 322 ? -3.762 -7.105 5.441 1.00 88.50 322 VAL A C 1
ATOM 2655 O O . VAL A 1 322 ? -2.801 -6.725 6.107 1.00 88.50 322 VAL A O 1
ATOM 2658 N N . PHE A 1 323 ? -3.846 -6.892 4.128 1.00 89.25 323 PHE A N 1
ATOM 2659 C CA . PHE A 1 323 ? -2.885 -6.074 3.392 1.00 89.25 323 PHE A CA 1
ATOM 2660 C C . PHE A 1 323 ? -3.298 -4.604 3.395 1.00 89.25 323 PHE A C 1
ATOM 2662 O O . PHE A 1 323 ? -4.394 -4.261 2.956 1.00 89.25 323 PHE A O 1
ATOM 2669 N N . VAL A 1 324 ? -2.393 -3.733 3.840 1.00 87.88 324 VAL A N 1
ATOM 2670 C CA . VAL A 1 324 ? -2.570 -2.276 3.825 1.00 87.88 324 VAL A CA 1
ATOM 2671 C C . VAL A 1 324 ? -1.360 -1.585 3.190 1.00 87.88 324 VAL A C 1
ATOM 2673 O O . VAL A 1 324 ? -0.251 -2.120 3.174 1.00 87.88 324 VAL A O 1
ATOM 2676 N N . GLY A 1 325 ? -1.568 -0.375 2.667 1.00 84.88 325 GLY A N 1
ATOM 2677 C CA . GLY A 1 325 ? -0.513 0.472 2.103 1.00 84.88 325 GLY A CA 1
ATOM 2678 C C . GLY A 1 325 ? -0.177 0.200 0.631 1.00 84.88 325 GLY A C 1
ATOM 2679 O O . GLY A 1 325 ? -0.527 -0.832 0.060 1.00 84.88 325 GLY A O 1
ATOM 2680 N N . GLY A 1 326 ? 0.523 1.151 0.002 1.00 86.88 326 GLY A N 1
ATOM 2681 C CA . GLY A 1 326 ? 0.777 1.154 -1.446 1.00 86.88 326 GLY A CA 1
ATOM 2682 C C . GLY A 1 326 ? 1.639 -0.009 -1.950 1.00 86.88 326 GLY A C 1
ATOM 2683 O O . GLY A 1 326 ? 1.346 -0.566 -3.000 1.00 86.88 326 GLY A O 1
ATOM 2684 N N . THR A 1 327 ? 2.646 -0.448 -1.187 1.00 89.69 327 THR A N 1
ATOM 2685 C CA . THR A 1 327 ? 3.521 -1.572 -1.582 1.00 89.69 327 THR A CA 1
ATOM 2686 C C . THR A 1 327 ? 2.752 -2.882 -1.774 1.00 89.69 327 THR A C 1
ATOM 2688 O O . THR A 1 327 ? 3.111 -3.699 -2.614 1.00 89.69 327 THR A O 1
ATOM 2691 N N . SER A 1 328 ? 1.661 -3.088 -1.034 1.00 90.44 328 SER A N 1
ATOM 2692 C CA . SER A 1 328 ? 0.839 -4.294 -1.184 1.00 90.44 328 SER A CA 1
ATOM 2693 C C . SER A 1 328 ? 0.009 -4.315 -2.476 1.00 90.44 328 SER A C 1
ATOM 2695 O O . SER A 1 328 ? -0.529 -5.357 -2.840 1.00 90.44 328 SER A O 1
ATOM 2697 N N . MET A 1 329 ? -0.079 -3.184 -3.191 1.00 90.44 329 MET A N 1
ATOM 2698 C CA . MET A 1 329 ? -0.834 -3.065 -4.442 1.00 90.44 329 MET A CA 1
ATOM 2699 C C . MET A 1 329 ? -0.071 -3.566 -5.669 1.00 90.44 329 MET A C 1
ATOM 2701 O O . MET A 1 329 ? -0.677 -3.711 -6.732 1.00 90.44 329 MET A O 1
ATOM 2705 N N . TYR A 1 330 ? 1.236 -3.823 -5.556 1.00 92.56 330 TYR A N 1
ATOM 2706 C CA . TYR A 1 330 ? 1.988 -4.371 -6.678 1.00 92.56 330 TYR A CA 1
ATOM 2707 C C . TYR A 1 330 ? 1.413 -5.736 -7.090 1.00 92.56 330 TYR A C 1
ATOM 2709 O O . TYR A 1 330 ? 1.148 -6.584 -6.228 1.00 92.56 330 TYR A O 1
ATOM 2717 N N . PRO A 1 331 ? 1.246 -5.992 -8.401 1.00 92.69 331 PRO A N 1
ATOM 2718 C CA . PRO A 1 331 ? 0.703 -7.254 -8.879 1.00 92.69 331 PRO A CA 1
ATOM 2719 C C . PRO A 1 331 ? 1.475 -8.451 -8.323 1.00 92.69 331 PRO A C 1
ATOM 2721 O O . PRO A 1 331 ? 2.705 -8.459 -8.342 1.00 92.69 331 PRO A O 1
ATOM 2724 N N . LEU A 1 332 ? 0.734 -9.467 -7.877 1.00 92.56 332 LEU A N 1
ATOM 2725 C CA . LEU A 1 332 ? 1.240 -10.721 -7.307 1.00 92.56 332 LEU A CA 1
ATOM 2726 C C . LEU A 1 332 ? 2.012 -10.613 -5.980 1.00 92.56 332 LEU A C 1
ATOM 2728 O O . LEU A 1 332 ? 2.460 -11.646 -5.493 1.00 92.56 332 LEU A O 1
ATOM 2732 N N . VAL A 1 333 ? 2.149 -9.438 -5.346 1.00 92.88 333 VAL A N 1
ATOM 2733 C CA . VAL A 1 333 ? 2.861 -9.348 -4.052 1.00 92.88 333 VAL A CA 1
ATOM 2734 C C . VAL A 1 333 ? 2.191 -10.194 -2.972 1.00 92.88 333 VAL A C 1
ATOM 2736 O O . VAL A 1 333 ? 2.889 -10.894 -2.246 1.00 92.88 333 VAL A O 1
ATOM 2739 N N . GLY A 1 334 ? 0.856 -10.189 -2.895 1.00 92.31 334 GLY A N 1
ATOM 2740 C CA . GLY A 1 334 ? 0.123 -11.019 -1.932 1.00 92.31 334 GLY A CA 1
ATOM 2741 C C . GLY A 1 334 ? 0.331 -12.519 -2.163 1.00 92.31 334 GLY A C 1
ATOM 2742 O O . GLY A 1 334 ? 0.629 -13.249 -1.222 1.00 92.31 334 GLY A O 1
ATOM 2743 N N . THR A 1 335 ? 0.248 -12.968 -3.420 1.00 92.81 335 THR A N 1
ATOM 2744 C CA . THR A 1 335 ? 0.510 -14.364 -3.807 1.00 92.81 335 THR A CA 1
ATOM 2745 C C . THR A 1 335 ? 1.938 -14.771 -3.476 1.00 92.81 335 THR A C 1
ATOM 2747 O O . THR A 1 335 ? 2.153 -15.804 -2.853 1.00 92.81 335 THR A O 1
ATOM 2750 N N . ARG A 1 336 ? 2.918 -13.941 -3.846 1.00 93.62 336 ARG A N 1
ATOM 2751 C CA . ARG A 1 336 ? 4.323 -14.218 -3.564 1.00 93.62 336 ARG A CA 1
ATOM 2752 C C . ARG A 1 336 ? 4.591 -14.272 -2.065 1.00 93.62 336 ARG A C 1
ATOM 2754 O O . ARG A 1 336 ? 5.226 -15.211 -1.610 1.00 93.62 336 ARG A O 1
ATOM 2761 N N . LEU A 1 337 ? 4.054 -13.328 -1.290 1.00 93.94 337 LEU A N 1
ATOM 2762 C CA . LEU A 1 337 ? 4.187 -13.361 0.164 1.00 93.94 337 LEU A CA 1
ATOM 2763 C C . LEU A 1 337 ? 3.612 -14.652 0.752 1.00 93.94 337 LEU A C 1
ATOM 2765 O O . LEU A 1 337 ? 4.226 -15.234 1.635 1.00 93.94 337 LEU A O 1
ATOM 2769 N N . HIS A 1 338 ? 2.456 -15.104 0.264 1.00 94.12 338 HIS A N 1
ATOM 2770 C CA . HIS A 1 338 ? 1.860 -16.357 0.716 1.00 94.12 338 HIS A CA 1
ATOM 2771 C C . HIS A 1 338 ? 2.781 -17.553 0.482 1.00 94.12 338 HIS A C 1
ATOM 2773 O O . HIS A 1 338 ? 3.022 -18.316 1.411 1.00 94.12 338 HIS A O 1
ATOM 2779 N N . LEU A 1 339 ? 3.328 -17.680 -0.728 1.00 94.19 339 LEU A N 1
ATOM 2780 C CA . LEU A 1 339 ? 4.245 -18.766 -1.075 1.00 94.19 339 LEU A CA 1
ATOM 2781 C C . LEU A 1 339 ? 5.506 -18.744 -0.201 1.00 94.19 339 LEU A C 1
ATOM 2783 O O . LEU A 1 339 ? 5.887 -19.780 0.327 1.00 94.19 339 LEU A O 1
ATOM 2787 N N . GLU A 1 340 ? 6.091 -17.566 0.027 1.00 93.44 340 GLU A N 1
ATOM 2788 C CA . GLU A 1 340 ? 7.274 -17.404 0.887 1.00 93.44 340 GLU A CA 1
ATOM 2789 C C . GLU A 1 340 ? 6.980 -17.732 2.358 1.00 93.44 340 GLU A C 1
ATOM 2791 O O . GLU A 1 340 ? 7.801 -18.339 3.038 1.00 93.44 340 GLU A O 1
ATOM 2796 N N . LEU A 1 341 ? 5.798 -17.371 2.871 1.00 93.94 341 LEU A N 1
ATOM 2797 C CA . LEU A 1 341 ? 5.403 -17.733 4.236 1.00 93.94 341 LEU A CA 1
ATOM 2798 C C . LEU A 1 341 ? 5.291 -19.250 4.405 1.00 93.94 341 LEU A C 1
ATOM 2800 O O . LEU A 1 341 ? 5.700 -19.772 5.442 1.00 93.94 341 LEU A O 1
ATOM 2804 N N . ILE A 1 342 ? 4.745 -19.949 3.407 1.00 94.56 342 ILE A N 1
ATOM 2805 C CA . ILE A 1 342 ? 4.663 -21.414 3.408 1.00 94.56 342 ILE A CA 1
ATOM 2806 C C . ILE A 1 342 ? 6.071 -22.008 3.359 1.00 94.56 342 ILE A C 1
ATOM 2808 O O . ILE A 1 342 ? 6.439 -22.749 4.270 1.00 94.56 342 ILE A O 1
ATOM 2812 N N . ASP A 1 343 ? 6.864 -21.621 2.358 1.00 93.12 343 ASP A N 1
ATOM 2813 C CA . ASP A 1 343 ? 8.209 -22.155 2.130 1.00 93.12 343 ASP A CA 1
ATOM 2814 C C . ASP A 1 343 ? 9.122 -21.952 3.346 1.00 93.12 343 ASP A C 1
ATOM 2816 O O . ASP A 1 343 ? 9.745 -22.901 3.821 1.00 93.12 343 ASP A O 1
ATOM 2820 N N . LEU A 1 344 ? 9.139 -20.755 3.942 1.00 92.75 344 LEU A N 1
ATOM 2821 C CA . LEU A 1 344 ? 9.930 -20.482 5.145 1.00 92.75 344 LEU A CA 1
ATOM 2822 C C . LEU A 1 344 ? 9.454 -21.281 6.359 1.00 92.75 344 LEU A C 1
ATOM 2824 O O . LEU A 1 344 ? 10.278 -21.740 7.152 1.00 92.75 344 LEU A O 1
ATOM 2828 N N . THR A 1 345 ? 8.141 -21.461 6.518 1.00 93.50 345 THR A N 1
ATOM 2829 C CA . THR A 1 345 ? 7.591 -22.243 7.636 1.00 93.50 345 THR A CA 1
ATOM 2830 C C . THR A 1 345 ? 7.969 -23.726 7.526 1.00 93.50 345 THR A C 1
ATOM 2832 O O . THR A 1 345 ? 8.199 -24.396 8.538 1.00 93.50 345 THR A O 1
ATOM 2835 N N . GLU A 1 346 ? 8.054 -24.254 6.307 1.00 93.88 346 GLU A N 1
ATOM 2836 C CA . GLU A 1 346 ? 8.458 -25.636 6.048 1.00 93.88 346 GLU A CA 1
ATOM 2837 C C . GLU A 1 346 ? 9.978 -25.815 6.161 1.00 93.88 346 GLU A C 1
ATOM 2839 O O . GLU A 1 346 ? 10.439 -26.683 6.909 1.00 93.88 346 GLU A O 1
ATOM 2844 N N . SER A 1 347 ? 10.750 -24.964 5.484 1.00 91.81 347 SER A N 1
ATOM 2845 C CA . SER A 1 347 ? 12.204 -25.092 5.323 1.00 91.81 347 SER A CA 1
ATOM 2846 C C . SER A 1 347 ? 13.023 -24.695 6.554 1.00 91.81 347 SER A C 1
ATOM 2848 O O . SER A 1 347 ? 14.109 -25.236 6.764 1.00 91.81 347 SER A O 1
ATOM 2850 N N . THR A 1 348 ? 12.530 -23.773 7.388 1.00 91.12 348 THR A N 1
ATOM 2851 C CA . THR A 1 348 ? 13.314 -23.203 8.495 1.00 91.12 348 THR A CA 1
ATOM 2852 C C . THR A 1 348 ? 12.882 -23.769 9.846 1.00 91.12 348 THR A C 1
ATOM 2854 O O . THR A 1 348 ? 11.755 -23.563 10.298 1.00 91.12 348 THR A O 1
ATOM 2857 N N . GLU A 1 349 ? 13.811 -24.408 10.565 1.00 92.06 349 GLU A N 1
ATOM 2858 C CA . GLU A 1 349 ? 13.511 -25.078 11.841 1.00 92.06 349 GLU A CA 1
ATOM 2859 C C . GLU A 1 349 ? 12.989 -24.126 12.931 1.00 92.06 349 GLU A C 1
ATOM 2861 O O . GLU A 1 349 ? 12.135 -24.502 13.731 1.00 92.06 349 GLU A O 1
ATOM 2866 N N . LYS A 1 350 ? 13.404 -22.852 12.903 1.00 91.88 350 LYS A N 1
ATOM 2867 C CA . LYS A 1 350 ? 12.890 -21.786 13.785 1.00 91.88 350 LYS A CA 1
ATOM 2868 C C . LYS A 1 350 ? 11.358 -21.675 13.765 1.00 91.88 350 LYS A C 1
ATOM 2870 O O . LYS A 1 350 ? 10.764 -21.305 14.776 1.00 91.88 350 LYS A O 1
ATOM 2875 N N . TYR A 1 351 ? 10.718 -21.979 12.635 1.00 92.88 351 TYR A N 1
ATOM 2876 C CA . TYR A 1 351 ? 9.272 -21.840 12.437 1.00 92.88 351 TYR A CA 1
ATOM 2877 C C . TYR A 1 351 ? 8.525 -23.182 12.504 1.00 92.88 351 TYR A C 1
ATOM 2879 O O . TYR A 1 351 ? 7.333 -23.233 12.200 1.00 92.88 351 TYR A O 1
ATOM 2887 N N . SER A 1 352 ? 9.171 -24.262 12.961 1.00 91.94 352 SER A N 1
ATOM 2888 C CA . SER A 1 352 ? 8.580 -25.609 12.997 1.00 91.94 352 SER A CA 1
ATOM 2889 C C . SER A 1 352 ? 7.254 -25.672 13.771 1.00 91.94 352 SER A C 1
ATOM 2891 O O . SER A 1 352 ? 6.313 -26.349 13.347 1.00 91.94 352 SER A O 1
ATOM 2893 N N . GLY A 1 353 ? 7.119 -24.881 14.842 1.00 90.62 353 GLY A N 1
ATOM 2894 C CA . GLY A 1 353 ? 5.882 -24.746 15.622 1.00 90.62 353 GLY A CA 1
ATOM 2895 C C . GLY A 1 353 ? 4.697 -24.130 14.862 1.00 90.62 353 GLY A C 1
ATOM 2896 O O . GLY A 1 353 ? 3.552 -24.303 15.281 1.00 90.62 353 GLY A O 1
ATOM 2897 N N . LEU A 1 354 ? 4.940 -23.443 13.741 1.00 93.69 354 LEU A N 1
ATOM 2898 C CA . LEU A 1 354 ? 3.906 -22.840 12.893 1.00 93.69 354 LEU A CA 1
ATOM 2899 C C . LEU A 1 354 ? 3.468 -23.749 11.737 1.00 93.69 354 LEU A C 1
ATOM 2901 O O . LEU A 1 354 ? 2.443 -23.468 11.121 1.00 93.69 354 LEU A O 1
ATOM 2905 N N . ARG A 1 355 ? 4.162 -24.867 11.468 1.00 94.50 355 ARG A N 1
ATOM 2906 C CA . ARG A 1 355 ? 3.846 -25.777 10.342 1.00 94.50 355 ARG A CA 1
ATOM 2907 C C . ARG A 1 355 ? 2.387 -26.243 10.339 1.00 94.50 355 ARG A C 1
ATOM 2909 O O . ARG A 1 355 ? 1.746 -26.301 9.296 1.00 94.50 355 ARG A O 1
ATOM 2916 N N . ARG A 1 356 ? 1.810 -26.490 11.520 1.00 93.62 356 ARG A N 1
ATOM 2917 C CA . ARG A 1 356 ? 0.393 -26.885 11.670 1.00 93.62 356 ARG A CA 1
ATOM 2918 C C . ARG A 1 356 ? -0.597 -25.775 11.285 1.00 93.62 356 ARG A C 1
ATOM 2920 O O . ARG A 1 356 ? -1.757 -26.065 11.005 1.00 93.62 356 ARG A O 1
ATOM 2927 N N . LEU A 1 357 ? -0.151 -24.520 11.276 1.00 93.25 357 LEU A N 1
ATOM 2928 C CA . LEU A 1 357 ? -0.957 -23.335 10.981 1.00 93.25 357 LEU A CA 1
ATOM 2929 C C . LEU A 1 357 ? -0.857 -22.885 9.518 1.00 93.25 357 LEU A C 1
ATOM 2931 O O . LEU A 1 357 ? -1.591 -21.980 9.138 1.00 93.25 357 LEU A O 1
ATOM 2935 N N . ILE A 1 358 ? -0.030 -23.526 8.683 1.00 93.31 358 ILE A N 1
ATOM 2936 C CA . ILE A 1 358 ? 0.111 -23.191 7.253 1.00 93.31 358 ILE A CA 1
ATOM 2937 C C . ILE A 1 358 ? -1.256 -23.147 6.551 1.00 93.31 358 ILE A C 1
ATOM 2939 O O . ILE A 1 358 ? -1.588 -22.180 5.871 1.00 93.31 358 ILE A O 1
ATOM 2943 N N . SER A 1 359 ? -2.104 -24.149 6.807 1.00 93.12 359 SER A N 1
ATOM 2944 C CA . SER A 1 359 ? -3.464 -24.239 6.247 1.00 93.12 359 SER A CA 1
ATOM 2945 C C . SER A 1 359 ? -4.425 -23.135 6.715 1.00 93.12 359 SER A C 1
ATOM 2947 O O . SER A 1 359 ? -5.520 -22.981 6.167 1.00 93.12 359 SER A O 1
ATOM 2949 N N . LYS A 1 360 ? -4.049 -22.382 7.755 1.00 93.19 360 LYS A N 1
ATOM 2950 C CA . LYS A 1 360 ? -4.841 -21.292 8.327 1.00 93.19 360 LYS A CA 1
ATOM 2951 C C . LYS A 1 360 ? -4.480 -19.935 7.749 1.00 93.19 360 LYS A C 1
ATOM 2953 O O . LYS A 1 360 ? -5.250 -19.015 7.985 1.00 93.19 360 LYS A O 1
ATOM 2958 N N . PHE A 1 361 ? -3.390 -19.796 6.991 1.00 93.44 361 PHE A N 1
ATOM 2959 C CA . PHE A 1 361 ? -3.055 -18.524 6.357 1.00 93.44 361 PHE A CA 1
ATOM 2960 C C . PHE A 1 361 ? -4.162 -18.084 5.400 1.00 93.44 361 PHE A C 1
ATOM 2962 O O . PHE A 1 361 ? -4.345 -18.652 4.323 1.00 93.44 361 PHE A O 1
ATOM 2969 N N . ARG A 1 362 ? -4.919 -17.068 5.816 1.00 90.69 362 ARG A N 1
ATOM 2970 C CA . ARG A 1 362 ? -6.019 -16.488 5.049 1.00 90.69 362 ARG A CA 1
ATOM 2971 C C . ARG A 1 362 ? -5.877 -14.979 5.014 1.00 90.69 362 ARG A C 1
ATOM 2973 O O . ARG A 1 362 ? -5.541 -14.344 6.012 1.00 90.69 362 ARG A O 1
ATOM 2980 N N . TYR A 1 363 ? -6.166 -14.427 3.843 1.00 89.44 363 TYR A N 1
ATOM 2981 C CA . TYR A 1 363 ? -6.100 -12.997 3.587 1.00 89.44 363 TYR A CA 1
ATOM 2982 C C . TYR A 1 363 ? -7.510 -12.438 3.515 1.00 89.44 363 TYR A C 1
ATOM 2984 O O . TYR A 1 363 ? -8.318 -12.873 2.691 1.00 89.44 363 TYR A O 1
ATOM 2992 N N . SER A 1 364 ? -7.807 -11.484 4.387 1.00 85.38 364 SER A N 1
ATOM 2993 C CA . SER A 1 364 ? -9.128 -10.878 4.463 1.00 85.38 364 SER A CA 1
ATOM 2994 C C . SER A 1 364 ? -9.395 -10.053 3.212 1.00 85.38 364 SER A C 1
ATOM 2996 O O . SER A 1 364 ? -8.640 -9.140 2.868 1.00 85.38 364 SER A O 1
ATOM 2998 N N . ALA A 1 365 ? -10.503 -10.356 2.537 1.00 78.62 365 ALA A N 1
ATOM 2999 C CA . ALA A 1 365 ? -10.973 -9.547 1.429 1.00 78.62 365 ALA A CA 1
ATOM 3000 C C . ALA A 1 365 ? -11.435 -8.184 1.957 1.00 78.62 365 ALA A C 1
ATOM 3002 O O . ALA A 1 365 ? -12.286 -8.101 2.842 1.00 78.62 365 ALA A O 1
ATOM 3003 N N . CYS A 1 366 ? -10.889 -7.112 1.391 1.00 81.38 366 CYS A N 1
ATOM 3004 C CA . CYS A 1 366 ? -11.347 -5.755 1.644 1.00 81.38 366 CYS A CA 1
ATOM 3005 C C . CYS A 1 366 ? -11.961 -5.196 0.352 1.00 81.38 366 CYS A C 1
ATOM 3007 O O . CYS A 1 366 ? -11.330 -5.308 -0.700 1.00 81.38 366 CYS A O 1
ATOM 3009 N N . PRO A 1 367 ? -13.160 -4.582 0.392 1.00 84.06 367 PRO A N 1
ATOM 3010 C CA . PRO A 1 367 ? -13.737 -3.929 -0.786 1.00 84.06 367 PRO A CA 1
ATOM 3011 C C . PRO A 1 367 ? -12.975 -2.653 -1.184 1.00 84.06 367 PRO A C 1
ATOM 3013 O O . PRO A 1 367 ? -13.198 -2.114 -2.266 1.00 84.06 367 PRO A O 1
ATOM 3016 N N . PHE A 1 368 ? -12.085 -2.163 -0.316 1.00 86.69 368 PHE A N 1
ATOM 3017 C CA . PHE A 1 368 ? -11.285 -0.966 -0.533 1.00 86.69 368 PHE A CA 1
ATOM 3018 C C . PHE A 1 368 ? -9.858 -1.318 -0.955 1.00 86.69 368 PHE A C 1
ATOM 3020 O O . PHE A 1 368 ? -9.293 -2.329 -0.540 1.00 86.69 368 PHE A O 1
ATOM 3027 N N . GLN A 1 369 ? -9.248 -0.447 -1.759 1.00 87.75 369 GLN A N 1
ATOM 3028 C CA . GLN A 1 369 ? -7.848 -0.604 -2.151 1.00 87.75 369 GLN A CA 1
ATOM 3029 C C . GLN A 1 369 ? -6.919 -0.484 -0.928 1.00 87.75 369 GLN A C 1
ATOM 3031 O O . GLN A 1 369 ? -7.124 0.408 -0.104 1.00 87.75 369 GLN A O 1
ATOM 3036 N N . PRO A 1 370 ? -5.839 -1.280 -0.820 1.00 89.06 370 PRO A N 1
ATOM 3037 C CA . PRO A 1 370 ? -4.967 -1.267 0.358 1.00 89.06 370 PRO A CA 1
ATOM 3038 C C . PRO A 1 370 ? -4.427 0.109 0.772 1.00 89.06 370 PRO A C 1
ATOM 3040 O O . PRO A 1 370 ? -4.263 0.382 1.961 1.00 89.06 370 PRO A O 1
ATOM 3043 N N . ILE A 1 371 ? -4.179 1.002 -0.192 1.00 86.88 371 ILE A N 1
ATOM 3044 C CA . ILE A 1 371 ? -3.676 2.361 0.058 1.00 86.88 371 ILE A CA 1
ATOM 3045 C C . ILE A 1 371 ? -4.678 3.280 0.776 1.00 86.88 371 ILE A C 1
ATOM 3047 O O . ILE A 1 371 ? -4.254 4.261 1.387 1.00 86.88 371 ILE A O 1
ATOM 3051 N N . ILE A 1 372 ? -5.981 2.986 0.698 1.00 87.19 372 ILE A N 1
ATOM 3052 C CA . ILE A 1 372 ? -7.049 3.808 1.284 1.00 87.19 372 ILE A CA 1
ATOM 3053 C C . ILE A 1 372 ? -7.632 3.202 2.565 1.00 87.19 372 ILE A C 1
ATOM 3055 O O . ILE A 1 372 ? -8.348 3.889 3.284 1.00 87.19 372 ILE A O 1
ATOM 3059 N N . ILE A 1 373 ? -7.315 1.942 2.884 1.00 88.69 373 ILE A N 1
ATOM 3060 C CA . ILE A 1 373 ? -7.815 1.262 4.091 1.00 88.69 373 ILE A CA 1
ATOM 3061 C C . ILE A 1 373 ? -7.518 2.054 5.379 1.00 88.69 373 ILE A C 1
ATOM 3063 O O . ILE A 1 373 ? -8.452 2.221 6.164 1.00 88.69 373 ILE A O 1
ATOM 3067 N N . PRO A 1 374 ? -6.299 2.596 5.607 1.00 87.38 374 PRO A N 1
ATOM 3068 C CA . PRO A 1 374 ? -6.032 3.404 6.801 1.00 87.38 374 PRO A CA 1
ATOM 3069 C C . PRO A 1 374 ? -6.958 4.621 6.897 1.00 87.38 374 PRO A C 1
ATOM 3071 O O . PRO A 1 374 ? -7.542 4.890 7.946 1.00 87.38 374 PRO A O 1
ATOM 3074 N N . TRP A 1 375 ? -7.168 5.304 5.771 1.00 87.38 375 TRP A N 1
ATOM 3075 C CA . TRP A 1 375 ? -8.079 6.438 5.684 1.00 87.38 375 TRP A CA 1
ATOM 3076 C C . TRP A 1 375 ? -9.536 6.040 5.970 1.00 87.38 375 TRP A C 1
ATOM 3078 O O . TRP A 1 375 ? -10.216 6.736 6.721 1.00 87.38 375 TRP A O 1
ATOM 3088 N N . ILE A 1 376 ? -10.008 4.903 5.442 1.00 87.31 376 ILE A N 1
ATOM 3089 C CA . ILE A 1 376 ? -11.354 4.376 5.731 1.00 87.31 376 ILE A CA 1
ATOM 3090 C C . ILE A 1 376 ? -11.500 4.099 7.228 1.00 87.31 376 ILE A C 1
ATOM 3092 O O . ILE A 1 376 ? -12.511 4.469 7.820 1.00 87.31 376 ILE A O 1
ATOM 3096 N N . GLY A 1 377 ? -10.482 3.497 7.849 1.00 84.12 377 GLY A N 1
ATOM 3097 C CA . GLY A 1 377 ? -10.445 3.260 9.291 1.00 84.12 377 GLY A CA 1
ATOM 3098 C C . GLY A 1 377 ? -10.581 4.557 10.091 1.00 84.12 377 GLY A C 1
ATOM 3099 O O . GLY A 1 377 ? -11.438 4.645 10.967 1.00 84.12 377 GLY A O 1
ATOM 3100 N N . GLY A 1 378 ? -9.812 5.591 9.734 1.00 81.06 378 GLY A N 1
ATOM 3101 C CA . GLY A 1 378 ? -9.914 6.918 10.351 1.00 81.06 378 GLY A CA 1
ATOM 3102 C C . GLY A 1 378 ? -11.275 7.587 10.133 1.00 81.06 378 GLY A C 1
ATOM 3103 O O . GLY A 1 378 ? -11.859 8.134 11.069 1.00 81.06 378 GLY A O 1
ATOM 3104 N N . SER A 1 379 ? -11.821 7.495 8.918 1.00 83.38 379 SER A N 1
ATOM 3105 C CA . SER A 1 379 ? -13.148 8.020 8.572 1.00 83.38 379 SER A CA 1
ATOM 3106 C C . SER A 1 379 ? -14.253 7.358 9.393 1.00 83.38 379 SER A C 1
ATOM 3108 O O . SER A 1 379 ? -15.074 8.055 9.995 1.00 83.38 379 SER A O 1
ATOM 3110 N N . LEU A 1 380 ? -14.236 6.026 9.497 1.00 82.88 380 LEU A N 1
ATOM 3111 C CA . LEU A 1 380 ? -15.198 5.257 10.285 1.00 82.88 380 LEU A CA 1
ATOM 3112 C C . LEU A 1 380 ? -15.055 5.511 11.786 1.00 82.88 380 LEU A C 1
ATOM 3114 O O . LEU A 1 380 ? -16.072 5.703 12.451 1.00 82.88 380 LEU A O 1
ATOM 3118 N N . ALA A 1 381 ? -13.830 5.585 12.315 1.00 78.44 381 ALA A N 1
ATOM 3119 C CA . ALA A 1 381 ? -13.587 5.963 13.709 1.00 78.44 381 ALA A CA 1
ATOM 3120 C C . ALA A 1 381 ? -14.179 7.350 14.020 1.00 78.44 381 ALA A C 1
ATOM 3122 O O . ALA A 1 381 ? -14.773 7.569 15.081 1.00 78.44 381 ALA A O 1
ATOM 3123 N N . GLY A 1 382 ? -14.104 8.265 13.048 1.00 74.81 382 GLY A N 1
ATOM 3124 C CA . GLY A 1 382 ? -14.718 9.583 13.127 1.00 74.81 382 GLY A CA 1
ATOM 3125 C C . GLY A 1 382 ? -16.231 9.586 13.099 1.00 74.81 382 GLY A C 1
ATOM 3126 O O . GLY A 1 382 ? -16.830 10.391 13.800 1.00 74.81 382 GLY A O 1
ATOM 3127 N N . VAL A 1 383 ? -16.870 8.677 12.374 1.00 77.06 383 VAL A N 1
ATOM 3128 C CA . VAL A 1 383 ? -18.334 8.543 12.417 1.00 77.06 383 VAL A CA 1
ATOM 3129 C C . VAL A 1 383 ? -18.787 7.884 13.708 1.00 77.06 383 VAL A C 1
ATOM 3131 O O . VAL A 1 383 ? -19.725 8.352 14.348 1.00 77.06 383 VAL A O 1
ATOM 3134 N N . ALA A 1 384 ? -18.095 6.820 14.113 1.00 74.44 384 ALA A N 1
ATOM 3135 C CA . ALA A 1 384 ? -18.441 6.026 15.282 1.00 74.44 384 ALA A CA 1
ATOM 3136 C C . ALA A 1 384 ? -18.359 6.822 16.592 1.00 74.44 384 ALA A C 1
ATOM 3138 O O . ALA A 1 384 ? -18.835 6.333 17.612 1.00 74.44 384 ALA A O 1
ATOM 3139 N N . LYS A 1 385 ? -17.771 8.034 16.569 1.00 69.88 385 LYS A N 1
ATOM 3140 C CA . LYS A 1 385 ? -17.540 8.868 17.756 1.00 69.88 385 LYS A CA 1
ATOM 3141 C C . LYS A 1 385 ? -16.963 7.991 18.874 1.00 69.88 385 LYS A C 1
ATOM 3143 O O . LYS A 1 385 ? -17.521 7.988 19.963 1.00 69.88 385 LYS A O 1
ATOM 3148 N N . MET A 1 386 ? -15.919 7.198 18.579 1.00 60.50 386 MET A N 1
ATOM 3149 C CA . MET A 1 386 ? -15.333 6.273 19.559 1.00 60.50 386 MET A CA 1
ATOM 3150 C C . MET A 1 386 ? -14.888 7.074 20.792 1.00 60.50 386 MET A C 1
ATOM 3152 O O . MET A 1 386 ? -13.844 7.718 20.789 1.00 60.50 386 MET A O 1
ATOM 3156 N N . ASN A 1 387 ? -15.737 7.085 21.819 1.00 51.28 387 ASN A N 1
ATOM 3157 C CA . ASN A 1 387 ? -15.590 7.852 23.053 1.00 51.28 387 ASN A CA 1
ATOM 3158 C C . ASN A 1 387 ? -14.807 7.024 24.077 1.00 51.28 387 ASN A C 1
ATOM 3160 O O . ASN A 1 387 ? -15.290 6.777 25.181 1.00 51.28 387 ASN A O 1
ATOM 3164 N N . ASN A 1 388 ? -13.624 6.548 23.701 1.00 51.88 388 ASN A N 1
ATOM 3165 C CA . ASN A 1 388 ? -12.717 5.963 24.681 1.00 51.88 388 ASN A CA 1
ATOM 3166 C C . ASN A 1 388 ? -11.901 7.087 25.334 1.00 51.88 388 ASN A C 1
ATOM 3168 O O . ASN A 1 388 ? -11.748 8.163 24.760 1.00 51.88 388 ASN A O 1
ATOM 3172 N N . SER A 1 389 ? -11.379 6.832 26.531 1.00 50.50 389 SER A N 1
ATOM 3173 C CA . SER A 1 389 ? -10.561 7.707 27.394 1.00 50.50 389 SER A CA 1
ATOM 3174 C C . SER A 1 389 ? -9.310 8.344 26.756 1.00 50.50 389 SER A C 1
ATOM 3176 O O . SER A 1 389 ? -8.548 8.996 27.458 1.00 50.50 389 SER A O 1
ATOM 3178 N N . ASN A 1 390 ? -9.097 8.176 25.449 1.00 58.53 390 ASN A N 1
ATOM 3179 C CA . ASN A 1 390 ? -7.860 8.464 24.722 1.00 58.53 390 ASN A CA 1
ATOM 3180 C C . ASN A 1 390 ? -8.015 9.648 23.734 1.00 58.53 390 ASN A C 1
ATOM 3182 O O . ASN A 1 390 ? -7.283 9.748 22.749 1.00 58.53 390 ASN A O 1
ATOM 3186 N N . GLU A 1 391 ? -9.008 10.525 23.943 1.00 68.00 391 GLU A N 1
ATOM 3187 C CA . GLU A 1 391 ? -9.097 11.817 23.242 1.00 68.00 391 GLU A CA 1
ATOM 3188 C C . GLU A 1 391 ? -8.170 12.826 23.933 1.00 68.00 391 GLU A C 1
ATOM 3190 O O . GLU A 1 391 ? -8.421 13.235 25.070 1.00 68.00 391 GLU A O 1
ATOM 3195 N N . MET A 1 392 ? -7.130 13.269 23.229 1.00 68.19 392 MET A N 1
ATOM 3196 C CA . MET A 1 392 ? -6.270 14.361 23.663 1.00 68.19 392 MET A CA 1
ATOM 3197 C C . MET A 1 392 ? -6.976 15.691 23.393 1.00 68.19 392 MET A C 1
ATOM 3199 O O . MET A 1 392 ? -7.165 16.110 22.244 1.00 68.19 392 MET A O 1
ATOM 3203 N N . LYS A 1 393 ? -7.390 16.359 24.470 1.00 68.44 393 LYS A N 1
ATOM 3204 C CA . LYS A 1 393 ? -7.971 17.702 24.411 1.00 68.44 393 LYS A CA 1
ATOM 3205 C C . LYS A 1 393 ? -6.874 18.751 24.490 1.00 68.44 393 LYS A C 1
ATOM 3207 O O . LYS A 1 393 ? -5.929 18.582 25.252 1.00 68.44 393 LYS A O 1
ATOM 3212 N N . ARG A 1 394 ? -7.063 19.880 23.803 1.00 67.31 394 ARG A N 1
ATOM 3213 C CA . ARG A 1 394 ? -6.173 21.048 23.908 1.00 67.31 394 ARG A CA 1
ATOM 3214 C C . ARG A 1 394 ? -5.904 21.467 25.357 1.00 67.31 394 ARG A C 1
ATOM 3216 O O . ARG A 1 394 ? -4.768 21.742 25.712 1.00 67.31 394 ARG A O 1
ATOM 3223 N N . GLU A 1 395 ? -6.944 21.492 26.185 1.00 67.75 395 GLU A N 1
ATOM 3224 C CA . GLU A 1 395 ? -6.868 21.876 27.605 1.00 67.75 395 GLU A CA 1
ATOM 3225 C C . GLU A 1 395 ? -5.958 20.953 28.431 1.00 67.75 395 GLU A C 1
ATOM 3227 O O . GLU A 1 395 ? -5.409 21.377 29.442 1.00 67.75 395 GLU A O 1
ATOM 3232 N N . ASN A 1 396 ? -5.779 19.708 27.981 1.00 68.06 396 ASN A N 1
ATOM 3233 C CA . ASN A 1 396 ? -4.973 18.694 28.654 1.00 68.06 396 ASN A CA 1
ATOM 3234 C C . ASN A 1 396 ? -3.547 18.606 28.083 1.00 68.06 396 ASN A C 1
ATOM 3236 O O . ASN A 1 396 ? -2.756 17.799 28.565 1.00 68.06 396 ASN A O 1
ATOM 3240 N N . TYR A 1 397 ? -3.211 19.393 27.053 1.00 69.06 397 TYR A N 1
ATOM 3241 C CA . TYR A 1 397 ? -1.900 19.326 26.417 1.00 69.06 397 TYR A CA 1
ATOM 3242 C C . TYR A 1 397 ? -0.870 20.172 27.166 1.00 69.06 397 TYR A C 1
ATOM 3244 O O . TYR A 1 397 ? -0.921 21.400 27.150 1.00 69.06 397 TYR A O 1
ATOM 3252 N N . SER A 1 398 ? 0.102 19.507 27.787 1.00 65.06 398 SER A N 1
ATOM 3253 C CA . SER A 1 398 ? 1.196 20.136 28.538 1.00 65.06 398 SER A CA 1
ATOM 3254 C C . SER A 1 398 ? 2.450 20.418 27.693 1.00 65.06 398 SER A C 1
ATOM 3256 O O . SER A 1 398 ? 3.478 20.815 28.237 1.00 65.06 398 SER A O 1
ATOM 3258 N N . GLY A 1 399 ? 2.411 20.184 26.373 1.00 62.44 399 GLY A N 1
ATOM 3259 C CA . GLY A 1 399 ? 3.614 20.159 25.523 1.00 62.44 399 GLY A CA 1
ATOM 3260 C C . GLY A 1 399 ? 4.368 18.820 25.558 1.00 62.44 399 GLY A C 1
ATOM 3261 O O . GLY A 1 399 ? 5.419 18.669 24.920 1.00 62.44 399 GLY A O 1
ATOM 3262 N N . GLN A 1 400 ? 3.837 17.845 26.299 1.00 57.91 400 GLN A N 1
ATOM 3263 C CA . GLN A 1 400 ? 4.228 16.442 26.260 1.00 57.91 400 GLN A CA 1
ATOM 3264 C C . GLN A 1 400 ? 3.108 15.635 25.606 1.00 57.91 400 GLN A C 1
ATOM 3266 O O . GLN A 1 400 ? 1.926 15.842 25.881 1.00 57.91 400 GLN A O 1
ATOM 3271 N N . VAL A 1 401 ? 3.487 14.722 24.716 1.00 57.12 401 VAL A N 1
ATOM 3272 C CA . VAL A 1 401 ? 2.555 13.774 24.109 1.00 57.12 401 VAL A CA 1
ATOM 3273 C C . VAL A 1 401 ? 2.681 12.470 24.872 1.00 57.12 401 VAL A C 1
ATOM 3275 O O . VAL A 1 401 ? 3.776 11.909 24.916 1.00 57.12 401 VAL A O 1
ATOM 3278 N N . SER A 1 402 ? 1.579 11.990 25.452 1.00 52.75 402 SER A N 1
ATOM 3279 C CA . SER A 1 402 ? 1.514 10.623 25.964 1.00 52.75 402 SER A CA 1
ATOM 3280 C C . SER A 1 402 ? 1.801 9.685 24.799 1.00 52.75 402 SER A C 1
ATOM 3282 O O . SER A 1 402 ? 1.101 9.686 23.784 1.00 52.75 402 SER A O 1
ATOM 3284 N N . ASP A 1 403 ? 2.884 8.933 24.897 1.00 54.34 403 ASP A N 1
ATOM 3285 C CA . ASP A 1 403 ? 3.135 7.826 23.994 1.00 54.34 403 ASP A CA 1
ATOM 3286 C C . ASP A 1 403 ? 2.958 6.534 24.773 1.00 54.34 403 ASP A C 1
ATOM 3288 O O . ASP A 1 403 ? 3.220 6.480 25.975 1.00 54.34 403 ASP A O 1
ATOM 3292 N N . TRP A 1 404 ? 2.576 5.464 24.087 1.00 53.50 404 TRP A N 1
ATOM 3293 C CA . TRP A 1 404 ? 2.489 4.140 24.704 1.00 53.50 404 TRP A CA 1
ATOM 3294 C C . TRP A 1 404 ? 3.823 3.719 25.349 1.00 53.50 404 TRP A C 1
ATOM 3296 O O . TRP A 1 404 ? 3.832 2.912 26.275 1.00 53.50 404 TRP A O 1
ATOM 3306 N N . ALA A 1 405 ? 4.947 4.277 24.884 1.00 43.72 405 ALA A N 1
ATOM 3307 C CA . ALA A 1 405 ? 6.270 4.101 25.474 1.00 43.72 405 ALA A CA 1
ATOM 3308 C C . ALA A 1 405 ? 6.444 4.806 26.837 1.00 43.72 405 ALA A C 1
ATOM 3310 O O . ALA A 1 405 ? 7.193 4.307 27.675 1.00 43.72 405 ALA A O 1
ATOM 3311 N N . PHE A 1 406 ? 5.755 5.928 27.075 1.00 46.91 406 PHE A N 1
ATOM 3312 C CA . PHE A 1 406 ? 5.779 6.657 28.350 1.00 46.91 406 PHE A CA 1
ATOM 3313 C C . PHE A 1 406 ? 4.835 6.023 29.380 1.00 46.91 406 PHE A C 1
ATOM 3315 O O . PHE A 1 406 ? 5.233 5.794 30.524 1.00 46.91 406 PHE A O 1
ATOM 3322 N N . ASP A 1 407 ? 3.627 5.642 28.957 1.00 47.44 407 ASP A N 1
ATOM 3323 C CA . ASP A 1 407 ? 2.594 5.116 29.862 1.00 47.44 407 ASP A CA 1
ATOM 3324 C C . ASP A 1 407 ? 2.925 3.720 30.428 1.00 47.44 407 ASP A C 1
ATOM 3326 O O . ASP A 1 407 ? 2.469 3.363 31.514 1.00 47.44 407 ASP A O 1
ATOM 3330 N N . LEU A 1 408 ? 3.734 2.917 29.722 1.00 40.62 408 LEU A N 1
ATOM 3331 C CA . LEU A 1 408 ? 4.131 1.570 30.163 1.00 40.62 408 LEU A CA 1
ATOM 3332 C C . LEU A 1 408 ? 5.313 1.549 31.140 1.00 40.62 408 LEU A C 1
ATOM 3334 O O . LEU A 1 408 ? 5.519 0.534 31.808 1.00 40.62 408 LEU A O 1
ATOM 3338 N N . HIS A 1 409 ? 6.094 2.629 31.219 1.00 37.22 409 HIS A N 1
ATOM 3339 C CA . HIS A 1 409 ? 7.338 2.636 31.990 1.00 37.22 409 HIS A CA 1
ATOM 3340 C C . HIS A 1 409 ? 7.358 3.585 33.182 1.00 37.22 409 HIS A C 1
ATOM 3342 O O . HIS A 1 409 ? 8.277 3.457 33.987 1.00 37.22 409 HIS A O 1
ATOM 3348 N N . GLY A 1 410 ? 6.372 4.475 33.349 1.00 34.66 410 GLY A N 1
ATOM 3349 C CA . GLY A 1 410 ? 6.326 5.371 34.513 1.00 34.66 410 GLY A CA 1
ATOM 3350 C C . GLY A 1 410 ? 7.634 6.143 34.718 1.00 34.66 410 GLY A C 1
ATOM 3351 O O . GLY A 1 410 ? 8.022 6.407 35.851 1.00 34.66 410 GLY A O 1
ATOM 3352 N N . LEU A 1 411 ? 8.349 6.430 33.627 1.00 32.84 411 LEU A N 1
ATOM 3353 C CA . LEU A 1 411 ? 9.555 7.240 33.669 1.00 32.84 411 LEU A CA 1
ATOM 3354 C C . LEU A 1 411 ? 9.100 8.698 33.690 1.00 32.84 411 LEU A C 1
ATOM 3356 O O . LEU A 1 411 ? 8.945 9.329 32.646 1.00 32.84 411 LEU A O 1
ATOM 3360 N N . GLU A 1 412 ? 8.806 9.178 34.896 1.00 32.94 412 GLU A N 1
ATOM 3361 C CA . GLU A 1 412 ? 8.994 10.589 35.220 1.00 32.94 412 GLU A CA 1
ATOM 3362 C C . GLU A 1 412 ? 10.500 10.880 35.107 1.00 32.94 412 GLU A C 1
ATOM 3364 O O . GLU A 1 412 ? 11.295 10.150 35.696 1.00 32.94 412 GLU A O 1
ATOM 3369 N N . ASP A 1 413 ? 10.823 11.868 34.263 1.00 33.75 413 ASP A N 1
ATOM 3370 C CA . ASP A 1 413 ? 12.114 12.536 33.987 1.00 33.75 413 ASP A CA 1
ATOM 3371 C C . ASP A 1 413 ? 13.434 11.940 34.529 1.00 33.75 413 ASP A C 1
ATOM 3373 O O . ASP A 1 413 ? 13.638 11.854 35.763 1.00 33.75 413 ASP A O 1
#

Organism: NCBI:txid261099